Protein AF-A0A498N592-F1 (afdb_monomer_lite)

Foldseek 3Di:
DEKEKEKDWFFAWPDHQDPVQFDWDWDDQAPPDTDTFGKTKDKFWWFKAADVVLCWIWTWTATQPRPDIDIDIGHPDRPDRGRSCLVVLVPDALVVVCVRPPPVRGDTDTDIDIDTDDDDDDKDFCQVLLVVLQLPQLQDQVRFQLCLWFVVSRDHHPTYMYDYFDKDKDWDWWWKAADVVLQKMWTWAADVVSPDIDIDIGHPDLPDSFRSCPSVVVPDDPVVVCVRPPSVRTDIDGDTDIGTDDDDDAFAFCPVVVVVVVVVQQADLVRRDPCVVPVVSRDHDPTGDDDADDDPLLLVQLVQLLVNLVSSSVCSVCVSPPSDDDDDDSLRVLLLLLLSLSSTDDPSNVSSCVSSCQVPGDPPSDDDPDRCDSLSNLSSQVNVVCVVPPPGHNIDMDMDIDDDDDPPTGTDVVSVVCCNRRRD

Sequence (424 aa):
MVLVNAIYFKGNWEKKFPKEATNDGQFKLNKTRTKPVKMMYQESKFPLASIPEMNSQVLELPYVGKNLSMLIILPNEIQDETTGLQKLEKALTYEKLMEWTRREIMHQEEVQVSLPRFKMEQTYDMKSLLISMGMEDVFDGQKVNLSGMSPNNDLVVSKTQTKPVKMMNKKSEFPLAFIPGMNSQVLELPYVGKNLSMLIILPNKIEDETTGLQKLEKALTYEKLMEWTKPSNMFREEVQVSLPKFKMEETYDMKSILTSMGMEDVFDERKVNLSGMSPNNDLVVSAVIHKAFVELVKMECLSAANTQFSLNLFKKISGGNASKNVFYSPISVSSALAMVLLGAKENTAAQMLKVLGFTTPPRPCTTPGSHVSTDQIHSSFNKLMSELNKPGVPYLLSIANRLYRDQCYQFVEKFLNDTKKKIL

Organism: Labeo rohita (NCBI:txid84645)

InterPro domains:
  IPR000215 Serpin family [PTHR11461] (1-163)
  IPR023796 Serpin domain [PF00079] (1-159)
  IPR023796 Serpin domain [PF00079] (305-421)
  IPR023796 Serpin domain [SM00093] (72-330)
  IPR036186 Serpin superfamily [SSF56574] (1-162)
  IPR036186 Serpin superfamily [SSF56574] (157-296)
  IPR036186 Serpin superfamily [SSF56574] (299-421)
  IPR042178 Serpin superfamily, domain 1 [G3DSA:3.30.497.10] (242-297)
  IPR042178 Serpin superfamily, domain 1 [G3DSA:3.30.497.10] (298-423)
  IPR042185 Serpin superfamily, domain 2 [G3DSA:2.30.39.10] (1-146)
  IPR042185 Serpin superfamily, domain 2 [G3DSA:2.30.39.10] (150-241)

pLDDT: mean 74.78, std 16.2, range [24.52, 97.44]

Radius of gyration: 25.85 Å; chains: 1; bounding box: 55×64×61 Å

Secondary structure (DSSP, 8-state):
-EEEEEEEEEE-BSSPPPSTT-EEEEEESSSS-EEEEEEEEEEEEEEEEEEGGGTEEEEEEEBGGGS-EEEEEEESS--SSSSS-HHHHHH--HHHHHHHT-TTT-EEEEEEEEEE--------BHHHHHHHTT--GGG-TTT---TTT-TT------EEEE-PPPEEEEEEEEEEEEEGGGTEEEEEEEPTTSS-EEEEEEESS--SSSSS-HHHHHH--HHHHHHHT-GGGPEEEEEEEEEE---------HHHHHHHTT--GGG-TTT---TTT-TT---------------THHHHHHHHHHHHHHHHHHHHHHTT-TTS-----HHHHHHHHHHHHTT--HHHHHHHHHHTT-SSPPTTS--TT----HHHHHHHHHHHHHHHT-TT-SEEEEEEEEEE--TT----HHHHHHHHHHT-

Structure (mmCIF, N/CA/C/O backbone):
data_AF-A0A498N592-F1
#
_entry.id   AF-A0A498N592-F1
#
loop_
_atom_site.group_PDB
_atom_site.id
_atom_site.type_symbol
_atom_site.label_atom_id
_atom_site.label_alt_id
_atom_site.label_comp_id
_atom_site.label_asym_id
_atom_site.label_entity_id
_atom_site.label_seq_id
_atom_site.pdbx_PDB_ins_code
_atom_site.Cartn_x
_atom_site.Cartn_y
_atom_site.Cartn_z
_atom_site.occupancy
_atom_site.B_iso_or_equiv
_atom_site.auth_seq_id
_atom_site.auth_comp_id
_atom_site.auth_asym_id
_atom_site.auth_atom_id
_atom_site.pdbx_PDB_model_num
ATOM 1 N N . MET A 1 1 ? 3.751 4.979 -24.079 1.00 66.19 1 MET A N 1
ATOM 2 C CA . MET A 1 1 ? 3.716 3.832 -23.139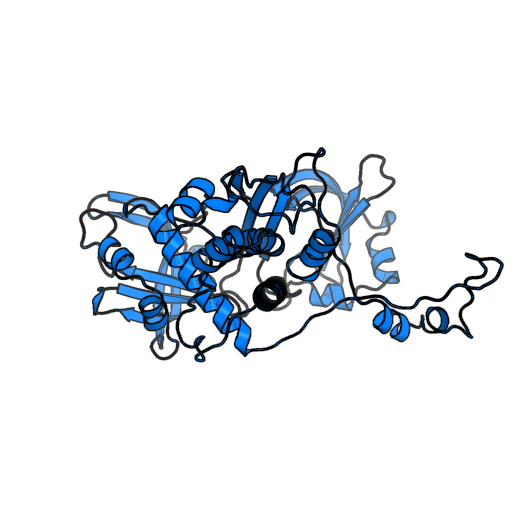 1.00 66.19 1 MET A CA 1
ATOM 3 C C . MET A 1 1 ? 2.753 4.126 -21.991 1.00 66.19 1 MET A C 1
ATOM 5 O O . MET A 1 1 ? 2.697 5.261 -21.534 1.00 66.19 1 MET A O 1
ATOM 9 N N . VAL A 1 2 ? 1.994 3.133 -21.527 1.00 57.31 2 VAL A N 1
ATOM 10 C CA . VAL A 1 2 ? 1.032 3.238 -20.418 1.00 57.31 2 VAL A CA 1
ATOM 11 C C . VAL A 1 2 ? 1.468 2.327 -19.274 1.00 57.31 2 VAL A C 1
ATOM 13 O O . VAL A 1 2 ? 1.687 1.136 -19.486 1.00 57.31 2 VAL A O 1
ATOM 16 N N . LEU A 1 3 ? 1.549 2.869 -18.059 1.00 59.53 3 LEU A N 1
ATOM 17 C CA . LEU A 1 3 ? 1.801 2.100 -16.841 1.00 59.53 3 LEU A CA 1
ATOM 18 C C . LEU A 1 3 ? 0.477 1.851 -16.114 1.00 59.53 3 LEU A C 1
ATOM 20 O O . LEU A 1 3 ? -0.243 2.793 -15.768 1.00 59.53 3 LEU A O 1
ATOM 24 N N . VAL A 1 4 ? 0.155 0.580 -15.889 1.00 55.09 4 VAL A N 1
ATOM 25 C CA . VAL A 1 4 ? -1.021 0.162 -15.121 1.00 55.09 4 VAL A CA 1
ATOM 26 C C . VAL A 1 4 ? -0.563 -0.488 -13.828 1.00 55.09 4 VAL A C 1
ATOM 28 O O . VAL A 1 4 ? 0.252 -1.410 -13.840 1.00 55.09 4 VAL A O 1
ATOM 31 N N . ASN A 1 5 ? -1.127 -0.006 -12.729 1.00 58.38 5 ASN A N 1
ATOM 32 C CA . ASN A 1 5 ? -0.889 -0.500 -11.387 1.00 58.38 5 ASN A CA 1
ATOM 33 C C . ASN A 1 5 ? -2.207 -0.995 -10.776 1.00 58.38 5 ASN A C 1
ATOM 35 O O . ASN A 1 5 ? -3.239 -0.353 -10.941 1.00 58.38 5 ASN A O 1
ATOM 39 N N . ALA A 1 6 ? -2.209 -2.122 -10.080 1.00 54.44 6 ALA A N 1
ATOM 40 C CA . ALA A 1 6 ? -3.379 -2.603 -9.355 1.00 54.44 6 ALA A CA 1
ATOM 41 C C . ALA A 1 6 ? -2.937 -3.310 -8.081 1.00 54.44 6 ALA A C 1
ATOM 43 O O . ALA A 1 6 ? -1.949 -4.037 -8.090 1.00 54.44 6 ALA A O 1
ATOM 44 N N . ILE A 1 7 ? -3.692 -3.121 -7.003 1.00 63.81 7 ILE A N 1
ATOM 45 C CA . ILE A 1 7 ? -3.466 -3.825 -5.745 1.00 63.81 7 ILE A CA 1
ATOM 46 C C . ILE A 1 7 ? -4.784 -4.353 -5.195 1.00 63.81 7 ILE A C 1
ATOM 48 O O . ILE A 1 7 ? -5.820 -3.686 -5.254 1.00 63.81 7 ILE A O 1
ATOM 52 N N . TYR A 1 8 ? -4.726 -5.552 -4.638 1.00 62.91 8 TYR A N 1
ATOM 53 C CA . TYR A 1 8 ? -5.787 -6.159 -3.863 1.00 62.91 8 TYR A CA 1
ATOM 54 C C . TYR A 1 8 ? -5.202 -6.725 -2.574 1.00 62.91 8 TYR A C 1
ATOM 56 O O . TYR A 1 8 ? -4.213 -7.450 -2.610 1.00 62.91 8 TYR A O 1
ATOM 64 N N . PHE A 1 9 ? -5.826 -6.403 -1.445 1.00 65.56 9 PHE A N 1
ATOM 65 C CA . PHE A 1 9 ? -5.440 -6.924 -0.142 1.00 65.56 9 PHE A CA 1
ATOM 66 C C . PHE A 1 9 ? -6.659 -7.490 0.585 1.00 65.56 9 PHE A C 1
ATOM 68 O O . PHE A 1 9 ? -7.716 -6.857 0.644 1.00 65.56 9 PHE A O 1
ATOM 75 N N . LYS A 1 10 ? -6.492 -8.680 1.155 1.00 64.06 10 LYS A N 1
ATOM 76 C CA . LYS A 1 10 ? -7.448 -9.347 2.033 1.00 64.06 10 LYS A CA 1
ATOM 77 C C . LYS A 1 10 ? -6.678 -10.118 3.104 1.00 64.06 10 LYS A C 1
ATOM 79 O O . LYS A 1 10 ? -6.152 -11.193 2.836 1.00 64.06 10 LYS A O 1
ATOM 84 N N . GLY A 1 11 ? -6.645 -9.580 4.316 1.00 67.00 11 GLY A N 1
ATOM 85 C CA . GLY A 1 11 ? -6.085 -10.243 5.493 1.00 67.00 11 GLY A CA 1
ATOM 86 C C . GLY A 1 11 ? -7.164 -10.595 6.514 1.00 67.00 11 GLY A C 1
ATOM 87 O O . GLY A 1 11 ? -8.232 -9.980 6.542 1.00 67.00 11 GLY A O 1
ATOM 88 N N . ASN A 1 12 ? -6.873 -11.576 7.365 1.00 74.44 12 ASN A N 1
ATOM 89 C CA . ASN A 1 12 ? -7.663 -11.863 8.561 1.00 74.44 12 ASN A CA 1
ATOM 90 C C . ASN A 1 12 ? -6.999 -11.211 9.774 1.00 74.44 12 ASN A C 1
ATOM 92 O O . ASN A 1 12 ? -5.781 -11.283 9.902 1.00 74.44 12 ASN A O 1
ATOM 96 N N . TRP A 1 13 ? -7.781 -10.606 10.665 1.00 80.25 13 TRP A N 1
ATOM 97 C CA . TRP A 1 13 ? -7.271 -10.111 11.945 1.00 80.25 13 TRP A CA 1
ATOM 98 C C . TRP A 1 13 ? -6.703 -11.257 12.784 1.00 80.25 13 TRP A C 1
ATOM 100 O O . TRP A 1 13 ? -7.320 -12.324 12.829 1.00 80.25 13 TRP A O 1
ATOM 110 N N . GLU A 1 14 ? -5.590 -11.016 13.480 1.00 86.69 14 GLU A N 1
ATOM 111 C CA . GLU A 1 14 ? -5.061 -11.930 14.504 1.00 86.69 14 GLU A CA 1
ATOM 112 C C . GLU A 1 14 ? -6.128 -12.181 15.579 1.00 86.69 14 GLU A C 1
ATOM 114 O O . GLU A 1 14 ? -6.415 -13.316 15.948 1.00 86.69 14 GLU A O 1
ATOM 119 N N . LYS A 1 15 ? -6.788 -11.102 16.016 1.00 88.12 15 LYS A N 1
ATOM 120 C CA . LYS A 1 15 ? -7.928 -11.135 16.935 1.00 88.12 15 LYS A CA 1
ATOM 121 C C . LYS A 1 15 ? -9.181 -10.649 16.215 1.00 88.12 15 LYS A C 1
ATOM 123 O O . LYS A 1 15 ? -9.333 -9.463 15.913 1.00 88.12 15 LYS A O 1
ATOM 128 N N . LYS A 1 16 ? -10.049 -11.595 15.856 1.00 86.94 16 LYS A N 1
ATOM 129 C CA . LYS A 1 16 ? -11.237 -11.334 15.034 1.00 86.94 16 LYS A CA 1
ATOM 130 C C . LYS A 1 16 ? -1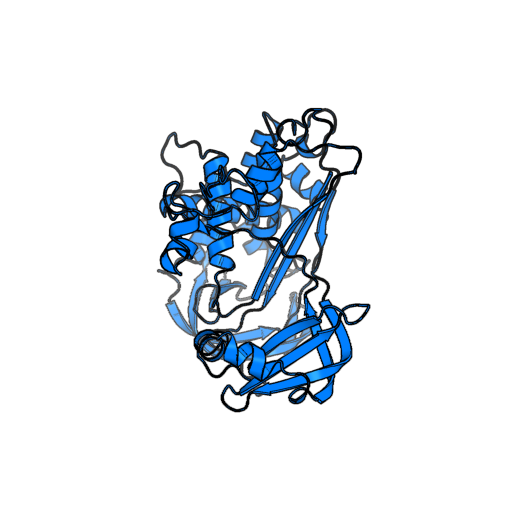2.316 -10.616 15.838 1.00 86.94 16 LYS A C 1
ATOM 132 O O . LYS A 1 16 ? -12.628 -11.009 16.953 1.00 86.94 16 LYS A O 1
ATOM 137 N N . PHE A 1 17 ? -12.958 -9.643 15.199 1.00 88.00 17 PHE A N 1
ATOM 138 C CA . PHE A 1 17 ? -14.209 -9.074 15.688 1.00 88.00 17 PHE A CA 1
ATOM 139 C C . PHE A 1 17 ? -15.326 -10.133 15.609 1.00 88.00 17 PHE A C 1
ATOM 141 O O . PHE A 1 17 ? -15.547 -10.677 14.516 1.00 88.00 17 PHE A O 1
ATOM 148 N N . PRO A 1 18 ? -16.038 -10.430 16.712 1.00 86.44 18 PRO A N 1
ATOM 149 C CA . PRO A 1 18 ? -17.224 -11.282 16.680 1.00 86.44 18 PRO A CA 1
ATOM 150 C C . PRO A 1 18 ? -18.280 -10.698 15.735 1.00 86.44 18 PRO A C 1
ATOM 152 O O . PRO A 1 18 ? -18.530 -9.488 15.723 1.00 86.44 18 PRO A O 1
ATOM 155 N N . LYS A 1 19 ? -18.907 -11.542 14.911 1.00 86.69 19 LYS A N 1
ATOM 156 C CA . LYS A 1 19 ? -19.887 -11.069 13.915 1.00 86.69 19 LYS A CA 1
ATOM 157 C C . LYS A 1 19 ? -21.144 -10.534 14.593 1.00 86.69 19 LYS A C 1
ATOM 159 O O . LYS A 1 19 ? -21.739 -9.575 14.114 1.00 86.69 19 LYS A O 1
ATOM 164 N N . GLU A 1 20 ? -21.497 -11.142 15.712 1.00 91.69 20 GLU A N 1
ATOM 165 C CA . GLU A 1 20 ? -22.650 -10.865 16.562 1.00 91.69 20 GLU A CA 1
ATOM 166 C C . GLU A 1 20 ? -22.484 -9.529 17.298 1.00 91.69 20 GLU A C 1
ATOM 168 O O . GLU A 1 20 ? -23.464 -8.858 17.598 1.00 91.69 20 GLU A O 1
ATOM 173 N N . ALA A 1 21 ? -21.237 -9.098 17.518 1.00 93.75 21 ALA A N 1
ATOM 174 C CA . ALA A 1 21 ? -20.907 -7.798 18.095 1.00 93.75 21 ALA A CA 1
ATOM 175 C C . ALA A 1 21 ? -20.905 -6.658 17.054 1.00 93.75 21 ALA A C 1
ATOM 177 O O . ALA A 1 21 ? -20.584 -5.517 17.383 1.00 93.75 21 ALA A O 1
ATOM 178 N N . THR A 1 22 ? -21.243 -6.939 15.788 1.00 91.00 22 THR A N 1
ATOM 179 C CA . THR A 1 22 ? -21.350 -5.906 14.750 1.00 91.00 22 THR A CA 1
ATOM 180 C C . THR A 1 22 ? -22.757 -5.317 14.719 1.00 91.00 22 THR A C 1
ATOM 182 O O . THR A 1 22 ? -23.698 -5.975 14.280 1.00 91.00 22 THR A O 1
ATOM 185 N N . ASN A 1 23 ? -22.887 -4.046 15.094 1.00 92.75 23 ASN A N 1
ATOM 186 C CA . ASN A 1 23 ? -24.171 -3.349 15.209 1.00 92.75 23 ASN A CA 1
ATOM 187 C C . ASN A 1 23 ? -24.218 -2.084 14.343 1.00 92.75 23 ASN A C 1
ATOM 189 O O . ASN A 1 23 ? -23.202 -1.654 13.796 1.00 92.75 23 ASN A O 1
ATOM 193 N N . ASP A 1 24 ? -25.397 -1.482 14.179 1.00 91.56 24 ASP A N 1
ATOM 194 C CA . ASP A 1 24 ? -25.493 -0.152 13.571 1.00 91.56 24 ASP A CA 1
ATOM 195 C C . ASP A 1 24 ? -24.936 0.905 14.532 1.00 91.56 24 ASP A C 1
ATOM 197 O O . ASP A 1 24 ? -25.312 0.969 15.699 1.00 91.56 24 ASP A O 1
ATOM 201 N N . GLY A 1 25 ? -24.025 1.736 14.034 1.00 89.69 25 GLY A N 1
ATOM 202 C CA . GLY A 1 25 ? -23.397 2.825 14.774 1.00 89.69 25 GLY A CA 1
ATOM 203 C C . GLY A 1 25 ? -23.361 4.110 13.954 1.00 89.69 25 GLY A C 1
ATOM 204 O O . GLY A 1 25 ? -23.533 4.100 12.734 1.00 89.69 25 GLY A O 1
ATOM 205 N N . GLN A 1 26 ? -23.131 5.237 14.623 1.00 91.25 26 GLN A N 1
ATOM 206 C CA . GLN A 1 26 ? -23.030 6.546 13.979 1.00 91.25 26 GLN A CA 1
ATOM 207 C C . GLN A 1 26 ? -21.562 6.913 13.758 1.00 91.25 26 GLN A C 1
ATOM 209 O O . GLN A 1 26 ? -20.805 7.081 14.710 1.00 91.25 26 GLN A O 1
ATOM 214 N N . PHE A 1 27 ? -21.158 7.071 12.499 1.00 89.00 27 PHE A N 1
ATOM 215 C CA . PHE A 1 27 ? -19.837 7.575 12.136 1.00 89.00 27 PHE A CA 1
ATOM 216 C C . PHE A 1 27 ? -19.881 9.097 11.995 1.00 89.00 27 PHE A C 1
ATOM 218 O O . PHE A 1 27 ? -20.623 9.615 11.158 1.00 89.00 27 PHE A O 1
ATOM 225 N N . LYS A 1 28 ? -19.097 9.818 12.800 1.00 88.19 28 LYS A N 1
ATOM 226 C CA . LYS A 1 28 ? -19.010 11.284 12.743 1.00 88.19 28 LYS A CA 1
ATOM 227 C C . LYS A 1 28 ? -18.168 11.704 11.537 1.00 88.19 28 LYS A C 1
ATOM 229 O O . LYS A 1 28 ? -16.996 11.360 11.450 1.00 88.19 28 LYS A O 1
ATOM 234 N N . LEU A 1 29 ? -18.776 12.431 10.602 1.00 85.12 29 LEU A N 1
ATOM 235 C CA . LEU A 1 29 ? -18.080 13.016 9.448 1.00 85.12 29 LEU A CA 1
ATOM 236 C C . LEU A 1 29 ? -17.417 14.349 9.817 1.00 85.12 29 LEU A C 1
ATOM 238 O O . LEU A 1 29 ? -16.399 14.713 9.241 1.00 85.12 29 LEU A O 1
ATOM 242 N N . ASN A 1 30 ? -18.045 15.075 10.741 1.00 86.56 30 ASN A N 1
ATOM 243 C CA . ASN A 1 30 ? -17.585 16.316 11.354 1.00 86.56 30 ASN A CA 1
ATOM 244 C C . ASN A 1 30 ? -18.330 16.516 12.691 1.00 86.56 30 ASN A C 1
ATOM 246 O O . ASN A 1 30 ? -19.019 15.601 13.152 1.00 86.56 30 ASN A O 1
ATOM 250 N N . LYS A 1 31 ? -18.227 17.700 13.310 1.00 87.69 31 LYS A N 1
ATOM 251 C CA . LYS A 1 31 ? -18.898 18.015 14.587 1.00 87.69 31 LYS A CA 1
ATOM 252 C C . LYS A 1 31 ? -20.424 17.852 14.559 1.00 87.69 31 LYS A C 1
ATOM 254 O O . LYS A 1 31 ? -21.010 17.527 15.585 1.00 87.69 31 LYS A O 1
ATOM 259 N N . THR A 1 32 ? -21.069 18.079 13.413 1.00 87.00 32 THR A N 1
ATOM 260 C CA . THR A 1 32 ? -22.538 18.173 13.308 1.00 87.00 32 THR A CA 1
ATOM 261 C C . THR A 1 32 ? -23.176 17.041 12.508 1.00 87.00 32 THR A C 1
ATOM 263 O O . THR A 1 32 ? -24.355 16.746 12.686 1.00 87.00 32 THR A O 1
ATOM 266 N N . ARG A 1 33 ? -22.423 16.390 11.620 1.00 89.44 33 ARG A N 1
ATOM 267 C CA . ARG A 1 33 ? -22.923 15.386 10.679 1.00 89.44 33 ARG A CA 1
ATOM 268 C C . ARG A 1 33 ? -22.441 13.998 11.053 1.00 89.44 33 ARG A C 1
ATOM 270 O O . ARG A 1 33 ? -21.240 13.751 11.175 1.00 89.44 33 ARG A O 1
ATOM 277 N N . THR A 1 34 ? -23.380 13.064 11.094 1.00 90.25 34 THR A N 1
ATOM 278 C CA . THR A 1 34 ? -23.103 11.635 11.222 1.00 90.25 34 THR A CA 1
ATOM 279 C C . THR A 1 34 ? -23.640 10.859 10.028 1.00 90.25 34 THR A C 1
ATOM 281 O O . THR A 1 34 ? -24.476 11.340 9.259 1.00 90.25 34 THR A O 1
ATOM 284 N N . LYS A 1 35 ? -23.136 9.640 9.854 1.00 87.69 35 LYS A N 1
ATOM 285 C CA . LYS A 1 35 ? -23.642 8.671 8.889 1.00 87.69 35 LYS A CA 1
ATOM 286 C C . LYS A 1 35 ? -23.770 7.300 9.560 1.00 87.69 35 LYS A C 1
ATOM 288 O O . LYS A 1 35 ? -22.811 6.881 10.210 1.00 87.69 35 LYS A O 1
ATOM 293 N N . PRO A 1 36 ? -24.890 6.577 9.385 1.00 89.38 36 PRO A N 1
ATOM 294 C CA . PRO A 1 36 ? -25.014 5.220 9.897 1.00 89.38 36 PRO A CA 1
ATOM 295 C C . PRO A 1 36 ? -24.043 4.278 9.175 1.00 89.38 36 PRO A C 1
ATOM 297 O O . PRO A 1 36 ? -23.912 4.315 7.947 1.00 89.38 36 PRO A O 1
ATOM 300 N N . VAL A 1 37 ? -23.362 3.435 9.942 1.00 89.44 37 VAL A N 1
ATOM 301 C CA . VAL A 1 37 ? -22.418 2.418 9.464 1.00 89.44 37 VAL A CA 1
ATOM 302 C C . VAL A 1 37 ? -22.563 1.147 10.293 1.00 89.44 37 VAL A C 1
ATOM 304 O O . VAL A 1 37 ? -22.976 1.198 11.448 1.00 89.44 37 VAL A O 1
ATOM 307 N N . LYS A 1 38 ? -22.155 0.003 9.739 1.00 89.06 38 LYS A N 1
ATOM 308 C CA . LYS A 1 38 ? -21.962 -1.208 10.543 1.00 89.06 38 LYS A CA 1
ATOM 309 C C . LYS A 1 38 ? -20.670 -1.060 11.340 1.00 89.06 38 LYS A C 1
ATOM 311 O O . LYS A 1 38 ? -19.596 -1.014 10.746 1.00 89.06 38 LYS A O 1
ATOM 316 N N . MET A 1 39 ? -20.780 -0.958 12.655 1.00 91.38 39 MET A N 1
ATOM 317 C CA . MET A 1 39 ? -19.666 -0.823 13.583 1.00 91.38 39 MET A CA 1
ATOM 318 C C . MET A 1 39 ? -19.318 -2.197 14.145 1.00 91.38 39 MET A C 1
ATOM 320 O O . MET A 1 39 ? -20.158 -2.842 14.766 1.00 91.38 39 MET A O 1
ATOM 324 N N . MET A 1 40 ? -18.099 -2.660 13.892 1.00 94.75 40 MET A N 1
ATOM 325 C CA . MET A 1 40 ? -17.556 -3.865 14.515 1.00 94.75 40 MET A CA 1
ATOM 326 C C . MET A 1 40 ? -17.040 -3.500 15.905 1.00 94.75 40 MET A C 1
ATOM 328 O O . MET A 1 40 ? -16.450 -2.431 16.064 1.00 94.75 40 MET A O 1
ATOM 332 N N . TYR A 1 41 ? -17.224 -4.388 16.877 1.00 94.50 41 TYR A N 1
ATOM 333 C CA . TYR A 1 41 ? -16.799 -4.173 18.257 1.00 94.50 41 TYR A CA 1
ATOM 334 C C . TYR A 1 41 ? -16.027 -5.379 18.796 1.00 94.50 41 TYR A C 1
ATOM 336 O O . TYR A 1 41 ? -16.398 -6.523 18.521 1.00 94.50 41 TYR A O 1
ATOM 344 N N . GLN A 1 42 ? -14.948 -5.128 19.533 1.00 95.00 42 GLN A N 1
ATOM 345 C CA . GLN A 1 42 ? -14.282 -6.122 20.374 1.00 95.00 42 GLN A CA 1
ATOM 346 C C . GLN A 1 42 ? -13.539 -5.440 21.526 1.00 95.00 42 GLN A C 1
ATOM 348 O O . GLN A 1 42 ? -13.147 -4.281 21.412 1.00 95.00 42 GLN A O 1
ATOM 353 N N . GLU A 1 43 ? -13.275 -6.192 22.587 1.00 97.06 43 GLU A N 1
ATOM 354 C CA . GLU A 1 43 ? -12.438 -5.774 23.710 1.00 97.06 43 GLU A CA 1
ATOM 355 C C . GLU A 1 43 ? -11.311 -6.789 23.885 1.00 97.06 43 GLU A C 1
ATOM 357 O O . GLU A 1 43 ? -11.549 -7.998 23.926 1.00 97.06 43 GLU A O 1
ATOM 362 N N . SER A 1 44 ? -10.066 -6.317 23.862 1.00 96.56 44 SER A N 1
ATOM 363 C CA . SER A 1 44 ? -8.888 -7.178 23.962 1.00 96.56 44 SER A CA 1
ATOM 364 C C . SER A 1 44 ? -7.618 -6.345 24.150 1.00 96.56 44 SER A C 1
ATOM 366 O O . SER A 1 44 ? -7.600 -5.141 23.918 1.00 96.56 44 SER A O 1
ATOM 368 N N . LYS A 1 45 ? -6.513 -7.010 24.509 1.00 97.00 45 LYS A N 1
ATOM 369 C CA . LYS A 1 45 ? -5.180 -6.404 24.533 1.00 97.00 45 LYS A CA 1
ATOM 370 C C . LYS A 1 45 ? -4.636 -6.094 23.134 1.00 97.00 45 LYS A C 1
ATOM 372 O O . LYS A 1 45 ? -4.536 -7.020 22.318 1.00 97.00 45 LYS A O 1
ATOM 377 N N . PHE A 1 46 ? -4.261 -4.844 22.881 1.00 96.75 46 PHE A N 1
ATOM 378 C CA . PHE A 1 46 ? -3.612 -4.381 21.650 1.00 96.75 46 PHE A CA 1
ATOM 379 C C . PHE A 1 46 ? -2.481 -3.389 21.965 1.00 96.75 46 PHE A C 1
ATOM 381 O O . PHE A 1 46 ? -2.542 -2.729 23.001 1.00 96.75 46 PHE A O 1
ATOM 388 N N . PRO A 1 47 ? -1.458 -3.258 21.096 1.00 97.38 47 PRO A N 1
ATOM 389 C CA . PRO A 1 47 ? -0.515 -2.149 21.180 1.00 97.38 47 PRO A CA 1
ATOM 390 C C . PRO A 1 47 ? -1.239 -0.811 20.969 1.00 97.38 47 PRO A C 1
ATOM 392 O O . PRO A 1 47 ? -1.826 -0.581 19.906 1.00 97.38 47 PRO A O 1
ATOM 395 N N . LEU A 1 48 ? -1.179 0.062 21.969 1.00 96.94 48 LEU A N 1
ATOM 396 C CA . LEU A 1 48 ? -1.746 1.407 21.958 1.00 96.94 48 LEU A CA 1
ATOM 397 C C . LEU A 1 48 ? -0.680 2.413 22.412 1.00 96.94 48 LEU A C 1
ATOM 399 O O . LEU A 1 48 ? 0.128 2.121 23.291 1.00 96.94 48 LEU A O 1
ATOM 403 N N . ALA A 1 49 ? -0.674 3.595 21.803 1.00 96.69 49 ALA A N 1
ATOM 404 C CA . ALA A 1 49 ? 0.112 4.739 22.251 1.00 96.69 49 ALA A CA 1
ATOM 405 C C . ALA A 1 49 ? -0.729 6.017 22.198 1.00 96.69 49 ALA A C 1
ATOM 407 O O . ALA A 1 49 ? -1.554 6.196 21.300 1.00 96.69 49 ALA A O 1
ATOM 408 N N . SER A 1 50 ? -0.493 6.934 23.132 1.00 95.94 50 SER A N 1
ATOM 409 C CA . SER A 1 50 ? -1.046 8.289 23.081 1.00 95.94 50 SER A CA 1
ATOM 410 C C . SER A 1 50 ? -0.073 9.231 22.373 1.00 95.94 50 SER A C 1
ATOM 412 O O . SER A 1 50 ? 1.141 9.102 22.523 1.00 95.94 50 SER A O 1
ATOM 414 N N . ILE A 1 51 ? -0.606 10.202 21.632 1.00 95.75 51 ILE A N 1
ATOM 415 C CA . ILE A 1 51 ? 0.128 11.327 21.044 1.00 95.75 51 ILE A CA 1
ATOM 416 C C . ILE A 1 51 ? -0.417 12.621 21.676 1.00 95.75 51 ILE A C 1
ATOM 418 O O . ILE A 1 51 ? -1.315 13.263 21.103 1.00 95.75 51 ILE A O 1
ATOM 422 N N . PRO A 1 52 ? 0.073 13.016 22.867 1.00 93.44 52 PRO A N 1
ATOM 423 C CA . PRO A 1 52 ? -0.470 14.152 23.609 1.00 93.44 52 PRO A CA 1
ATOM 424 C C . PRO A 1 52 ? -0.415 15.464 22.824 1.00 93.44 52 PRO A C 1
ATOM 426 O O . PRO A 1 52 ? -1.386 16.221 22.815 1.00 93.44 52 PRO A O 1
ATOM 429 N N . GLU A 1 53 ? 0.670 15.722 22.089 1.00 93.00 53 GLU A N 1
ATOM 430 C CA . GLU A 1 53 ? 0.842 16.959 21.323 1.00 93.00 53 GLU A CA 1
ATOM 431 C C . GLU A 1 53 ? -0.182 17.108 20.185 1.00 93.00 53 GLU A C 1
ATOM 433 O O . GLU A 1 53 ? -0.467 18.225 19.733 1.00 93.00 53 GLU A O 1
ATOM 438 N N . MET A 1 54 ? -0.794 15.998 19.764 1.00 92.12 54 MET A N 1
ATOM 439 C CA . MET A 1 54 ? -1.825 15.934 18.728 1.00 92.12 54 MET A CA 1
ATOM 440 C C . MET A 1 54 ? -3.231 15.670 19.273 1.00 92.12 54 MET A C 1
ATOM 442 O O . MET A 1 54 ? -4.164 15.624 18.474 1.00 92.12 54 MET A O 1
ATOM 446 N N . ASN A 1 55 ? -3.401 15.502 20.591 1.00 94.06 55 ASN A N 1
ATOM 447 C CA . ASN A 1 55 ? -4.632 14.985 21.201 1.00 94.06 55 ASN A CA 1
ATOM 448 C C . ASN A 1 55 ? -5.173 13.760 20.437 1.00 94.06 55 ASN A C 1
ATOM 450 O O . ASN A 1 55 ? -6.328 13.726 20.011 1.00 94.06 55 ASN A O 1
ATOM 454 N N . SER A 1 56 ? -4.291 12.804 20.150 1.00 95.75 56 SER A N 1
ATOM 455 C CA . SER A 1 56 ? -4.585 11.634 19.320 1.00 95.75 56 SER A CA 1
ATOM 456 C C . SER A 1 56 ? -4.065 10.360 19.971 1.00 95.75 56 SER A C 1
ATOM 458 O O . SER A 1 56 ? -3.274 10.413 20.908 1.00 95.75 56 SER A O 1
ATOM 460 N N . GLN A 1 57 ? -4.488 9.218 19.451 1.00 95.56 57 GLN A N 1
ATOM 461 C CA . GLN A 1 57 ? -4.018 7.892 19.839 1.00 95.56 57 GLN A CA 1
ATOM 462 C C . GLN A 1 57 ? -3.623 7.087 18.599 1.00 95.56 57 GLN A C 1
ATOM 464 O O . GLN A 1 57 ? -4.135 7.339 17.505 1.00 95.56 57 GLN A O 1
ATOM 469 N N . VAL A 1 58 ? -2.726 6.120 18.772 1.00 97.19 58 VAL A N 1
ATOM 470 C CA . VAL A 1 58 ? -2.308 5.164 17.743 1.00 97.19 58 VAL A CA 1
ATOM 471 C C . VAL A 1 58 ? -2.590 3.758 18.225 1.00 97.19 58 VAL A C 1
ATOM 473 O O . VAL A 1 58 ? -2.044 3.335 19.238 1.00 97.19 58 VAL A O 1
ATOM 476 N N . LEU A 1 59 ? -3.402 3.029 17.470 1.00 96.56 59 LEU A N 1
ATOM 477 C CA . LEU A 1 59 ? -3.733 1.631 17.715 1.00 96.56 59 LEU A CA 1
ATOM 478 C C . LEU A 1 59 ? -3.113 0.750 16.629 1.00 96.56 59 LEU A C 1
ATOM 480 O O . LEU A 1 59 ? -3.274 1.027 15.438 1.00 96.56 59 LEU A O 1
ATOM 484 N N . GLU A 1 60 ? -2.461 -0.339 17.027 1.00 96.88 60 GLU A N 1
ATOM 485 C CA . GLU A 1 60 ? -2.019 -1.395 16.116 1.00 96.88 60 GLU A CA 1
ATOM 486 C C . GLU A 1 60 ? -2.978 -2.591 16.168 1.00 96.88 60 GLU A C 1
ATOM 488 O O . GLU A 1 60 ? -3.218 -3.184 17.219 1.00 96.88 60 GLU A O 1
ATOM 493 N N . LEU A 1 61 ? -3.493 -2.988 15.005 1.00 91.81 61 LEU A N 1
ATOM 494 C CA . LEU A 1 61 ? -4.299 -4.192 14.814 1.00 91.81 61 LEU A CA 1
ATOM 495 C C . LEU A 1 61 ? -3.537 -5.191 13.929 1.00 91.81 61 LEU A C 1
ATOM 497 O O . LEU A 1 61 ? -3.567 -5.063 12.699 1.00 91.81 61 LEU A O 1
ATOM 501 N N . PRO A 1 62 ? -2.860 -6.193 14.520 1.00 91.50 62 PRO A N 1
ATOM 502 C CA . PRO A 1 62 ? -2.149 -7.212 13.759 1.00 91.50 62 PRO A CA 1
ATOM 503 C C . PRO A 1 62 ? -3.094 -8.100 12.941 1.00 91.50 62 PRO A C 1
ATOM 505 O O . PRO A 1 62 ? -4.187 -8.471 13.388 1.00 91.50 62 PRO A O 1
ATOM 508 N N . TYR A 1 63 ? -2.651 -8.491 11.750 1.00 83.81 63 TYR A N 1
ATOM 509 C CA . TYR A 1 63 ? -3.245 -9.589 10.989 1.00 83.81 63 TYR A CA 1
ATOM 510 C C . TYR A 1 63 ? -2.651 -10.931 11.436 1.00 83.81 63 TYR A C 1
ATOM 512 O O . TYR A 1 63 ? -1.611 -10.968 12.098 1.00 83.81 63 TYR A O 1
ATOM 520 N N . VAL A 1 64 ? -3.305 -12.033 11.056 1.00 80.50 64 VAL A N 1
ATOM 521 C CA . VAL A 1 64 ? -2.832 -13.396 11.342 1.00 80.50 64 VAL A CA 1
ATOM 522 C C . VAL A 1 64 ? -1.374 -13.547 10.910 1.00 80.50 64 VAL A C 1
ATOM 524 O O . VAL A 1 64 ? -0.954 -13.028 9.872 1.00 80.50 64 VAL A O 1
ATOM 527 N N . GLY A 1 65 ? -0.580 -14.222 11.737 1.00 78.69 65 GLY A N 1
ATOM 528 C CA . GLY A 1 65 ? 0.851 -14.427 11.499 1.00 78.69 65 GLY A CA 1
ATOM 529 C C . GLY A 1 65 ? 1.718 -13.192 11.757 1.00 78.69 65 GLY A C 1
ATOM 530 O O . GLY A 1 65 ? 2.933 -13.292 11.647 1.00 78.69 65 GLY A O 1
ATOM 531 N N . LYS A 1 66 ? 1.124 -12.040 12.110 1.00 81.25 66 LYS A N 1
ATOM 532 C CA . LYS A 1 66 ? 1.806 -10.810 12.568 1.00 81.25 66 LYS A CA 1
ATOM 533 C C . LYS A 1 66 ? 2.851 -10.238 11.597 1.00 81.25 66 LYS A C 1
ATOM 535 O O . LYS A 1 66 ? 3.654 -9.392 11.974 1.00 81.25 66 LYS A O 1
ATOM 540 N N . ASN A 1 67 ? 2.804 -10.663 10.334 1.00 78.44 67 ASN A N 1
ATOM 541 C CA . ASN A 1 67 ? 3.640 -10.138 9.252 1.00 78.44 67 ASN A CA 1
ATOM 542 C C . ASN A 1 67 ? 3.145 -8.773 8.749 1.00 78.44 67 ASN A C 1
ATOM 544 O O . ASN A 1 67 ? 3.913 -8.005 8.177 1.00 78.44 67 ASN A O 1
ATOM 548 N N . LEU A 1 68 ? 1.853 -8.486 8.938 1.00 82.69 68 LEU A N 1
ATOM 549 C CA . LEU A 1 68 ? 1.204 -7.231 8.578 1.00 82.69 68 LEU A CA 1
ATOM 550 C C . LEU A 1 68 ? 0.360 -6.748 9.758 1.00 82.69 68 LEU A C 1
ATOM 552 O O . LEU A 1 68 ? -0.269 -7.558 10.441 1.00 82.69 68 LEU A O 1
ATOM 556 N N . SER A 1 69 ? 0.267 -5.430 9.917 1.00 88.75 69 SER A N 1
ATOM 557 C CA . SER A 1 69 ? -0.600 -4.774 10.898 1.00 88.75 69 SER A CA 1
ATOM 558 C C . SER A 1 69 ? -1.304 -3.578 10.262 1.00 88.75 69 SER A C 1
ATOM 560 O O . SER A 1 69 ? -0.766 -2.930 9.362 1.00 88.75 69 SER A O 1
ATOM 562 N N . MET A 1 70 ? -2.516 -3.273 10.723 1.00 90.12 70 MET A N 1
ATOM 563 C CA . MET A 1 70 ? -3.162 -1.988 10.460 1.00 90.12 70 MET A CA 1
ATOM 564 C C . MET A 1 70 ? -2.835 -1.032 11.605 1.00 90.12 70 MET A C 1
ATOM 566 O O . MET A 1 70 ? -3.132 -1.335 12.755 1.00 90.12 70 MET A O 1
ATOM 570 N N . LEU A 1 71 ? -2.265 0.126 11.279 1.00 93.69 71 LEU A N 1
ATOM 571 C CA . LEU A 1 71 ? -2.074 1.224 12.224 1.00 93.69 71 LEU A CA 1
ATOM 572 C C . LEU A 1 71 ? -3.199 2.242 12.041 1.00 93.69 71 LEU A C 1
ATOM 574 O O . LEU A 1 71 ? -3.476 2.670 10.918 1.00 93.69 71 LEU A O 1
ATOM 578 N N . ILE A 1 72 ? -3.845 2.620 13.138 1.00 94.69 72 ILE A N 1
ATOM 579 C CA . ILE A 1 72 ? -4.936 3.594 13.162 1.00 94.69 72 ILE A CA 1
ATOM 580 C C . ILE A 1 72 ? -4.505 4.748 14.051 1.00 94.69 72 ILE A C 1
ATOM 582 O O . ILE A 1 72 ? -4.401 4.581 15.260 1.00 94.69 72 ILE A O 1
ATOM 586 N N . ILE A 1 73 ? -4.281 5.915 13.448 1.00 94.44 73 ILE A N 1
ATOM 587 C CA . ILE A 1 73 ? -4.035 7.162 14.175 1.00 94.44 73 ILE A CA 1
ATOM 588 C C . ILE A 1 73 ? -5.343 7.946 14.199 1.00 94.44 73 ILE A C 1
ATOM 590 O O . ILE A 1 73 ? -5.866 8.304 13.142 1.00 94.44 73 ILE A O 1
ATOM 594 N N . LEU A 1 74 ? -5.883 8.187 15.389 1.00 93.62 74 LEU A N 1
ATOM 595 C CA . LEU A 1 74 ? -7.204 8.777 15.574 1.00 93.62 74 LEU A CA 1
ATOM 596 C C . LEU A 1 74 ? -7.141 9.918 16.600 1.00 93.62 74 LEU A C 1
ATOM 598 O O . LEU A 1 74 ? -6.722 9.679 17.732 1.00 93.62 74 LEU A O 1
ATOM 602 N N . PRO A 1 75 ? -7.569 11.146 16.255 1.00 94.12 75 PRO A N 1
ATOM 603 C CA . PRO A 1 75 ? -7.789 12.192 17.245 1.00 94.12 75 PRO A CA 1
ATOM 604 C C . PRO A 1 75 ? -8.849 11.784 18.263 1.00 94.12 75 PRO A C 1
ATOM 606 O O . PRO A 1 75 ? -9.880 11.218 17.898 1.00 94.12 75 PRO A O 1
ATOM 609 N N . ASN A 1 76 ? -8.629 12.123 19.530 1.00 92.31 76 ASN A N 1
ATOM 610 C CA . ASN A 1 76 ? -9.583 11.837 20.601 1.00 92.31 76 ASN A CA 1
ATOM 611 C C . ASN A 1 76 ? -10.902 12.599 20.397 1.00 92.31 76 ASN A C 1
ATOM 613 O O . ASN A 1 76 ? -11.962 12.132 20.807 1.00 92.31 76 ASN A O 1
ATOM 617 N N . GLU A 1 77 ? -10.849 13.754 19.722 1.00 89.81 77 GLU A N 1
ATOM 618 C CA . GLU A 1 77 ? -12.010 14.593 19.432 1.00 89.81 77 GLU A CA 1
ATOM 619 C C . GLU A 1 77 ? -11.901 15.294 18.071 1.00 89.81 77 GLU A C 1
ATOM 621 O O . GLU A 1 77 ? -10.813 15.626 17.596 1.00 89.81 77 GLU A O 1
ATOM 626 N N . ILE A 1 78 ? -13.056 15.599 17.469 1.00 88.50 78 ILE A N 1
ATOM 627 C CA . ILE A 1 78 ? -13.145 16.456 16.280 1.00 88.50 78 ILE A CA 1
ATOM 628 C C . ILE A 1 78 ? -13.082 17.918 16.737 1.00 88.50 78 ILE A C 1
ATOM 630 O O . ILE A 1 78 ? -14.097 18.511 17.104 1.00 88.50 78 ILE A O 1
ATOM 634 N N . GLN A 1 79 ? -11.880 18.494 16.736 1.00 83.81 79 GLN A N 1
ATOM 635 C CA . GLN A 1 79 ? -11.648 19.864 17.215 1.00 83.81 79 GLN A CA 1
ATOM 636 C C . GLN A 1 79 ? -11.878 20.939 16.141 1.00 83.81 79 GLN A C 1
ATOM 638 O O . GLN A 1 79 ? -12.250 22.065 16.473 1.00 83.81 79 GLN A O 1
ATOM 643 N N . ASP A 1 80 ? -11.706 20.601 14.860 1.00 82.12 80 ASP A N 1
ATOM 644 C CA . ASP A 1 80 ? -11.910 21.518 13.731 1.00 82.12 80 ASP A CA 1
ATOM 645 C C . ASP A 1 80 ? -13.329 21.426 13.130 1.00 82.12 80 ASP A C 1
ATOM 647 O O . ASP A 1 80 ? -14.098 20.517 13.436 1.00 82.12 80 ASP A O 1
ATOM 651 N N . GLU A 1 81 ? -13.698 22.389 12.278 1.00 79.25 81 GLU A N 1
ATOM 652 C CA . GLU A 1 81 ? -15.015 22.435 11.608 1.00 79.25 81 GLU A CA 1
ATOM 653 C C . GLU A 1 81 ? -15.147 21.437 10.438 1.00 79.25 81 GLU A C 1
ATOM 655 O O . GLU A 1 81 ? -16.160 21.396 9.736 1.00 79.25 81 GLU A O 1
ATOM 660 N N . THR A 1 82 ? -14.115 20.624 10.206 1.00 83.25 82 THR A N 1
ATOM 661 C CA . THR A 1 82 ? -14.060 19.595 9.168 1.00 83.25 82 THR A CA 1
ATOM 662 C C . THR A 1 82 ? -14.027 18.208 9.810 1.00 83.25 82 THR A C 1
ATOM 664 O O . THR A 1 82 ? -14.969 17.838 10.495 1.00 83.25 82 THR A O 1
ATOM 667 N N . THR A 1 83 ? -12.994 17.405 9.580 1.00 82.44 83 THR A N 1
ATOM 668 C CA . THR A 1 83 ? -12.911 16.010 10.028 1.00 82.44 83 THR A CA 1
ATOM 669 C C . THR A 1 83 ? -12.227 15.832 11.382 1.00 82.44 83 THR A C 1
ATOM 671 O O . THR A 1 83 ? -12.278 14.739 11.936 1.00 82.44 83 THR A O 1
ATOM 674 N N . GLY A 1 84 ? -11.578 16.865 11.928 1.00 84.62 84 GLY A N 1
ATOM 675 C CA . GLY A 1 84 ? -10.701 16.764 13.101 1.00 84.62 84 GLY A CA 1
ATOM 676 C C . GLY A 1 84 ? -9.264 16.354 12.763 1.00 84.62 84 GLY A C 1
ATOM 677 O O . GLY A 1 84 ? -8.412 16.323 13.648 1.00 84.62 84 GLY A O 1
ATOM 678 N N . LEU A 1 85 ? -8.973 16.042 11.495 1.00 88.88 85 LEU A N 1
ATOM 679 C CA . LEU A 1 85 ? -7.684 15.498 11.059 1.00 88.88 85 LEU A CA 1
ATOM 680 C C . LEU A 1 85 ? -6.692 16.571 10.594 1.00 88.88 85 LEU A C 1
ATOM 682 O O . LEU A 1 85 ? -5.518 16.260 10.410 1.00 88.88 85 LEU A O 1
ATOM 686 N N . GLN A 1 86 ? -7.101 17.835 10.428 1.00 87.31 86 GLN A N 1
ATOM 687 C CA . GLN A 1 86 ? -6.256 18.847 9.775 1.00 87.31 86 GLN A CA 1
ATOM 688 C C . GLN A 1 86 ? -4.912 19.060 10.475 1.00 87.31 86 GLN A C 1
ATOM 690 O O . GLN A 1 86 ? -3.875 19.200 9.822 1.00 87.31 86 GLN A O 1
ATOM 695 N N . LYS A 1 87 ? -4.923 19.108 11.814 1.00 89.06 87 LYS A N 1
ATOM 696 C CA . LYS A 1 87 ? -3.701 19.269 12.612 1.00 89.06 87 LYS A CA 1
ATOM 697 C C . LYS A 1 87 ? -2.765 18.080 12.378 1.00 89.06 87 LYS A C 1
ATOM 699 O O . LYS A 1 87 ? -1.578 18.285 12.129 1.00 89.06 87 LYS A O 1
ATOM 704 N N . LEU A 1 88 ? -3.315 16.864 12.401 1.00 90.06 88 LEU A N 1
ATOM 705 C CA . LEU A 1 88 ? -2.584 15.616 12.187 1.00 90.06 88 LEU A CA 1
ATOM 706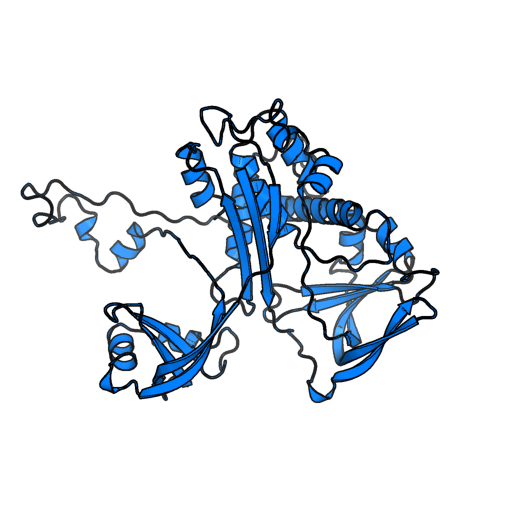 C C . LEU A 1 88 ? -1.974 15.544 10.789 1.00 90.06 88 LEU A C 1
ATOM 708 O O . LEU A 1 88 ? -0.777 15.312 10.665 1.00 90.06 88 LEU A O 1
ATOM 712 N N . GLU A 1 89 ? -2.750 15.830 9.747 1.00 88.94 89 GLU A N 1
ATOM 713 C CA . GLU A 1 89 ? -2.277 15.809 8.358 1.00 88.94 89 GLU A CA 1
ATOM 714 C C . GLU A 1 89 ? -1.123 16.791 8.109 1.00 88.94 89 GLU A C 1
ATOM 716 O O . GLU A 1 89 ? -0.185 16.475 7.372 1.00 88.94 89 GLU A O 1
ATOM 721 N N . LYS A 1 90 ? -1.164 17.974 8.738 1.00 89.19 90 LYS A N 1
ATOM 722 C CA . LYS A 1 90 ? -0.090 18.976 8.641 1.00 89.19 90 LYS A CA 1
ATOM 723 C C . LYS A 1 90 ? 1.176 18.545 9.381 1.00 89.19 90 LYS A C 1
ATOM 725 O O . LYS A 1 90 ? 2.271 18.769 8.868 1.00 89.19 90 LYS A O 1
ATOM 730 N N . ALA A 1 91 ? 1.028 17.937 10.558 1.00 91.50 91 ALA A N 1
ATOM 731 C CA . ALA A 1 91 ? 2.144 17.480 11.385 1.00 91.50 91 ALA A CA 1
ATOM 732 C C . ALA A 1 91 ? 2.761 16.155 10.905 1.00 91.50 91 ALA A C 1
ATOM 734 O O . ALA A 1 91 ? 3.884 15.836 11.285 1.00 91.50 91 ALA A O 1
ATOM 735 N N . LEU A 1 92 ? 2.053 15.385 10.072 1.00 90.50 92 LEU A N 1
ATOM 736 C CA . LEU A 1 92 ? 2.500 14.075 9.609 1.00 90.50 92 LEU A CA 1
ATOM 737 C C . LEU A 1 92 ? 3.747 14.194 8.707 1.00 90.50 92 LEU A C 1
ATOM 739 O O . LEU A 1 92 ? 3.690 14.628 7.545 1.00 90.50 92 LEU A O 1
ATOM 743 N N . THR A 1 93 ? 4.889 13.787 9.258 1.00 91.00 93 THR A N 1
ATOM 744 C CA . THR A 1 93 ? 6.179 13.603 8.572 1.00 91.00 93 THR A CA 1
ATOM 745 C C . THR A 1 93 ? 6.686 12.180 8.784 1.00 91.00 93 THR A C 1
ATOM 747 O O . THR A 1 93 ? 6.090 11.419 9.547 1.00 91.00 93 THR A O 1
ATOM 750 N N . TYR A 1 94 ? 7.770 11.804 8.099 1.00 89.25 94 TYR A N 1
ATOM 751 C CA . TYR A 1 94 ? 8.392 10.496 8.298 1.00 89.25 94 TYR A CA 1
ATOM 752 C C . TYR A 1 94 ? 8.838 10.327 9.752 1.00 89.25 94 TYR A C 1
ATOM 754 O O . TYR A 1 94 ? 8.507 9.334 10.389 1.00 89.25 94 TYR A O 1
ATOM 762 N N . GLU A 1 95 ? 9.514 11.335 10.300 1.00 90.00 95 GLU A N 1
ATOM 763 C CA . GLU A 1 95 ? 10.029 11.338 11.668 1.00 90.00 95 GLU A CA 1
ATOM 764 C C . GLU A 1 95 ? 8.892 11.197 12.672 1.00 90.00 95 GLU A C 1
ATOM 766 O O . GLU A 1 95 ? 8.974 10.353 13.558 1.00 90.00 95 GLU A O 1
ATOM 771 N N . LYS A 1 96 ? 7.806 11.962 12.488 1.00 92.38 96 LYS A N 1
ATOM 772 C CA . LYS A 1 96 ? 6.625 11.881 13.349 1.00 92.38 96 LYS A CA 1
ATOM 773 C C . LYS A 1 96 ? 5.909 10.542 13.241 1.00 92.38 96 LYS A C 1
ATOM 775 O O . LYS A 1 96 ? 5.564 9.970 14.264 1.00 92.38 96 LYS A O 1
ATOM 780 N N . LEU A 1 97 ? 5.731 10.003 12.035 1.00 91.69 97 LEU A N 1
ATOM 781 C CA . LEU A 1 97 ? 5.122 8.684 11.865 1.00 91.69 97 LEU A CA 1
ATOM 782 C C . LEU A 1 97 ? 5.956 7.596 12.549 1.00 91.69 97 LEU A C 1
ATOM 784 O O . LEU A 1 97 ? 5.391 6.765 13.257 1.00 91.69 97 LEU A O 1
ATOM 788 N N . MET A 1 98 ? 7.279 7.617 12.365 1.00 90.00 98 MET A N 1
ATOM 789 C CA . MET A 1 98 ? 8.180 6.676 13.024 1.00 90.00 98 MET A CA 1
ATOM 790 C C . MET A 1 98 ? 8.123 6.844 14.536 1.00 90.00 98 MET A C 1
ATOM 792 O O . MET A 1 98 ? 7.947 5.842 15.209 1.00 90.00 98 MET A O 1
ATOM 796 N N . GLU A 1 99 ? 8.202 8.075 15.054 1.00 91.88 99 GLU A N 1
ATOM 797 C CA . GLU A 1 99 ? 8.088 8.416 16.480 1.00 91.88 99 GLU A CA 1
ATOM 798 C C . GLU A 1 99 ? 6.789 7.883 17.094 1.00 91.88 99 GLU A C 1
ATOM 800 O O . GLU A 1 99 ? 6.844 7.166 18.087 1.00 91.88 99 GLU A O 1
ATOM 805 N N . TRP A 1 100 ? 5.639 8.167 16.480 1.00 92.88 100 TRP A N 1
ATOM 806 C CA . TRP A 1 100 ? 4.313 7.799 16.989 1.00 92.88 100 TRP A CA 1
ATOM 807 C C . TRP A 1 100 ? 4.006 6.298 16.922 1.00 92.88 100 TRP A C 1
ATOM 809 O O . TRP A 1 100 ? 3.052 5.842 17.545 1.00 92.88 100 TRP A O 1
ATOM 819 N N . THR A 1 101 ? 4.785 5.531 16.157 1.00 91.50 101 THR A N 1
ATOM 820 C CA . THR A 1 101 ? 4.575 4.089 15.934 1.00 91.50 101 THR A CA 1
ATOM 821 C C . THR A 1 101 ? 5.739 3.242 16.450 1.00 91.50 101 THR A C 1
ATOM 823 O O . THR A 1 101 ? 5.848 2.056 16.129 1.00 91.50 101 THR A O 1
ATOM 826 N N . ARG A 1 102 ? 6.631 3.824 17.267 1.00 90.44 102 ARG A N 1
ATOM 827 C CA . ARG A 1 102 ? 7.752 3.082 17.856 1.00 90.44 102 ARG A CA 1
ATOM 828 C C . ARG A 1 102 ? 7.237 2.005 18.798 1.00 90.44 102 ARG A C 1
ATOM 830 O O . ARG A 1 102 ? 6.438 2.271 19.691 1.00 90.44 102 ARG A O 1
ATOM 837 N N . ARG A 1 103 ? 7.793 0.801 18.675 1.00 87.75 103 ARG A N 1
ATOM 838 C CA . ARG A 1 103 ? 7.439 -0.334 19.539 1.00 87.75 103 ARG A CA 1
ATOM 839 C C . ARG A 1 103 ? 7.654 -0.041 21.023 1.00 87.75 103 ARG A C 1
ATOM 841 O O . ARG A 1 103 ? 6.922 -0.566 21.846 1.00 87.75 103 ARG A O 1
ATOM 848 N N . GLU A 1 104 ? 8.627 0.805 21.360 1.00 90.75 104 GLU A N 1
ATOM 849 C CA . GLU A 1 104 ? 8.924 1.154 22.753 1.00 90.75 104 GLU A CA 1
ATOM 850 C C . GLU A 1 104 ? 7.826 1.989 23.426 1.00 90.75 104 GLU A C 1
ATOM 852 O O . GLU A 1 104 ? 7.730 1.956 24.650 1.00 90.75 104 GLU A O 1
ATOM 857 N N . ILE A 1 105 ? 7.017 2.725 22.652 1.00 92.31 105 ILE A N 1
ATOM 858 C CA . ILE A 1 105 ? 5.925 3.559 23.183 1.00 92.31 105 ILE A CA 1
ATOM 859 C C . ILE A 1 105 ? 4.543 2.923 22.995 1.00 92.31 105 ILE A C 1
ATOM 861 O O . ILE A 1 105 ? 3.574 3.387 23.588 1.00 92.31 105 ILE A O 1
ATOM 865 N N . MET A 1 106 ? 4.436 1.889 22.150 1.00 93.75 106 MET A N 1
ATOM 866 C CA . MET A 1 106 ? 3.193 1.151 21.926 1.00 93.75 106 MET A CA 1
ATOM 867 C C . MET A 1 106 ? 3.071 0.015 22.942 1.00 93.75 106 MET A C 1
ATOM 869 O O . MET A 1 106 ? 3.614 -1.078 22.756 1.00 93.75 106 MET A O 1
ATOM 873 N N . HIS A 1 107 ? 2.348 0.267 24.028 1.00 94.94 107 HIS A N 1
ATOM 874 C CA . HIS A 1 107 ? 2.179 -0.686 25.119 1.00 94.94 107 HIS A CA 1
ATOM 875 C C . HIS A 1 107 ? 0.960 -1.583 24.897 1.00 94.94 107 HIS A C 1
ATOM 877 O O . HIS A 1 107 ? -0.025 -1.183 24.286 1.00 94.94 107 HIS A O 1
ATOM 883 N N . GLN A 1 108 ? 1.029 -2.826 25.381 1.00 96.12 108 GLN A N 1
ATOM 884 C CA . GLN A 1 108 ? -0.121 -3.731 25.364 1.00 96.12 108 GLN A CA 1
ATOM 885 C C . GLN A 1 108 ? -1.147 -3.274 26.400 1.00 96.12 108 GLN A C 1
ATOM 887 O O . GLN A 1 108 ? -0.961 -3.507 27.595 1.00 96.12 108 GLN A O 1
ATOM 892 N N . GLU A 1 109 ? -2.240 -2.687 25.936 1.00 95.69 109 GLU A N 1
ATOM 893 C CA . GLU A 1 109 ? -3.324 -2.184 26.777 1.00 95.69 109 GLU A CA 1
ATOM 894 C C . GLU A 1 109 ? -4.631 -2.889 26.441 1.00 95.69 109 GLU A C 1
ATOM 896 O O . GLU A 1 109 ? -4.819 -3.352 25.317 1.00 95.69 109 GLU A O 1
ATOM 901 N N . GLU A 1 110 ? -5.527 -3.015 27.417 1.00 97.44 110 GLU A N 1
ATOM 902 C CA . GLU A 1 110 ? -6.884 -3.507 27.183 1.00 97.44 110 GLU A CA 1
ATOM 903 C C . GLU A 1 110 ? -7.705 -2.400 26.517 1.00 97.44 110 GLU A C 1
ATOM 905 O O . GLU A 1 110 ? -7.932 -1.344 27.102 1.00 97.44 110 GLU A O 1
ATOM 910 N N . VAL A 1 111 ? -8.091 -2.622 25.259 1.00 96.44 111 VAL A N 1
ATOM 911 C CA . VAL A 1 111 ? -8.730 -1.606 24.420 1.00 96.44 111 VAL A CA 1
ATOM 912 C C . VAL A 1 111 ? -10.091 -2.095 23.951 1.00 96.44 111 VAL A C 1
ATOM 914 O O . VAL A 1 111 ? -10.223 -3.188 23.393 1.00 96.44 111 VAL A O 1
ATOM 917 N N . GLN A 1 112 ? -11.092 -1.229 24.099 1.00 96.94 112 GLN A N 1
ATOM 918 C CA . GLN A 1 112 ? -12.399 -1.374 23.468 1.00 96.94 112 GLN A CA 1
ATOM 919 C C . GLN A 1 112 ? -12.347 -0.792 22.057 1.00 96.94 112 GLN A C 1
ATOM 921 O O . GLN A 1 112 ? -12.396 0.420 21.848 1.00 96.94 112 GLN A O 1
ATOM 926 N N . VAL A 1 113 ? -12.232 -1.664 21.062 1.00 95.81 113 VAL A N 1
ATOM 927 C CA . VAL A 1 113 ? -12.070 -1.267 19.665 1.00 95.81 113 VAL A CA 1
ATOM 928 C C . VAL A 1 113 ? -13.429 -1.256 18.978 1.00 95.81 113 VAL A C 1
ATOM 930 O O . VAL A 1 113 ? -14.024 -2.305 18.736 1.00 95.81 113 VAL A O 1
ATOM 933 N N . SER A 1 114 ? -13.887 -0.061 18.604 1.00 94.00 114 SER A N 1
ATOM 934 C CA . SER A 1 114 ? -15.023 0.136 17.698 1.00 94.00 114 SER A CA 1
ATOM 935 C C . SER A 1 114 ? -14.518 0.583 16.331 1.00 94.00 114 SER A C 1
ATOM 937 O O . SER A 1 114 ? -13.972 1.677 16.200 1.00 94.00 114 SER A O 1
ATOM 939 N N . LEU A 1 115 ? -14.691 -0.252 15.307 1.00 90.88 115 LEU A N 1
ATOM 940 C CA . LEU A 1 115 ? -14.176 0.009 13.962 1.00 90.88 115 LEU A CA 1
ATOM 941 C C . LEU A 1 115 ? -15.289 -0.132 12.916 1.00 90.88 115 LEU A C 1
ATOM 943 O O . LEU A 1 115 ? -15.929 -1.187 12.847 1.00 90.88 115 LEU A O 1
ATOM 947 N N . PRO A 1 116 ? -15.527 0.871 12.051 1.00 87.94 116 PRO A N 1
ATOM 948 C CA . PRO A 1 116 ? -16.509 0.733 10.989 1.00 87.94 116 PRO A CA 1
ATOM 949 C C . PRO A 1 116 ? -16.095 -0.389 10.037 1.00 87.94 116 PRO A C 1
ATOM 951 O O . PRO A 1 116 ? -14.944 -0.493 9.617 1.00 87.94 116 PRO A O 1
ATOM 954 N N . ARG A 1 117 ? -17.047 -1.229 9.645 1.00 82.69 117 ARG A N 1
ATOM 955 C CA . ARG A 1 117 ? -16.847 -2.204 8.579 1.00 82.69 117 ARG A CA 1
ATOM 956 C C . ARG A 1 117 ? -16.898 -1.474 7.243 1.00 82.69 117 ARG A C 1
ATOM 958 O O . ARG A 1 117 ? -17.946 -0.957 6.861 1.00 82.69 117 ARG A O 1
ATOM 965 N N . PHE A 1 118 ? -15.789 -1.458 6.511 1.00 77.69 118 PHE A N 1
ATOM 966 C CA . PHE A 1 118 ? -15.703 -0.753 5.233 1.00 77.69 118 PHE A CA 1
ATOM 967 C C . PHE A 1 118 ? -15.099 -1.607 4.117 1.00 77.69 118 PHE A C 1
ATOM 969 O O . PHE A 1 118 ? -14.398 -2.592 4.340 1.00 77.69 118 PHE A O 1
ATOM 976 N N . LYS A 1 119 ? -15.384 -1.185 2.884 1.00 70.25 119 LYS A N 1
ATOM 977 C CA . LYS A 1 119 ? -14.709 -1.599 1.656 1.00 70.25 119 LYS A CA 1
ATOM 978 C C . LYS A 1 119 ? -14.394 -0.323 0.884 1.00 70.25 119 LYS A C 1
ATOM 980 O O . LYS A 1 119 ? -15.289 0.497 0.691 1.00 70.25 119 LYS A O 1
ATOM 985 N N . MET A 1 120 ? -13.147 -0.154 0.462 1.00 63.75 120 MET A N 1
ATOM 986 C CA . MET A 1 120 ? -12.709 1.025 -0.283 1.00 63.75 120 MET A CA 1
ATOM 987 C C . MET A 1 120 ? -12.100 0.621 -1.617 1.00 63.75 120 MET A C 1
ATOM 989 O O . MET A 1 120 ? -11.403 -0.384 -1.723 1.00 63.75 120 MET A O 1
ATOM 993 N N . GLU A 1 121 ? -12.384 1.428 -2.629 1.00 68.00 121 GLU A N 1
ATOM 994 C CA . GLU A 1 121 ? -11.867 1.285 -3.980 1.00 68.00 121 GLU A CA 1
ATOM 995 C C . GLU A 1 121 ? -11.661 2.695 -4.528 1.00 68.00 121 GLU A C 1
ATOM 997 O O . GLU A 1 121 ? -12.597 3.495 -4.531 1.00 68.00 121 GLU A O 1
ATOM 1002 N N . GLN A 1 122 ? -10.431 3.030 -4.919 1.00 66.56 122 GLN A N 1
ATOM 1003 C CA . GLN A 1 122 ? -10.103 4.344 -5.466 1.00 66.56 122 GLN A CA 1
ATOM 1004 C C . GLN A 1 122 ? -9.199 4.214 -6.689 1.00 66.56 122 GLN A C 1
ATOM 1006 O O . GLN A 1 122 ? -8.463 3.243 -6.863 1.00 66.56 122 GLN A O 1
ATOM 1011 N N . THR A 1 123 ? -9.302 5.201 -7.569 1.00 65.62 123 THR A N 1
ATOM 1012 C CA . THR A 1 123 ? -8.521 5.329 -8.797 1.00 65.62 123 THR A CA 1
ATOM 1013 C C . THR A 1 123 ? -8.048 6.767 -8.884 1.00 65.62 123 THR A C 1
ATOM 1015 O O . THR A 1 123 ? -8.822 7.688 -8.632 1.00 65.62 123 THR A O 1
ATOM 1018 N N . TYR A 1 124 ? -6.791 6.953 -9.263 1.00 70.31 124 TYR A N 1
ATOM 1019 C CA . TYR A 1 124 ? -6.185 8.268 -9.400 1.00 70.31 124 TYR A CA 1
ATOM 1020 C C . TYR A 1 124 ? -5.503 8.400 -10.756 1.00 70.31 124 TYR A C 1
ATOM 1022 O O . TYR A 1 124 ? -4.965 7.424 -11.290 1.00 70.31 124 TYR A O 1
ATOM 1030 N N . ASP A 1 125 ? -5.489 9.626 -11.276 1.00 73.50 125 ASP A N 1
ATOM 1031 C CA . ASP A 1 125 ? -4.575 10.007 -12.344 1.00 73.50 125 ASP A CA 1
ATOM 1032 C C . ASP A 1 125 ? -3.222 10.362 -11.725 1.00 73.50 125 ASP A C 1
ATOM 1034 O O . ASP A 1 125 ? -3.055 11.404 -11.090 1.00 73.50 125 ASP A O 1
ATOM 1038 N N . MET A 1 126 ? -2.263 9.452 -11.862 1.00 78.88 126 MET A N 1
ATOM 1039 C CA . MET A 1 126 ? -0.946 9.605 -11.254 1.00 78.88 126 MET A CA 1
ATOM 1040 C C . MET A 1 126 ? -0.057 10.584 -12.031 1.00 78.88 126 MET A C 1
ATOM 1042 O O . MET A 1 126 ? 0.939 11.044 -11.482 1.00 78.88 126 MET A O 1
ATOM 1046 N N . LYS A 1 127 ? -0.388 10.938 -13.281 1.00 80.56 127 LYS A N 1
ATOM 1047 C CA . LYS A 1 127 ? 0.473 11.788 -14.117 1.00 80.56 127 LYS A CA 1
ATOM 1048 C C . LYS A 1 127 ? 0.641 13.178 -13.507 1.00 80.56 127 LYS A C 1
ATOM 1050 O O . LYS A 1 127 ? 1.760 13.606 -13.246 1.00 80.56 127 LYS A O 1
ATOM 1055 N N . SER A 1 128 ? -0.467 13.871 -13.253 1.00 82.69 128 SER A N 1
ATOM 1056 C CA . SER A 1 128 ? -0.449 15.234 -12.704 1.00 82.69 128 SER A CA 1
ATOM 1057 C C . SER A 1 128 ? 0.175 15.285 -11.308 1.00 82.69 128 SER A C 1
ATOM 1059 O O . SER A 1 128 ? 0.948 16.193 -11.004 1.00 82.69 128 SER A O 1
ATOM 1061 N N . LEU A 1 129 ? -0.102 14.274 -10.481 1.00 85.12 129 LEU A N 1
ATOM 1062 C CA . LEU A 1 129 ? 0.460 14.149 -9.140 1.00 85.12 129 LEU A CA 1
ATOM 1063 C C . LEU A 1 129 ? 1.985 14.010 -9.186 1.00 85.12 129 LEU A C 1
ATOM 1065 O O . LEU A 1 129 ? 2.673 14.778 -8.516 1.00 85.12 129 LEU A O 1
ATOM 1069 N N . LEU A 1 130 ? 2.514 13.106 -10.015 1.00 84.38 130 LEU A N 1
ATOM 1070 C CA . LEU A 1 130 ? 3.955 12.861 -10.134 1.00 84.38 130 LEU A CA 1
ATOM 1071 C C . LEU A 1 130 ? 4.704 14.053 -10.747 1.00 84.38 130 LEU A C 1
ATOM 1073 O O . LEU A 1 130 ? 5.761 14.424 -10.233 1.00 84.38 130 LEU A O 1
ATOM 1077 N N . ILE A 1 131 ? 4.126 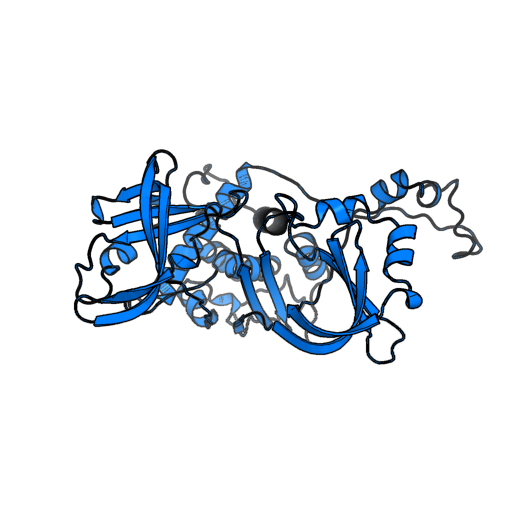14.723 -11.753 1.00 85.25 131 ILE A N 1
ATOM 1078 C CA . ILE A 1 131 ? 4.673 15.982 -12.293 1.00 85.25 131 ILE A CA 1
ATOM 1079 C C . ILE A 1 131 ? 4.777 17.026 -11.177 1.00 85.25 131 ILE A C 1
ATOM 1081 O O . ILE A 1 131 ? 5.834 17.616 -10.975 1.00 85.25 131 ILE A O 1
ATOM 1085 N N . SER A 1 132 ? 3.724 17.196 -10.369 1.00 88.81 132 SER A N 1
ATOM 1086 C CA . SER A 1 132 ? 3.724 18.161 -9.257 1.00 88.81 132 SER A CA 1
ATOM 1087 C C . SER A 1 132 ? 4.726 17.837 -8.136 1.00 88.81 132 SER A C 1
ATOM 1089 O O . SER A 1 132 ? 4.974 18.679 -7.266 1.00 88.81 132 SER A O 1
ATOM 1091 N N . MET A 1 133 ? 5.257 16.611 -8.112 1.00 87.25 133 MET A N 1
ATOM 1092 C CA . MET A 1 133 ? 6.313 16.164 -7.199 1.00 87.25 133 MET A CA 1
ATOM 1093 C C . MET A 1 133 ? 7.719 16.353 -7.792 1.00 87.25 133 MET A C 1
ATOM 1095 O O . MET A 1 133 ? 8.695 16.190 -7.065 1.00 87.25 133 MET A O 1
ATOM 1099 N N . GLY A 1 134 ? 7.833 16.734 -9.069 1.00 89.25 134 GLY A N 1
ATOM 1100 C CA . GLY A 1 134 ? 9.100 16.985 -9.761 1.00 89.25 134 GLY A CA 1
ATOM 1101 C C . GLY A 1 134 ? 9.548 15.872 -10.712 1.00 89.25 134 GLY A C 1
ATOM 1102 O O . GLY A 1 134 ? 10.707 15.864 -11.113 1.00 89.25 134 GLY A O 1
ATOM 1103 N N . MET A 1 135 ? 8.663 14.931 -11.055 1.00 89.62 135 MET A N 1
ATOM 1104 C CA . MET A 1 135 ? 8.898 13.905 -12.077 1.00 89.62 135 MET A CA 1
ATOM 1105 C C . MET A 1 135 ? 8.255 14.364 -13.390 1.00 89.62 135 MET A C 1
ATOM 1107 O O . MET A 1 135 ? 7.175 13.899 -13.739 1.00 89.62 135 MET A O 1
ATOM 1111 N N . GLU A 1 136 ? 8.872 15.329 -14.070 1.00 90.25 136 GLU A N 1
ATOM 1112 C CA . GLU A 1 136 ? 8.330 15.962 -15.282 1.00 90.25 136 GLU A CA 1
ATOM 1113 C C . GLU A 1 136 ? 8.802 15.248 -16.552 1.00 90.25 136 GLU A C 1
ATOM 1115 O O . GLU A 1 136 ? 7.974 14.845 -17.371 1.00 90.25 136 GLU A O 1
ATOM 1120 N N . ASP A 1 137 ? 10.111 15.016 -16.678 1.00 88.56 137 ASP A N 1
ATOM 1121 C CA . ASP A 1 137 ? 10.759 14.586 -17.923 1.00 88.56 137 ASP A CA 1
ATOM 1122 C C . ASP A 1 137 ? 10.200 13.264 -18.444 1.00 88.56 137 ASP A C 1
ATOM 1124 O O . ASP A 1 137 ? 10.035 13.094 -19.642 1.00 88.56 137 ASP A O 1
ATOM 1128 N N . VAL A 1 138 ? 9.840 12.330 -17.557 1.00 84.38 138 VAL A N 1
ATOM 1129 C CA . VAL A 1 138 ? 9.304 11.014 -17.956 1.00 84.38 138 VAL A CA 1
ATOM 1130 C C . VAL A 1 138 ? 7.961 11.110 -18.704 1.00 84.38 138 VAL A C 1
ATOM 1132 O O . VAL A 1 138 ? 7.563 10.172 -19.405 1.00 84.38 138 VAL A O 1
ATOM 1135 N N . PHE A 1 139 ? 7.259 12.239 -18.559 1.00 82.56 139 PHE A N 1
ATOM 1136 C CA . PHE A 1 139 ? 5.982 12.538 -19.206 1.00 82.56 139 PHE A CA 1
ATOM 1137 C C . PHE A 1 139 ? 6.100 13.554 -20.355 1.00 82.56 139 PHE A C 1
ATOM 1139 O O . PHE A 1 139 ? 5.082 13.843 -20.994 1.00 82.56 139 PHE A O 1
ATOM 1146 N N . ASP A 1 140 ? 7.297 14.087 -20.614 1.00 82.19 140 ASP A N 1
ATOM 1147 C CA . ASP A 1 140 ? 7.588 15.083 -21.647 1.00 82.19 140 ASP A CA 1
ATOM 1148 C C . ASP A 1 140 ? 8.327 14.420 -22.818 1.00 82.19 140 ASP A C 1
ATOM 1150 O O . ASP A 1 140 ? 9.434 13.911 -22.669 1.00 82.19 140 ASP A O 1
ATOM 1154 N N . GLY A 1 141 ? 7.722 14.438 -24.008 1.00 77.69 141 GLY A N 1
ATOM 1155 C CA . GLY A 1 141 ? 8.277 13.766 -25.184 1.00 77.69 141 GLY A CA 1
ATOM 1156 C C . GLY A 1 141 ? 9.586 14.343 -25.722 1.00 77.69 141 GLY A C 1
ATOM 1157 O O . GLY A 1 141 ? 10.251 13.664 -26.495 1.00 77.69 141 GLY A O 1
ATOM 1158 N N . GLN A 1 142 ? 9.963 15.561 -25.332 1.00 82.69 142 GLN A N 1
ATOM 1159 C CA . GLN A 1 142 ? 11.220 16.189 -25.746 1.00 82.69 142 GLN A CA 1
ATOM 1160 C C . GLN A 1 142 ? 12.342 15.981 -24.727 1.00 82.69 142 GLN A C 1
ATOM 1162 O O . GLN A 1 142 ? 13.510 15.963 -25.105 1.00 82.69 142 GLN A O 1
ATOM 1167 N N . LYS A 1 143 ? 11.999 15.834 -23.442 1.00 84.94 143 LYS A N 1
ATOM 1168 C CA . LYS A 1 143 ? 12.977 15.700 -22.347 1.00 84.94 143 LYS A CA 1
ATOM 1169 C C . LYS A 1 143 ? 13.207 14.255 -21.913 1.00 84.94 143 LYS A C 1
ATOM 1171 O O . LYS A 1 143 ? 14.217 13.966 -21.273 1.00 84.94 143 LYS A O 1
ATOM 1176 N N . VAL A 1 144 ? 12.271 13.355 -22.213 1.00 85.25 144 VAL A N 1
ATOM 1177 C CA . VAL A 1 144 ? 12.335 11.970 -21.750 1.00 85.25 144 VAL A CA 1
ATOM 1178 C C . VAL A 1 144 ? 13.576 11.250 -22.282 1.00 85.25 144 VAL A C 1
ATOM 1180 O O . VAL A 1 144 ? 13.865 11.226 -23.479 1.00 85.25 144 VAL A O 1
ATOM 1183 N N . ASN A 1 145 ? 14.293 10.589 -21.378 1.00 84.00 145 ASN A N 1
ATOM 1184 C CA . ASN A 1 145 ? 15.357 9.659 -21.726 1.00 84.00 145 ASN A CA 1
ATOM 1185 C C . ASN A 1 145 ? 15.029 8.271 -21.166 1.00 84.00 145 ASN A C 1
ATOM 1187 O O . ASN A 1 145 ? 15.423 7.913 -20.055 1.00 84.00 145 ASN A O 1
ATOM 1191 N N . LEU A 1 146 ? 14.289 7.490 -21.958 1.00 84.06 146 LEU A N 1
ATOM 1192 C CA . LEU A 1 146 ? 14.010 6.064 -21.762 1.00 84.06 146 LEU A CA 1
ATOM 1193 C C . LEU A 1 146 ? 14.810 5.204 -22.757 1.00 84.06 146 LEU A C 1
ATOM 1195 O O . LEU A 1 146 ? 14.369 4.124 -23.156 1.00 84.06 146 LEU A O 1
ATOM 1199 N N . SER A 1 147 ? 16.007 5.652 -23.149 1.00 81.69 147 SER A N 1
ATOM 1200 C CA . SER A 1 147 ? 16.886 4.919 -24.073 1.00 81.69 147 SER A CA 1
ATOM 1201 C C . SER A 1 147 ? 17.369 3.575 -23.513 1.00 81.69 147 SER A C 1
ATOM 1203 O O . SER A 1 147 ? 17.882 2.731 -24.243 1.00 81.69 147 SER A O 1
ATOM 1205 N N . GLY A 1 148 ? 17.227 3.348 -22.202 1.00 81.06 148 GLY A N 1
ATOM 1206 C CA . GLY A 1 148 ? 17.411 2.025 -21.607 1.00 81.06 148 GLY A CA 1
ATOM 1207 C C . GLY A 1 148 ? 16.258 1.066 -21.919 1.00 81.06 148 GLY A C 1
ATOM 1208 O O . GLY A 1 148 ? 16.470 -0.141 -21.896 1.00 81.06 148 GLY A O 1
ATOM 1209 N N . MET A 1 149 ? 15.065 1.583 -22.234 1.00 79.38 149 MET A N 1
ATOM 1210 C CA . MET A 1 149 ? 13.875 0.800 -22.576 1.00 79.38 149 MET A CA 1
ATOM 1211 C C . MET A 1 149 ? 13.709 0.602 -24.077 1.00 79.38 149 MET A C 1
ATOM 1213 O O . MET A 1 149 ? 13.367 -0.502 -24.472 1.00 79.38 149 MET A O 1
ATOM 1217 N N . SER A 1 150 ? 13.911 1.632 -24.902 1.00 75.00 150 SER A N 1
ATOM 1218 C CA . SER A 1 150 ? 13.805 1.559 -26.369 1.00 75.00 150 SER A CA 1
ATOM 1219 C C . SER A 1 150 ? 15.076 2.112 -27.006 1.00 75.00 150 SER A C 1
ATOM 1221 O O . SER A 1 150 ? 15.509 3.197 -26.613 1.00 75.00 150 SER A O 1
ATOM 1223 N N . PRO A 1 151 ? 15.662 1.424 -28.002 1.00 71.75 151 PRO A N 1
ATOM 1224 C CA . PRO A 1 151 ? 16.881 1.893 -28.657 1.00 71.75 151 PRO A CA 1
ATOM 1225 C C . PRO A 1 151 ? 16.697 3.247 -29.361 1.00 71.75 151 PRO A C 1
ATOM 1227 O O . PRO A 1 151 ? 17.648 4.017 -29.442 1.00 71.75 151 PRO A O 1
ATOM 1230 N N . ASN A 1 152 ? 15.475 3.573 -29.797 1.00 72.19 152 ASN A N 1
ATOM 1231 C CA . ASN A 1 152 ? 15.166 4.818 -30.506 1.00 72.19 152 ASN A CA 1
ATOM 1232 C C . ASN A 1 152 ? 14.798 5.986 -29.573 1.00 72.19 152 ASN A C 1
ATOM 1234 O O . ASN A 1 152 ? 14.508 7.076 -30.057 1.00 72.19 152 ASN A O 1
ATOM 1238 N N . ASN A 1 153 ? 14.767 5.766 -28.251 1.00 65.62 153 ASN A N 1
ATOM 1239 C CA . ASN A 1 153 ? 14.316 6.743 -27.248 1.00 65.62 153 ASN A CA 1
ATOM 1240 C C . ASN A 1 153 ? 12.957 7.409 -27.576 1.00 65.62 153 ASN A C 1
ATOM 1242 O O . ASN A 1 153 ? 12.699 8.556 -27.234 1.00 65.62 153 ASN A O 1
ATOM 1246 N N . ASP A 1 154 ? 12.072 6.671 -28.236 1.00 69.75 154 ASP A N 1
ATOM 1247 C CA . ASP A 1 154 ? 10.764 7.111 -28.735 1.00 69.75 154 ASP A CA 1
ATOM 1248 C C . ASP A 1 154 ? 9.615 6.825 -27.753 1.00 69.75 154 ASP A C 1
ATOM 1250 O O . ASP A 1 154 ? 8.432 7.013 -28.053 1.00 69.75 154 ASP A O 1
ATOM 1254 N N . LEU A 1 155 ? 9.952 6.361 -26.549 1.00 70.94 155 LEU A N 1
ATOM 1255 C CA . LEU A 1 155 ? 8.990 6.044 -25.509 1.00 70.94 155 LEU A CA 1
ATOM 1256 C C . LEU A 1 155 ? 8.786 7.232 -24.573 1.00 70.94 155 LEU A C 1
ATOM 1258 O O . LEU A 1 155 ? 9.703 7.676 -23.896 1.00 70.94 155 LEU A O 1
ATOM 1262 N N . VAL A 1 156 ? 7.527 7.644 -24.442 1.00 68.56 156 VAL A N 1
ATOM 1263 C CA . VAL A 1 156 ? 7.056 8.577 -23.408 1.00 68.56 156 VAL A CA 1
ATOM 1264 C C . VAL A 1 156 ? 6.058 7.853 -22.513 1.00 68.56 156 VAL A C 1
ATOM 1266 O O . VAL A 1 156 ? 5.212 7.089 -23.010 1.00 68.56 156 VAL A O 1
ATOM 1269 N N . VAL A 1 157 ? 6.091 8.089 -21.200 1.00 63.72 157 VAL A N 1
ATOM 1270 C CA . VAL A 1 157 ? 4.993 7.652 -20.329 1.00 63.72 157 VAL A CA 1
ATOM 1271 C C . VAL A 1 157 ? 3.818 8.593 -20.568 1.00 63.72 157 VAL A C 1
ATOM 1273 O O . VAL A 1 157 ? 3.801 9.733 -20.123 1.00 63.72 157 VAL A O 1
ATOM 1276 N N . SER A 1 158 ? 2.812 8.133 -21.306 1.00 58.81 158 SER A N 1
ATOM 1277 C CA . SER A 1 158 ? 1.668 8.972 -21.669 1.00 58.81 158 SER A CA 1
ATOM 1278 C C . SER A 1 158 ? 0.598 8.985 -20.581 1.00 58.81 158 SER A C 1
ATOM 1280 O O . SER A 1 158 ? -0.096 9.990 -20.413 1.00 58.81 158 SER A O 1
ATOM 1282 N N . LYS A 1 159 ? 0.469 7.882 -19.828 1.00 55.00 159 LYS A N 1
ATOM 1283 C CA . LYS A 1 159 ? -0.531 7.729 -18.768 1.00 55.00 159 LYS A CA 1
ATOM 1284 C C . LYS A 1 159 ? -0.113 6.710 -17.705 1.00 55.00 159 LYS A C 1
ATOM 1286 O O . LYS A 1 159 ? 0.378 5.628 -18.029 1.00 55.00 159 LYS A O 1
ATOM 1291 N N . THR A 1 160 ? -0.395 7.036 -16.450 1.00 47.25 160 THR A N 1
ATOM 1292 C CA . THR A 1 160 ? -0.236 6.174 -15.272 1.00 47.25 160 THR A CA 1
ATOM 1293 C C . THR A 1 160 ? -1.615 6.005 -14.621 1.00 47.25 160 THR A C 1
ATOM 1295 O O . THR A 1 160 ? -2.228 6.977 -14.188 1.00 47.25 160 THR A O 1
ATOM 1298 N N . GLN A 1 161 ? -2.166 4.786 -14.618 1.00 46.62 161 GLN A N 1
ATOM 1299 C CA . GLN A 1 161 ? -3.486 4.497 -14.029 1.00 46.62 161 GLN A CA 1
ATOM 1300 C C . GLN A 1 161 ? -3.380 3.414 -12.962 1.00 46.62 161 GLN A C 1
ATOM 1302 O O . GLN A 1 161 ? -2.889 2.319 -13.244 1.00 46.62 161 GLN A O 1
ATOM 1307 N N . THR A 1 162 ? -3.948 3.676 -11.786 1.00 40.19 162 THR A N 1
ATOM 1308 C CA . THR A 1 162 ? -4.231 2.620 -10.809 1.00 40.19 162 THR A CA 1
ATOM 1309 C C . THR A 1 162 ? -5.631 2.064 -11.064 1.00 40.19 162 THR A C 1
ATOM 1311 O O . THR A 1 162 ? -6.590 2.828 -11.027 1.00 40.19 162 THR A O 1
ATOM 1314 N N . LYS A 1 163 ? -5.777 0.765 -11.354 1.00 42.75 163 LYS A N 1
ATOM 1315 C CA . LYS A 1 163 ? -7.083 0.123 -11.588 1.00 42.75 163 LYS A CA 1
ATOM 1316 C C . LYS A 1 163 ? -7.409 -0.916 -10.506 1.00 42.75 163 LYS A C 1
ATOM 1318 O O . LYS A 1 163 ? -6.521 -1.647 -10.085 1.00 42.75 163 LYS A O 1
ATOM 1323 N N . PRO A 1 164 ? -8.679 -1.046 -10.100 1.00 41.38 164 PRO A N 1
ATOM 1324 C CA . PRO A 1 164 ? -9.136 -2.129 -9.231 1.00 41.38 164 PRO A CA 1
ATOM 1325 C C . PRO A 1 164 ? -9.077 -3.493 -9.945 1.00 41.38 164 PRO A C 1
ATOM 1327 O O . PRO A 1 164 ? -9.326 -3.589 -11.153 1.00 41.38 164 PRO A O 1
ATOM 1330 N N . VAL A 1 165 ? -8.760 -4.565 -9.206 1.00 42.75 165 VAL A N 1
ATOM 1331 C CA . VAL A 1 165 ? -8.715 -5.939 -9.743 1.00 42.75 165 VAL A CA 1
ATOM 1332 C C . VAL A 1 165 ? -10.141 -6.451 -9.969 1.00 42.75 165 VAL A C 1
ATOM 1334 O O . VAL A 1 165 ? -10.930 -6.586 -9.036 1.00 42.75 165 VAL A O 1
ATOM 1337 N N . LYS A 1 166 ? -10.488 -6.751 -11.225 1.00 38.50 166 LYS A N 1
ATOM 1338 C CA . LYS A 1 166 ? -11.802 -7.298 -11.589 1.00 38.50 166 LYS A CA 1
ATOM 1339 C C . LYS A 1 166 ? -11.865 -8.794 -11.277 1.00 38.50 166 LYS A C 1
ATOM 1341 O O . LYS A 1 166 ? -11.084 -9.568 -11.823 1.00 38.50 166 LYS A O 1
ATOM 1346 N N . MET A 1 167 ? -12.844 -9.202 -10.477 1.00 49.72 167 MET A N 1
ATOM 1347 C CA . MET A 1 167 ? -13.165 -10.617 -10.258 1.00 49.72 167 MET A CA 1
ATOM 1348 C C . MET A 1 167 ? -13.883 -11.202 -11.484 1.00 49.72 167 MET A C 1
ATOM 1350 O O . MET A 1 167 ? -14.597 -10.487 -12.196 1.00 49.72 167 MET A O 1
ATOM 1354 N N . MET A 1 168 ? -13.718 -12.499 -11.737 1.00 52.69 168 MET A N 1
ATOM 1355 C CA . MET A 1 168 ? -14.674 -13.274 -12.528 1.00 52.69 168 MET A CA 1
ATOM 1356 C C . MET A 1 168 ? -15.593 -14.042 -11.583 1.00 52.69 168 MET A C 1
ATOM 1358 O O . MET A 1 168 ? -15.130 -14.660 -10.632 1.00 52.69 168 MET A O 1
ATOM 1362 N N . ASN A 1 169 ? -16.893 -13.988 -11.858 1.00 69.69 169 ASN A N 1
ATOM 1363 C CA . ASN A 1 169 ? -17.903 -14.797 -11.188 1.00 69.69 169 ASN A CA 1
ATOM 1364 C C . ASN A 1 169 ? -18.619 -15.592 -12.273 1.00 69.69 169 ASN A C 1
ATOM 1366 O O . ASN A 1 169 ? -19.108 -14.998 -13.236 1.00 69.69 169 ASN A O 1
ATOM 1370 N N . LYS A 1 170 ? -18.651 -16.913 -12.144 1.00 69.19 170 LYS A N 1
ATOM 1371 C CA . LYS A 1 170 ? -19.347 -17.797 -13.073 1.00 69.19 170 LYS A CA 1
ATOM 1372 C C . LYS A 1 170 ? -20.123 -18.832 -12.273 1.00 69.19 170 LYS A C 1
ATOM 1374 O O . LYS A 1 170 ? -19.524 -19.589 -11.522 1.00 69.19 170 LYS A O 1
ATOM 1379 N N . LYS A 1 171 ? -21.443 -18.849 -12.440 1.00 82.19 171 LYS A N 1
ATOM 1380 C CA . LYS A 1 171 ? -22.322 -19.901 -11.927 1.00 82.19 171 LYS A CA 1
ATOM 1381 C C . LYS A 1 171 ? -22.653 -20.830 -13.090 1.00 82.19 171 LYS A C 1
ATOM 1383 O O . LYS A 1 171 ? -23.133 -20.351 -14.114 1.00 82.19 171 LYS A O 1
ATOM 1388 N N . SER A 1 172 ? -22.270 -22.096 -12.993 1.00 84.00 172 SER A N 1
ATOM 1389 C CA . SER A 1 172 ? -22.463 -23.099 -14.048 1.00 84.00 172 SER A CA 1
ATOM 1390 C C . SER A 1 172 ? -22.234 -24.489 -13.469 1.00 84.00 172 SER A C 1
ATOM 1392 O O . SER A 1 172 ? -21.604 -24.625 -12.423 1.00 84.00 172 SER A O 1
ATOM 1394 N N . GLU A 1 173 ? -22.689 -25.519 -14.177 1.00 87.38 173 GLU A N 1
ATOM 1395 C CA . GLU A 1 173 ? -22.299 -26.890 -13.869 1.00 87.38 173 GLU A CA 1
ATOM 1396 C C . GLU A 1 173 ? -20.828 -27.131 -14.208 1.00 87.38 173 GLU A C 1
ATOM 1398 O O . GLU A 1 173 ? -20.391 -26.873 -15.338 1.00 87.38 173 GLU A O 1
ATOM 1403 N N . PHE A 1 174 ? -20.079 -27.639 -13.236 1.00 89.12 174 PHE A N 1
ATOM 1404 C CA . PHE A 1 174 ? -18.684 -28.040 -13.383 1.00 89.12 174 PHE A CA 1
ATOM 1405 C C . PHE A 1 174 ? -18.470 -29.422 -12.756 1.00 89.12 174 PHE A C 1
ATOM 1407 O O . PHE A 1 174 ? -19.170 -29.755 -11.798 1.00 89.12 174 PHE A O 1
ATOM 1414 N N . PRO A 1 175 ? -17.536 -30.241 -13.274 1.00 88.75 175 PRO A N 1
ATOM 1415 C CA . PRO A 1 175 ? -17.110 -31.446 -12.577 1.00 88.75 175 PRO A CA 1
ATOM 1416 C C . PRO A 1 175 ? -16.464 -31.075 -11.237 1.00 88.75 175 PRO A C 1
ATOM 1418 O O . PRO A 1 175 ? -15.523 -30.279 -11.180 1.00 88.75 175 PRO A O 1
ATOM 1421 N N . LEU A 1 176 ? -17.001 -31.644 -10.168 1.00 89.25 176 LEU A N 1
ATOM 1422 C CA . LEU A 1 176 ? -16.568 -31.467 -8.795 1.00 89.25 176 LEU A CA 1
ATOM 1423 C C . LEU A 1 176 ? -16.338 -32.854 -8.184 1.00 89.25 176 LEU A C 1
ATOM 1425 O O . LEU A 1 176 ? -17.165 -33.750 -8.329 1.00 89.25 176 LEU A O 1
ATOM 1429 N N . ALA A 1 177 ? -15.216 -33.043 -7.504 1.00 89.88 177 ALA A N 1
ATOM 1430 C CA . ALA A 1 177 ? -14.967 -34.205 -6.658 1.00 89.88 177 ALA A CA 1
ATOM 1431 C C . ALA A 1 177 ? -14.700 -33.751 -5.229 1.00 89.88 177 ALA A C 1
ATOM 1433 O O . ALA A 1 177 ? -14.157 -32.673 -4.989 1.00 89.88 177 ALA A O 1
ATOM 1434 N N . PHE A 1 178 ? -15.040 -34.604 -4.273 1.00 89.44 178 PHE A N 1
ATOM 1435 C CA . PHE A 1 178 ? -14.700 -34.405 -2.873 1.00 89.44 178 PHE A CA 1
ATOM 1436 C C . PHE A 1 178 ? -13.609 -35.398 -2.483 1.00 89.44 178 PHE A C 1
ATOM 1438 O O . PHE A 1 178 ? -13.637 -36.549 -2.911 1.00 89.44 178 PHE A O 1
ATOM 1445 N N . ILE A 1 179 ? -12.659 -34.963 -1.659 1.00 87.12 179 ILE A N 1
ATOM 1446 C CA . ILE A 1 179 ? -11.580 -35.783 -1.106 1.00 87.12 179 ILE A CA 1
ATOM 1447 C C . ILE A 1 179 ? -11.848 -35.919 0.402 1.00 87.12 179 ILE A C 1
ATOM 1449 O O . ILE A 1 179 ? -11.377 -35.084 1.185 1.00 87.12 179 ILE A O 1
ATOM 1453 N N . PRO A 1 180 ? -12.602 -36.946 0.848 1.00 80.00 180 PRO A N 1
ATOM 1454 C CA . PRO A 1 180 ? -13.073 -37.034 2.231 1.00 80.00 180 PRO A CA 1
ATOM 1455 C C . PRO A 1 180 ? -11.935 -37.075 3.255 1.00 80.00 180 PRO A C 1
ATOM 1457 O O . PRO A 1 180 ? -11.979 -36.357 4.249 1.00 80.00 180 PRO A O 1
ATOM 1460 N N . GLY A 1 181 ? -10.864 -37.832 2.980 1.00 78.81 181 GLY A N 1
ATOM 1461 C CA . GLY A 1 181 ? -9.707 -37.943 3.883 1.00 78.81 181 GLY A CA 1
ATOM 1462 C C . GLY A 1 181 ? -8.934 -36.632 4.092 1.00 78.81 181 GLY A C 1
ATOM 1463 O O . GLY A 1 181 ? -8.167 -36.498 5.051 1.00 78.81 181 GLY A O 1
ATOM 1464 N N . MET A 1 182 ? -9.149 -35.646 3.219 1.00 76.00 182 MET A N 1
ATOM 1465 C CA . MET A 1 182 ? -8.457 -34.355 3.223 1.00 76.00 182 MET A CA 1
ATOM 1466 C C . MET A 1 182 ? -9.376 -33.184 3.570 1.00 76.00 182 MET A C 1
ATOM 1468 O O . MET A 1 182 ? -8.877 -32.078 3.730 1.00 76.00 182 MET A O 1
ATOM 1472 N N . ASN A 1 183 ? -10.687 -33.426 3.682 1.00 82.56 183 ASN A N 1
ATOM 1473 C CA . ASN A 1 183 ? -11.717 -32.391 3.696 1.00 82.56 183 ASN A CA 1
ATOM 1474 C C . ASN A 1 183 ? -11.493 -31.324 2.606 1.00 82.56 183 ASN A C 1
ATOM 1476 O O . ASN A 1 183 ? -11.579 -30.121 2.859 1.00 82.56 183 ASN A O 1
ATOM 1480 N N . SER A 1 184 ? -11.216 -31.778 1.382 1.00 85.75 184 SER A N 1
ATOM 1481 C CA . SER A 1 184 ? -10.969 -30.912 0.226 1.00 85.75 184 SER A CA 1
ATOM 1482 C C . SER A 1 184 ? -11.921 -31.214 -0.919 1.00 85.75 184 SER A C 1
ATOM 1484 O O . SER A 1 184 ? -12.511 -32.288 -0.983 1.00 85.75 184 SER A O 1
ATOM 1486 N N . GLN A 1 185 ? -12.051 -30.267 -1.834 1.00 88.81 185 GLN A N 1
ATOM 1487 C CA . GLN A 1 185 ? -12.786 -30.386 -3.084 1.00 88.81 185 GLN A CA 1
ATOM 1488 C C . GLN A 1 185 ? -11.849 -30.139 -4.267 1.00 88.81 185 GLN A C 1
ATOM 1490 O O . GLN A 1 185 ? -10.905 -29.351 -4.173 1.00 88.81 185 GLN A O 1
ATOM 1495 N N . VAL A 1 186 ? -12.123 -30.809 -5.380 1.00 87.56 186 VAL A N 1
ATOM 1496 C CA . VAL A 1 186 ? -11.458 -30.629 -6.670 1.00 87.56 186 VAL A CA 1
ATOM 1497 C C . VAL A 1 186 ? -12.495 -30.144 -7.663 1.00 87.56 186 VAL A C 1
ATOM 1499 O O . VAL A 1 186 ? -13.466 -30.845 -7.920 1.00 87.56 186 VAL A O 1
ATOM 1502 N N . LEU A 1 187 ? -12.274 -28.974 -8.241 1.00 86.50 187 LEU A N 1
ATOM 1503 C CA . LEU A 1 187 ? -13.106 -28.396 -9.284 1.00 86.50 187 LEU A CA 1
ATOM 1504 C C . LEU A 1 187 ? -12.364 -28.447 -10.619 1.00 86.50 187 LEU A C 1
ATOM 1506 O O . LEU A 1 187 ? -11.239 -27.956 -10.722 1.00 86.50 187 LEU A O 1
ATOM 1510 N N . GLU A 1 188 ? -13.009 -28.977 -11.651 1.00 82.06 188 GLU A N 1
ATOM 1511 C CA . GLU A 1 188 ? -12.510 -28.951 -13.023 1.00 82.06 188 GLU A CA 1
ATOM 1512 C C . GLU A 1 188 ? -13.190 -27.836 -13.830 1.00 82.06 188 GLU A C 1
ATOM 1514 O O . GLU A 1 188 ? -14.413 -27.754 -13.944 1.00 82.06 188 GLU A O 1
ATOM 1519 N N . LEU A 1 189 ? -12.386 -26.973 -14.444 1.00 76.06 189 LEU A N 1
ATOM 1520 C CA . LEU A 1 189 ? -12.832 -25.920 -15.346 1.00 76.06 189 LEU A CA 1
ATOM 1521 C C . LEU A 1 189 ? -12.347 -26.233 -16.768 1.00 76.06 189 LEU A C 1
ATOM 1523 O O . LEU A 1 189 ? -11.214 -25.883 -17.113 1.00 76.06 189 LEU A O 1
ATOM 1527 N N . PRO A 1 190 ? -13.177 -26.867 -17.615 1.00 68.44 190 PRO A N 1
ATOM 1528 C CA . PRO A 1 190 ? -12.792 -27.179 -18.984 1.00 68.44 190 PRO A CA 1
ATOM 1529 C C . PRO A 1 190 ? -12.696 -25.911 -19.837 1.00 68.44 190 PRO A C 1
ATOM 1531 O O . PRO A 1 190 ? -13.577 -25.042 -19.810 1.00 68.44 190 PRO A O 1
ATOM 1534 N N . TYR A 1 191 ? -11.633 -25.817 -20.633 1.00 55.44 191 TYR A N 1
ATOM 1535 C CA . TYR A 1 191 ? -11.466 -24.775 -21.642 1.00 55.44 191 TYR A CA 1
ATOM 1536 C C . TYR A 1 191 ? -12.364 -25.031 -22.861 1.00 55.44 191 TYR A C 1
ATOM 1538 O O . TYR A 1 191 ? -12.939 -26.109 -23.047 1.00 55.44 191 TYR A O 1
ATOM 1546 N N . VAL A 1 192 ? -12.490 -24.013 -23.719 1.00 51.38 192 VAL A N 1
ATOM 1547 C CA . VAL A 1 192 ? -13.220 -24.129 -24.988 1.00 51.38 192 VAL A CA 1
ATOM 1548 C C . VAL A 1 192 ? -12.623 -25.277 -25.808 1.00 51.38 192 VAL A C 1
ATOM 1550 O O . VAL A 1 192 ? -11.416 -25.331 -26.015 1.00 51.38 192 VAL A O 1
ATOM 1553 N N . GLY A 1 193 ? -13.475 -26.211 -26.235 1.00 56.81 193 GLY A N 1
ATOM 1554 C CA . GLY A 1 193 ? -13.066 -27.428 -26.944 1.00 56.81 193 GLY A CA 1
ATOM 1555 C C . GLY A 1 193 ? -12.840 -28.658 -26.056 1.00 56.81 193 GLY A C 1
ATOM 1556 O O . GLY A 1 193 ? -12.701 -29.740 -26.604 1.00 56.81 193 GLY A O 1
ATOM 1557 N N . LYS A 1 194 ? -12.860 -28.529 -24.716 1.00 59.75 194 LYS A N 1
ATOM 1558 C CA . LYS A 1 194 ? -12.752 -29.635 -23.730 1.00 59.75 194 LYS A CA 1
ATOM 1559 C C . LYS A 1 194 ? -11.493 -30.517 -23.838 1.00 59.75 194 LYS A C 1
ATOM 1561 O O . LYS A 1 194 ? -11.439 -31.569 -23.217 1.00 59.75 194 LYS A O 1
ATOM 1566 N N . ASN A 1 195 ? -10.477 -30.076 -24.580 1.00 50.44 195 ASN A N 1
ATOM 1567 C CA . ASN A 1 195 ? -9.197 -30.785 -24.704 1.00 50.44 195 ASN A CA 1
ATOM 1568 C C . ASN A 1 195 ? -8.227 -30.468 -23.555 1.00 50.44 195 ASN A C 1
ATOM 1570 O O . ASN A 1 195 ? -7.252 -31.180 -23.352 1.00 50.44 195 ASN A O 1
ATOM 1574 N N . LEU A 1 196 ? -8.475 -29.372 -22.833 1.00 41.81 196 LEU A N 1
ATOM 1575 C CA . LEU A 1 196 ? -7.697 -28.923 -21.684 1.00 41.81 196 LEU A CA 1
ATOM 1576 C C . LEU A 1 196 ? -8.659 -28.483 -20.586 1.00 41.81 196 LEU A C 1
ATOM 1578 O O . LEU A 1 196 ? -9.690 -27.868 -20.880 1.00 41.81 196 LEU A O 1
ATOM 1582 N N . SER A 1 197 ? -8.272 -28.715 -19.336 1.00 62.50 197 SER A N 1
ATOM 1583 C CA . SER A 1 197 ? -9.019 -28.290 -18.155 1.00 62.50 197 SER A CA 1
ATOM 1584 C C . SER A 1 197 ? -8.080 -27.714 -17.105 1.00 62.50 197 SER A C 1
ATOM 1586 O O . SER A 1 197 ? -6.957 -28.182 -16.931 1.00 62.50 197 SER A O 1
ATOM 1588 N N . MET A 1 198 ? -8.541 -26.689 -16.397 1.00 62.22 198 MET A N 1
ATOM 1589 C CA . MET A 1 198 ? -7.891 -26.195 -15.187 1.00 62.22 198 MET A CA 1
ATOM 1590 C C . MET A 1 198 ? -8.472 -26.935 -13.983 1.00 62.22 198 MET A C 1
ATOM 1592 O O . MET A 1 198 ? -9.685 -26.938 -13.796 1.00 62.22 198 MET A O 1
ATOM 1596 N N . LEU A 1 199 ? -7.611 -27.532 -13.163 1.00 69.12 199 LEU A N 1
ATOM 1597 C CA . LEU A 1 199 ? -8.002 -28.210 -11.930 1.00 69.12 199 LEU A CA 1
ATOM 1598 C C . LEU A 1 199 ? -7.691 -27.315 -10.733 1.00 69.12 199 LEU A C 1
ATOM 1600 O O . LEU A 1 199 ? -6.582 -26.800 -10.601 1.00 69.12 199 LEU A O 1
ATOM 1604 N N . ILE A 1 200 ? -8.679 -27.123 -9.868 1.00 73.94 200 ILE A N 1
ATOM 1605 C CA . ILE A 1 200 ? -8.575 -26.298 -8.667 1.00 73.94 200 ILE A CA 1
ATOM 1606 C C . ILE A 1 200 ? -8.869 -27.191 -7.470 1.00 73.94 200 ILE A C 1
ATOM 1608 O O . ILE A 1 200 ? -10.005 -27.620 -7.291 1.00 73.94 200 ILE A O 1
ATOM 1612 N N . ILE A 1 201 ? -7.854 -27.461 -6.650 1.00 79.88 201 ILE A N 1
ATOM 1613 C CA . ILE A 1 201 ? -7.996 -28.259 -5.430 1.00 79.88 201 ILE A CA 1
ATOM 1614 C C . ILE A 1 201 ? -7.941 -27.321 -4.234 1.00 79.88 201 ILE A C 1
ATOM 1616 O O . ILE A 1 201 ? -6.949 -26.618 -4.045 1.00 79.88 201 ILE A O 1
ATOM 1620 N N . LEU A 1 202 ? -9.004 -27.291 -3.437 1.00 78.88 202 LEU A N 1
ATOM 1621 C CA . LEU A 1 202 ? -9.107 -26.412 -2.277 1.00 78.88 202 LEU A CA 1
ATOM 1622 C C . LEU A 1 202 ? -9.721 -27.150 -1.084 1.00 78.88 202 LEU A C 1
ATOM 1624 O O . LEU A 1 202 ? -10.666 -27.914 -1.263 1.00 78.88 202 LEU A O 1
ATOM 1628 N N . PRO A 1 203 ? -9.238 -26.913 0.141 1.00 81.88 203 PRO A N 1
ATOM 1629 C CA . PRO A 1 203 ? -9.866 -27.419 1.351 1.00 81.88 203 PRO A CA 1
ATOM 1630 C C . PRO A 1 203 ? -11.239 -26.760 1.538 1.00 81.88 203 PRO A C 1
ATOM 1632 O O . PRO A 1 203 ? -11.420 -25.570 1.268 1.00 81.88 203 PRO A O 1
ATOM 1635 N N . ASN A 1 204 ? -12.224 -27.516 2.019 1.00 78.25 204 ASN A N 1
ATOM 1636 C CA . ASN A 1 204 ? -13.565 -26.986 2.289 1.00 78.25 204 ASN A CA 1
ATOM 1637 C C . ASN A 1 204 ? -13.578 -26.073 3.514 1.00 78.25 204 ASN A C 1
ATOM 1639 O O . ASN A 1 204 ? -14.415 -25.175 3.626 1.00 78.25 204 ASN A O 1
ATOM 1643 N N . LYS A 1 205 ? -12.648 -26.306 4.443 1.00 72.94 205 LYS A N 1
ATOM 1644 C CA . LYS A 1 205 ? -12.395 -25.477 5.617 1.00 72.94 205 LYS A CA 1
ATOM 1645 C C . LYS A 1 205 ? -10.897 -25.418 5.870 1.00 72.94 205 LYS A C 1
ATOM 1647 O O . LYS A 1 205 ? -10.183 -26.387 5.652 1.00 72.94 205 LYS A O 1
ATOM 1652 N N . ILE A 1 206 ? -10.438 -24.275 6.357 1.00 68.69 206 ILE A N 1
ATOM 1653 C CA . ILE A 1 206 ? -9.075 -24.139 6.861 1.00 68.69 206 ILE A CA 1
ATOM 1654 C C . ILE A 1 206 ? -9.060 -24.784 8.248 1.00 68.69 206 ILE A C 1
ATOM 1656 O O . ILE A 1 206 ? -9.638 -24.237 9.185 1.00 68.69 206 ILE A O 1
ATOM 1660 N N . GLU A 1 207 ? -8.496 -25.986 8.330 1.00 61.03 207 GLU A N 1
ATOM 1661 C CA . GLU A 1 207 ? -8.392 -26.776 9.568 1.00 61.03 207 GLU A CA 1
ATOM 1662 C C . GLU A 1 207 ? -7.000 -26.692 10.208 1.00 61.03 207 GLU A C 1
ATOM 1664 O O . GLU A 1 207 ? -6.842 -27.054 11.370 1.00 61.03 207 GLU A O 1
ATOM 1669 N N . ASP A 1 208 ? -6.005 -26.199 9.463 1.00 57.38 208 ASP A N 1
ATOM 1670 C CA . ASP A 1 208 ? -4.668 -25.894 9.972 1.00 57.38 208 ASP A CA 1
ATOM 1671 C C . ASP A 1 208 ? -4.524 -24.401 10.323 1.00 57.38 208 ASP A C 1
ATOM 1673 O O . ASP A 1 208 ? -5.330 -23.565 9.915 1.00 57.38 208 ASP A O 1
ATOM 1677 N N . GLU A 1 209 ? -3.490 -24.044 11.089 1.00 50.97 209 GLU A N 1
ATOM 1678 C CA . GLU A 1 209 ? -3.233 -22.658 11.524 1.00 50.97 209 GLU A CA 1
ATOM 1679 C C . GLU A 1 209 ? -2.702 -21.742 10.398 1.00 50.97 209 GLU A C 1
ATOM 1681 O O . GLU A 1 209 ? -2.285 -20.611 10.654 1.00 50.97 209 GLU A O 1
ATOM 1686 N N . THR A 1 210 ? -2.695 -22.208 9.143 1.00 60.03 210 THR A N 1
ATOM 1687 C CA . THR A 1 210 ? -2.094 -21.514 7.997 1.00 60.03 210 THR A CA 1
ATOM 1688 C C . THR A 1 210 ? -3.095 -21.291 6.856 1.00 60.03 210 THR A C 1
ATOM 1690 O O . THR A 1 210 ? -4.036 -20.509 6.997 1.00 60.03 210 THR A O 1
ATOM 1693 N N . THR A 1 211 ? -2.885 -21.903 5.690 1.00 58.00 211 THR A N 1
ATOM 1694 C CA . THR A 1 211 ? -3.695 -21.726 4.476 1.00 58.00 211 THR A CA 1
ATOM 1695 C C . THR A 1 211 ? -4.805 -22.769 4.338 1.00 58.00 211 THR A C 1
ATOM 1697 O O . THR A 1 211 ? -5.640 -22.648 3.442 1.00 58.00 211 THR A O 1
ATOM 1700 N N . GLY A 1 212 ? -4.825 -23.801 5.187 1.00 64.44 212 GLY A N 1
ATOM 1701 C CA . GLY A 1 212 ? -5.650 -24.999 5.026 1.00 64.44 212 GLY A CA 1
ATOM 1702 C C . GLY A 1 212 ? -5.086 -25.998 4.010 1.00 64.44 212 GLY A C 1
ATOM 1703 O O . GLY A 1 212 ? -5.679 -27.057 3.805 1.00 64.44 212 GLY A O 1
ATOM 1704 N N . LEU A 1 213 ? -3.978 -25.663 3.336 1.00 68.94 213 LEU A N 1
ATOM 1705 C CA . LEU A 1 213 ? -3.401 -26.461 2.253 1.00 68.94 213 LEU A CA 1
ATOM 1706 C C . LEU A 1 213 ? -2.259 -27.366 2.714 1.00 68.94 213 LEU A C 1
ATOM 1708 O O . LEU A 1 213 ? -1.883 -28.249 1.955 1.00 68.94 213 LEU A O 1
ATOM 1712 N N . GLN A 1 214 ? -1.730 -27.236 3.935 1.00 72.25 214 GLN A N 1
ATOM 1713 C CA . GLN A 1 214 ? -0.522 -27.979 4.326 1.00 72.25 214 GLN A CA 1
ATOM 1714 C C . GLN A 1 214 ? -0.714 -29.492 4.266 1.00 72.25 214 GLN A C 1
ATOM 1716 O O . GLN A 1 214 ? 0.163 -30.229 3.809 1.00 72.25 214 GLN A O 1
ATOM 1721 N N . LYS A 1 215 ? -1.872 -29.972 4.737 1.00 73.06 215 LYS A N 1
ATOM 1722 C CA . LYS A 1 215 ? -2.225 -31.392 4.659 1.00 73.06 215 LYS A CA 1
ATOM 1723 C C . LYS A 1 215 ? -2.273 -31.826 3.194 1.00 73.06 215 LYS A C 1
ATOM 1725 O O . LYS A 1 215 ? -1.699 -32.854 2.848 1.00 73.06 215 LYS A O 1
ATOM 1730 N N . LEU A 1 216 ? -2.923 -31.019 2.350 1.00 74.25 216 LEU A N 1
ATOM 1731 C CA . LEU A 1 216 ? -3.082 -31.260 0.919 1.00 74.25 216 LEU A CA 1
ATOM 1732 C C . LEU A 1 216 ? -1.738 -31.315 0.195 1.00 74.25 216 LEU A C 1
ATOM 1734 O O . LEU A 1 216 ? -1.484 -32.294 -0.492 1.00 74.25 216 LEU A O 1
ATOM 1738 N N . GLU A 1 217 ? -0.869 -30.332 0.405 1.00 74.19 217 GLU A N 1
ATOM 1739 C CA . GLU A 1 217 ? 0.465 -30.237 -0.193 1.00 74.19 217 GLU A CA 1
ATOM 1740 C C . GLU A 1 217 ? 1.340 -31.433 0.187 1.00 74.19 217 GLU A C 1
ATOM 1742 O O . GLU A 1 217 ? 1.938 -32.058 -0.683 1.00 74.19 217 GLU A O 1
ATOM 1747 N N . LYS A 1 218 ? 1.351 -31.824 1.468 1.00 79.19 218 LYS A N 1
ATOM 1748 C CA . LYS A 1 218 ? 2.096 -33.008 1.936 1.00 79.19 218 LYS A CA 1
ATOM 1749 C C . LYS A 1 218 ? 1.555 -34.320 1.374 1.00 79.19 218 LYS A C 1
ATOM 1751 O O . LYS A 1 218 ? 2.295 -35.292 1.262 1.00 79.19 218 LYS A O 1
ATOM 1756 N N . ALA A 1 219 ? 0.258 -34.379 1.085 1.00 75.62 219 ALA A N 1
ATOM 1757 C CA . ALA A 1 219 ? -0.392 -35.569 0.558 1.00 75.62 219 ALA A CA 1
ATOM 1758 C C . ALA A 1 219 ? -0.427 -35.611 -0.972 1.00 75.62 219 ALA A C 1
ATOM 1760 O O . ALA A 1 219 ? -0.802 -36.649 -1.507 1.00 75.62 219 ALA A O 1
ATOM 1761 N N . LEU A 1 220 ? -0.096 -34.524 -1.668 1.00 76.94 220 LEU A N 1
ATOM 1762 C CA . LEU A 1 220 ? -0.211 -34.425 -3.115 1.00 76.94 220 LEU A CA 1
ATOM 1763 C C . LEU A 1 220 ? 0.927 -35.207 -3.784 1.00 76.94 220 LEU A C 1
ATOM 1765 O O . LEU A 1 220 ? 2.046 -34.721 -3.906 1.00 76.94 220 LEU A O 1
ATOM 1769 N N . THR A 1 221 ? 0.629 -36.427 -4.226 1.00 76.81 221 THR A N 1
ATOM 1770 C CA . THR A 1 221 ? 1.504 -37.228 -5.097 1.00 76.81 221 THR A CA 1
ATOM 1771 C C . THR A 1 221 ? 0.882 -37.356 -6.482 1.00 76.81 221 THR A C 1
ATOM 1773 O O . THR A 1 221 ? -0.299 -37.048 -6.665 1.00 76.81 221 THR A O 1
ATOM 1776 N N . TYR A 1 222 ? 1.651 -37.826 -7.464 1.00 62.50 222 TYR A N 1
ATOM 1777 C CA . TYR A 1 222 ? 1.132 -38.083 -8.808 1.00 62.50 222 TYR A CA 1
ATOM 1778 C C . TYR A 1 222 ? -0.046 -39.069 -8.784 1.00 62.50 222 TYR A C 1
ATOM 1780 O O . TYR A 1 222 ? -1.090 -38.806 -9.379 1.00 62.50 222 TYR A O 1
ATOM 1788 N N . GLU A 1 223 ? 0.078 -40.165 -8.033 1.00 81.44 223 GLU A N 1
ATOM 1789 C CA . GLU A 1 223 ? -0.954 -41.200 -7.927 1.00 81.44 223 GLU A CA 1
ATOM 1790 C C . GLU A 1 223 ? -2.240 -40.626 -7.337 1.00 81.44 223 GLU A C 1
ATOM 1792 O O . GLU A 1 223 ? -3.324 -40.861 -7.870 1.00 81.44 223 GLU A O 1
ATOM 1797 N N . LYS A 1 224 ? -2.114 -39.819 -6.277 1.00 79.62 224 LYS A N 1
ATOM 1798 C CA . LYS A 1 224 ? -3.249 -39.171 -5.614 1.00 79.62 224 LYS A CA 1
ATOM 1799 C C . LYS A 1 224 ? -3.877 -38.080 -6.463 1.00 79.62 224 LYS A C 1
ATOM 1801 O O . LYS A 1 224 ? -5.096 -37.990 -6.510 1.00 79.62 224 LYS A O 1
ATOM 1806 N N . LEU A 1 225 ? -3.083 -37.284 -7.177 1.00 74.00 225 LEU A N 1
ATOM 1807 C CA . LEU A 1 225 ? -3.608 -36.296 -8.115 1.00 74.00 225 LEU A CA 1
ATOM 1808 C C . LEU A 1 225 ? -4.428 -36.985 -9.210 1.00 74.00 225 LEU A C 1
ATOM 1810 O O . LEU A 1 225 ? -5.563 -36.580 -9.454 1.00 74.00 225 LEU A O 1
ATOM 1814 N N . MET A 1 226 ? -3.904 -38.055 -9.815 1.00 77.75 226 MET A N 1
ATOM 1815 C CA . MET A 1 226 ? -4.632 -38.853 -10.808 1.00 77.75 226 MET A CA 1
ATOM 1816 C C . MET A 1 226 ? -5.877 -39.517 -10.212 1.00 77.75 226 MET A C 1
ATOM 1818 O O . MET A 1 226 ? -6.915 -39.561 -10.860 1.00 77.75 226 MET A O 1
ATOM 1822 N N . GLU A 1 227 ? -5.822 -40.014 -8.978 1.00 84.38 227 GLU A N 1
ATOM 1823 C CA . GLU A 1 227 ? -6.978 -40.577 -8.275 1.00 84.38 227 GLU A CA 1
ATOM 1824 C C . GLU A 1 227 ? -8.082 -39.539 -8.014 1.00 84.38 227 GLU A C 1
ATOM 1826 O O . GLU A 1 227 ? -9.253 -39.799 -8.303 1.00 84.38 227 GLU A O 1
ATOM 1831 N N . TRP A 1 228 ? -7.722 -38.360 -7.501 1.00 83.25 228 TRP A N 1
ATOM 1832 C CA . TRP A 1 228 ? -8.656 -37.288 -7.133 1.00 83.25 228 TRP A CA 1
ATOM 1833 C C . TRP A 1 228 ? -9.285 -36.595 -8.343 1.00 83.25 228 TRP A C 1
ATOM 1835 O O . TRP A 1 228 ? -10.338 -35.975 -8.219 1.00 83.25 228 TRP A O 1
ATOM 1845 N N . THR A 1 229 ? -8.640 -36.691 -9.505 1.00 80.94 229 THR A N 1
ATOM 1846 C CA . THR A 1 229 ? -9.048 -36.015 -10.749 1.00 80.94 229 THR A CA 1
ATOM 1847 C C . THR A 1 229 ? -9.604 -36.977 -11.797 1.00 80.94 229 THR A C 1
ATOM 1849 O O . THR A 1 229 ? -9.926 -36.566 -12.911 1.00 80.94 229 THR A O 1
ATOM 1852 N N . LYS A 1 230 ? -9.763 -38.262 -11.452 1.00 84.19 230 LYS A N 1
ATOM 1853 C CA . LYS A 1 230 ? -10.398 -39.255 -12.326 1.00 84.19 230 LYS A CA 1
ATOM 1854 C C . LYS A 1 230 ? -11.819 -38.802 -12.688 1.00 84.19 230 LYS A C 1
ATOM 1856 O O . LYS A 1 230 ? -12.618 -38.590 -11.776 1.00 84.19 230 LYS A O 1
ATOM 1861 N N . PRO A 1 231 ? -12.191 -38.766 -13.983 1.00 80.69 231 PRO A N 1
ATOM 1862 C CA . PRO A 1 231 ? -13.537 -38.375 -14.403 1.00 80.69 231 PRO A CA 1
ATOM 1863 C C . PRO A 1 231 ? -14.656 -39.209 -13.768 1.00 80.69 231 PRO A C 1
ATOM 1865 O O . PRO A 1 231 ? -15.740 -38.695 -13.529 1.00 80.69 231 PRO A O 1
ATOM 1868 N N . SER A 1 232 ? -14.393 -40.480 -13.443 1.00 85.69 232 SER A N 1
ATOM 1869 C CA . SER A 1 232 ? -15.344 -41.355 -12.741 1.00 85.69 232 SER A CA 1
ATOM 1870 C C . SER A 1 232 ? -15.646 -40.919 -11.303 1.00 85.69 232 SER A C 1
ATOM 1872 O O . SER A 1 232 ? -16.662 -41.328 -10.751 1.00 85.69 232 SER A O 1
ATOM 1874 N N . ASN A 1 233 ? -14.766 -40.119 -10.697 1.00 82.94 233 ASN A N 1
ATOM 1875 C CA . ASN A 1 233 ? -14.870 -39.641 -9.318 1.00 82.94 233 ASN A CA 1
ATOM 1876 C C . ASN A 1 233 ? -15.396 -38.198 -9.238 1.00 82.94 233 ASN A C 1
ATOM 1878 O O . ASN A 1 233 ? -15.635 -37.698 -8.139 1.00 82.94 233 ASN A O 1
ATOM 1882 N N . MET A 1 234 ? -15.570 -37.531 -10.383 1.00 87.62 234 MET A N 1
ATOM 1883 C CA . MET A 1 234 ? -16.101 -36.176 -10.476 1.00 87.62 234 MET A CA 1
ATOM 1884 C C . MET A 1 234 ? -17.566 -36.209 -10.905 1.00 87.62 234 MET A C 1
ATOM 1886 O O . MET A 1 234 ? -17.909 -36.742 -11.959 1.00 87.62 234 MET A O 1
ATOM 1890 N N . PHE A 1 235 ? -18.436 -35.594 -10.116 1.00 89.06 235 PHE A N 1
ATOM 1891 C CA . PHE A 1 235 ? -19.844 -35.409 -10.448 1.00 89.06 235 PHE A CA 1
ATOM 1892 C C . PHE A 1 235 ? -20.079 -33.972 -10.910 1.00 89.06 235 PHE A C 1
ATOM 1894 O O . PHE A 1 235 ? -19.406 -33.042 -10.475 1.00 89.06 235 PHE A O 1
ATOM 1901 N N . ARG A 1 236 ? -21.012 -33.772 -11.841 1.00 87.75 236 ARG A N 1
ATOM 1902 C CA . ARG A 1 236 ? -21.369 -32.420 -12.278 1.00 87.75 236 ARG A CA 1
ATOM 1903 C C . ARG A 1 236 ? -22.333 -31.798 -11.287 1.00 87.75 236 ARG A C 1
ATOM 1905 O O . ARG A 1 236 ? -23.404 -32.348 -11.057 1.00 87.75 236 ARG A O 1
ATOM 1912 N N . GLU A 1 237 ? -21.962 -30.642 -10.762 1.00 87.31 237 GLU A N 1
ATOM 1913 C CA . GLU A 1 237 ? -22.794 -29.870 -9.844 1.00 87.31 237 GLU A CA 1
ATOM 1914 C C . GLU A 1 237 ? -22.785 -28.393 -10.245 1.00 87.31 237 GLU A C 1
ATOM 1916 O O . GLU A 1 237 ? -21.799 -27.891 -10.795 1.00 87.31 237 GLU A O 1
ATOM 1921 N N . GLU A 1 238 ? -23.891 -27.686 -10.002 1.00 89.06 238 GLU A N 1
ATOM 1922 C CA . GLU A 1 238 ? -23.955 -26.241 -10.209 1.00 89.06 238 GLU A CA 1
ATOM 1923 C C . GLU A 1 238 ? -23.123 -25.528 -9.136 1.00 89.06 238 GLU A C 1
ATOM 1925 O O . GLU A 1 238 ? -23.530 -25.397 -7.984 1.00 89.06 238 GLU A O 1
ATOM 1930 N N . VAL A 1 239 ? -21.960 -25.012 -9.531 1.00 83.69 239 VAL A N 1
ATOM 1931 C CA . VAL A 1 239 ? -21.035 -24.334 -8.620 1.00 83.69 239 VAL A CA 1
ATOM 1932 C C . VAL A 1 239 ? -20.933 -22.857 -8.987 1.00 83.69 239 VAL A C 1
ATOM 1934 O O . VAL A 1 239 ? -20.793 -22.477 -10.154 1.00 83.69 239 VAL A O 1
ATOM 1937 N N . GLN A 1 240 ? -20.979 -21.992 -7.972 1.00 81.81 240 GLN A N 1
ATOM 1938 C CA . GLN A 1 240 ? -20.626 -20.584 -8.121 1.00 81.81 240 GLN A CA 1
ATOM 1939 C C . GLN A 1 240 ? -19.117 -20.407 -7.930 1.00 81.81 240 GLN A C 1
ATOM 1941 O O . GLN A 1 240 ? -18.599 -20.429 -6.817 1.00 81.81 240 GLN A O 1
ATOM 1946 N N . VAL A 1 241 ? -18.416 -20.186 -9.036 1.00 73.69 241 VAL A N 1
ATOM 1947 C CA . VAL A 1 241 ? -16.963 -20.031 -9.081 1.00 73.69 241 VAL A CA 1
ATOM 1948 C C . VAL A 1 241 ? -16.605 -18.549 -9.107 1.00 73.69 241 VAL A C 1
ATOM 1950 O O . VAL A 1 241 ? -16.966 -17.823 -10.039 1.00 73.69 241 VAL A O 1
ATOM 1953 N N . SER A 1 242 ? -15.862 -18.101 -8.098 1.00 65.38 242 SER A N 1
ATOM 1954 C CA . SER A 1 242 ? -15.320 -16.744 -8.013 1.00 65.38 242 SER A CA 1
ATOM 1955 C C . SER A 1 242 ? -13.797 -16.797 -8.055 1.00 65.38 242 SER A C 1
ATOM 1957 O O . SER A 1 242 ? -13.166 -17.190 -7.077 1.00 65.38 242 SER A O 1
ATOM 1959 N N . LEU A 1 243 ? -13.200 -16.381 -9.174 1.00 57.44 243 LEU A N 1
ATOM 1960 C CA . LEU A 1 243 ? -11.745 -16.367 -9.356 1.00 57.44 243 LEU A CA 1
ATOM 1961 C C . LEU A 1 243 ? -11.238 -14.941 -9.612 1.00 57.44 243 LEU A C 1
ATOM 1963 O O . LEU A 1 243 ? -11.919 -14.147 -10.273 1.00 57.44 243 LEU A O 1
ATOM 1967 N N . PRO A 1 244 ? -10.049 -14.570 -9.111 1.00 47.03 244 PRO A N 1
ATOM 1968 C CA . PRO A 1 244 ? -9.390 -13.349 -9.550 1.00 47.03 244 PRO A CA 1
ATOM 1969 C C . PRO A 1 244 ? -9.029 -13.482 -11.034 1.00 47.03 244 PRO A C 1
ATOM 1971 O O . PRO A 1 244 ? -8.594 -14.542 -11.479 1.00 47.03 244 PRO A O 1
ATOM 1974 N N . LYS A 1 245 ? -9.174 -12.417 -11.827 1.00 42.00 245 LYS A N 1
ATOM 1975 C CA . LYS A 1 245 ? -8.626 -12.422 -13.191 1.00 42.00 245 LYS A CA 1
ATOM 1976 C C . LYS A 1 245 ? -7.110 -12.219 -13.108 1.00 42.00 245 LYS A C 1
ATOM 1978 O O . LYS A 1 245 ? -6.670 -11.082 -12.958 1.00 42.00 245 LYS A O 1
ATOM 1983 N N . PHE A 1 246 ? -6.319 -13.288 -13.203 1.00 44.97 246 PHE A N 1
ATOM 1984 C CA . PHE A 1 246 ? -4.853 -13.220 -13.271 1.00 44.97 246 PHE A CA 1
ATOM 1985 C C . PHE A 1 246 ? -4.311 -13.727 -14.616 1.00 44.97 246 PHE A C 1
ATOM 1987 O O . PHE A 1 246 ? -4.921 -14.558 -15.284 1.00 44.97 246 PHE A O 1
ATOM 1994 N N . LYS A 1 247 ? -3.149 -13.198 -15.015 1.00 31.70 247 LYS A N 1
ATOM 1995 C CA . LYS A 1 247 ? -2.252 -13.786 -16.020 1.00 31.70 247 LYS A CA 1
ATOM 1996 C C . LYS A 1 247 ? -0.907 -13.972 -15.309 1.00 31.70 247 LYS A C 1
ATOM 1998 O O . LYS A 1 247 ? -0.299 -12.958 -14.976 1.00 31.70 247 LYS A O 1
ATOM 2003 N N . MET A 1 248 ? -0.506 -15.215 -15.040 1.00 30.52 248 MET A N 1
ATOM 2004 C CA . MET A 1 248 ? 0.758 -15.580 -14.374 1.00 30.52 248 MET A CA 1
ATOM 2005 C C . MET A 1 248 ? 1.798 -16.036 -15.406 1.00 30.52 248 MET A C 1
ATOM 2007 O O . MET A 1 248 ? 1.449 -16.781 -16.318 1.00 30.52 248 MET A O 1
ATOM 2011 N N . GLU A 1 249 ? 3.050 -15.608 -15.240 1.00 27.56 249 GLU A N 1
ATOM 2012 C CA . GLU A 1 249 ? 4.252 -16.108 -15.932 1.00 27.56 249 GLU A CA 1
ATOM 2013 C C . GLU A 1 249 ? 5.420 -16.043 -14.910 1.00 27.56 249 GLU A C 1
ATOM 2015 O O . GLU A 1 249 ? 5.736 -14.943 -14.469 1.00 27.56 249 GLU A O 1
ATOM 2020 N N . GLU A 1 250 ? 6.036 -17.171 -14.510 1.00 33.41 250 GLU A N 1
ATOM 2021 C CA . GLU A 1 250 ? 7.207 -17.235 -13.589 1.00 33.41 250 GLU A CA 1
ATOM 2022 C C . GLU A 1 250 ? 8.264 -18.278 -14.040 1.00 33.41 250 GLU A C 1
ATOM 2024 O O . GLU A 1 250 ? 7.935 -19.195 -14.795 1.00 33.41 250 GLU A O 1
ATOM 2029 N N . THR A 1 251 ? 9.531 -18.152 -13.586 1.00 31.02 251 THR A N 1
ATOM 2030 C CA . THR A 1 251 ? 10.681 -19.033 -13.945 1.00 31.02 251 THR A CA 1
ATOM 2031 C C . THR A 1 251 ? 11.618 -19.378 -12.753 1.00 31.02 251 THR A C 1
ATOM 2033 O O . THR A 1 251 ? 11.889 -18.513 -11.918 1.00 31.02 251 THR A O 1
ATOM 2036 N N . TYR A 1 252 ? 12.152 -20.619 -12.697 1.00 40.62 252 TYR A N 1
ATOM 2037 C CA . TYR A 1 252 ? 12.826 -21.270 -11.537 1.00 40.62 252 TYR A CA 1
ATOM 2038 C C . TYR A 1 252 ? 14.232 -21.938 -11.837 1.00 40.62 252 TYR A C 1
ATOM 2040 O O . TYR A 1 252 ? 14.510 -22.266 -12.991 1.00 40.62 252 TYR A O 1
ATOM 2048 N N . ASP A 1 253 ? 15.090 -22.213 -10.810 1.00 47.66 253 ASP A N 1
ATOM 2049 C CA . ASP A 1 253 ? 16.502 -22.735 -10.846 1.00 47.66 253 ASP A CA 1
ATOM 2050 C C . ASP A 1 253 ? 16.459 -24.237 -10.853 1.00 47.66 253 ASP A C 1
ATOM 2052 O O . ASP A 1 253 ? 16.668 -24.932 -9.860 1.00 47.66 253 ASP A O 1
ATOM 2056 N N . MET A 1 254 ? 16.075 -24.748 -11.999 1.00 52.81 254 MET A N 1
ATOM 2057 C CA . MET A 1 254 ? 15.761 -26.152 -12.105 1.00 52.81 254 MET A CA 1
ATOM 2058 C C . MET A 1 254 ? 17.008 -27.049 -12.097 1.00 52.81 254 MET A C 1
ATOM 2060 O O . MET A 1 254 ? 16.844 -28.249 -11.970 1.00 52.81 254 MET A O 1
ATOM 2064 N N . LYS A 1 255 ? 18.257 -26.555 -12.198 1.00 53.97 255 LYS A N 1
ATOM 2065 C CA . LYS A 1 255 ? 19.393 -27.456 -12.467 1.00 53.97 255 LYS A CA 1
ATOM 2066 C C . LYS A 1 255 ? 19.692 -28.306 -11.243 1.00 53.97 255 LYS A C 1
ATOM 2068 O O . LYS A 1 255 ? 19.700 -29.525 -11.331 1.00 53.97 255 LYS A O 1
ATOM 2073 N N . SER A 1 256 ? 19.861 -27.662 -10.093 1.00 51.91 256 SER A N 1
ATOM 2074 C CA . SER A 1 256 ? 20.147 -28.343 -8.824 1.00 51.91 256 SER A CA 1
ATOM 2075 C C . SER A 1 256 ? 18.981 -29.207 -8.325 1.00 51.91 256 SER A C 1
ATOM 2077 O O . SER A 1 256 ? 19.202 -30.292 -7.789 1.00 51.91 256 SER A O 1
ATOM 2079 N N . ILE A 1 257 ? 17.745 -28.750 -8.549 1.00 56.47 257 ILE A N 1
ATOM 2080 C CA . ILE A 1 257 ? 16.511 -29.458 -8.184 1.00 56.47 257 ILE A CA 1
ATOM 2081 C C . ILE A 1 257 ? 16.346 -30.725 -9.031 1.00 56.47 257 ILE A C 1
ATOM 2083 O O . ILE A 1 257 ? 16.078 -31.796 -8.500 1.00 56.47 257 ILE A O 1
ATOM 2087 N N . LEU A 1 258 ? 16.555 -30.638 -10.345 1.00 51.00 258 LEU A N 1
ATOM 2088 C CA . LEU A 1 258 ? 16.423 -31.791 -11.235 1.00 51.00 258 LEU A CA 1
ATOM 2089 C C . LEU A 1 258 ? 17.519 -32.832 -10.976 1.00 51.00 258 LEU A C 1
ATOM 2091 O O . LEU A 1 258 ? 17.226 -34.025 -10.995 1.00 51.00 258 LEU A O 1
ATOM 2095 N N . THR A 1 259 ? 18.750 -32.412 -10.657 1.00 67.38 259 THR A N 1
ATOM 2096 C CA . THR A 1 259 ? 19.827 -33.345 -10.280 1.00 67.38 259 THR A CA 1
ATOM 2097 C C . THR A 1 259 ? 19.480 -34.139 -9.014 1.00 67.38 259 THR A C 1
ATOM 2099 O O . THR A 1 259 ? 19.646 -35.354 -9.003 1.00 67.38 259 THR A O 1
ATOM 2102 N N . SER A 1 260 ? 18.932 -33.505 -7.969 1.00 55.88 260 SER A N 1
ATOM 2103 C CA . SER A 1 260 ? 18.531 -34.212 -6.738 1.00 55.88 260 SER A CA 1
ATOM 2104 C C . SER A 1 260 ? 17.258 -35.057 -6.891 1.00 55.88 260 SER A C 1
ATOM 2106 O O . SER A 1 260 ? 17.046 -35.988 -6.117 1.00 55.88 260 SER A O 1
ATOM 2108 N N . MET A 1 261 ? 16.443 -34.782 -7.915 1.00 50.47 261 MET A N 1
ATOM 2109 C CA . MET A 1 261 ? 15.297 -35.602 -8.332 1.00 50.47 261 MET A CA 1
ATOM 2110 C C . MET A 1 261 ? 15.685 -36.773 -9.256 1.00 50.47 261 MET A C 1
ATOM 2112 O O . MET A 1 261 ? 14.804 -37.471 -9.755 1.00 50.47 261 MET A O 1
ATOM 2116 N N . GLY A 1 262 ? 16.983 -37.003 -9.485 1.00 63.03 262 GLY A N 1
ATOM 2117 C CA . GLY A 1 262 ? 17.501 -38.136 -10.260 1.00 63.03 262 GLY A CA 1
ATOM 2118 C C . GLY A 1 262 ? 17.777 -37.844 -11.736 1.00 63.03 262 GLY A C 1
ATOM 2119 O O . GLY A 1 262 ? 18.217 -38.733 -12.457 1.00 63.03 262 GLY A O 1
ATOM 2120 N N . MET A 1 263 ? 17.582 -36.609 -12.206 1.00 68.19 263 MET A N 1
ATOM 2121 C CA . MET A 1 263 ? 17.994 -36.184 -13.550 1.00 68.19 263 MET A CA 1
ATOM 2122 C C . MET A 1 263 ? 19.457 -35.728 -13.542 1.00 68.19 263 MET A C 1
ATOM 2124 O O . MET A 1 263 ? 19.760 -34.608 -13.933 1.00 68.19 263 MET A O 1
ATOM 2128 N N . GLU A 1 264 ? 20.375 -36.551 -13.043 1.00 74.12 264 GLU A N 1
ATOM 2129 C CA . GLU A 1 264 ? 21.808 -36.222 -13.038 1.00 74.12 264 GLU A CA 1
ATOM 2130 C C . GLU A 1 264 ? 22.438 -36.358 -14.431 1.00 74.12 264 GLU A C 1
ATOM 2132 O O . GLU A 1 264 ? 23.175 -35.471 -14.865 1.00 74.12 264 GLU A O 1
ATOM 2137 N N . ASP A 1 265 ? 22.058 -37.400 -15.174 1.00 80.69 265 ASP A N 1
ATOM 2138 C CA . ASP A 1 265 ? 22.659 -37.744 -16.466 1.00 80.69 265 ASP A CA 1
ATOM 2139 C C . ASP A 1 265 ? 22.434 -36.665 -17.531 1.00 80.69 265 ASP A C 1
ATOM 2141 O O . ASP A 1 265 ? 23.274 -36.466 -18.399 1.00 80.69 265 ASP A O 1
ATOM 2145 N N . VAL A 1 266 ? 21.332 -35.909 -17.451 1.00 69.81 266 VAL A N 1
ATOM 2146 C CA . VAL A 1 266 ? 20.994 -34.851 -18.424 1.00 69.81 266 VAL A CA 1
ATOM 2147 C C . VAL A 1 266 ? 21.938 -33.635 -18.354 1.00 69.81 266 VAL A C 1
ATOM 2149 O O . VAL A 1 266 ? 21.976 -32.817 -19.277 1.00 69.81 266 VAL A O 1
ATOM 2152 N N . PHE A 1 267 ? 22.699 -33.506 -17.261 1.00 72.50 267 PHE A N 1
ATOM 2153 C CA . PHE A 1 267 ? 23.663 -32.426 -17.031 1.00 72.50 267 PHE A CA 1
ATOM 2154 C C . PHE A 1 267 ? 25.129 -32.898 -17.102 1.00 72.50 267 PHE A C 1
ATOM 2156 O O . PHE A 1 267 ? 26.022 -32.070 -16.910 1.00 72.50 267 PHE A O 1
ATOM 2163 N N . ASP A 1 268 ? 25.377 -34.190 -17.360 1.00 74.12 268 ASP A N 1
ATOM 2164 C CA . ASP A 1 268 ? 26.707 -34.810 -17.441 1.00 74.12 268 ASP A CA 1
ATOM 2165 C C . ASP A 1 268 ? 27.040 -35.172 -18.895 1.00 74.12 268 ASP A C 1
ATOM 2167 O O . ASP A 1 268 ? 26.465 -36.094 -19.466 1.00 74.12 268 ASP A O 1
ATOM 2171 N N . GLU A 1 269 ? 28.016 -34.479 -19.483 1.00 72.94 269 GLU A N 1
ATOM 2172 C CA . GLU A 1 269 ? 28.457 -34.660 -20.877 1.00 72.94 269 GLU A CA 1
ATOM 2173 C C . GLU A 1 269 ? 28.872 -36.096 -21.236 1.00 72.94 269 GLU A C 1
ATOM 2175 O O . GLU A 1 269 ? 28.896 -36.451 -22.412 1.00 72.94 269 GLU A O 1
ATOM 2180 N N . ARG A 1 270 ? 29.207 -36.939 -20.253 1.00 77.44 270 ARG A N 1
ATOM 2181 C CA . ARG A 1 270 ? 29.644 -38.326 -20.480 1.00 77.44 270 ARG A CA 1
ATOM 2182 C C . ARG A 1 270 ? 28.513 -39.342 -20.369 1.00 77.44 270 ARG A C 1
ATOM 2184 O O . ARG A 1 270 ? 28.663 -40.454 -20.872 1.00 77.44 270 ARG A O 1
ATOM 2191 N N . LYS A 1 271 ? 27.419 -38.986 -19.693 1.00 76.88 271 LYS A N 1
ATOM 2192 C CA . LYS A 1 271 ? 26.255 -39.860 -19.466 1.00 76.88 271 LYS 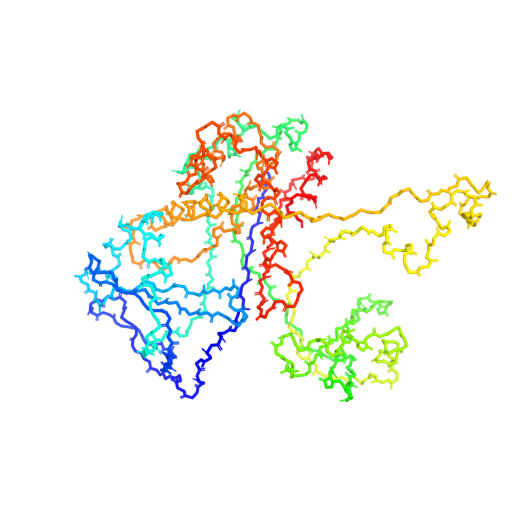A CA 1
ATOM 2193 C C . LYS A 1 271 ? 25.020 -39.425 -20.249 1.00 76.88 271 LYS A C 1
ATOM 2195 O O . LYS A 1 271 ? 24.127 -40.238 -20.481 1.00 76.88 271 LYS A O 1
ATOM 2200 N N . VAL A 1 272 ? 24.963 -38.157 -20.647 1.00 76.94 272 VAL A N 1
ATOM 2201 C CA . VAL A 1 272 ? 23.824 -37.568 -21.339 1.00 76.94 272 VAL A CA 1
ATOM 2202 C C . VAL A 1 272 ? 23.551 -38.320 -22.639 1.00 76.94 272 VAL A C 1
ATOM 2204 O O . VAL A 1 272 ? 24.394 -38.426 -23.529 1.00 76.94 272 VAL A O 1
ATOM 2207 N N . ASN A 1 273 ? 22.346 -38.874 -22.744 1.00 75.00 273 ASN A N 1
ATOM 2208 C CA . ASN A 1 273 ? 21.860 -39.503 -23.960 1.00 75.00 273 ASN A CA 1
ATOM 2209 C C . ASN A 1 273 ? 20.615 -38.759 -24.438 1.00 75.00 273 ASN A C 1
ATOM 2211 O O . ASN A 1 273 ? 19.482 -39.110 -24.111 1.00 75.00 273 ASN A O 1
ATOM 2215 N N . LEU A 1 274 ? 20.851 -37.712 -25.219 1.00 75.06 274 LEU A N 1
ATOM 2216 C CA . LEU A 1 274 ? 19.837 -36.944 -25.932 1.00 75.06 274 LEU A CA 1
ATOM 2217 C C . LEU A 1 274 ? 19.806 -37.341 -27.418 1.00 75.06 274 LEU A C 1
ATOM 2219 O O . LEU A 1 274 ? 19.415 -36.535 -28.261 1.00 75.06 274 LEU A O 1
ATOM 2223 N N . SER A 1 275 ? 20.176 -38.588 -27.749 1.00 75.75 275 SER A N 1
ATOM 2224 C CA . SER A 1 275 ? 20.207 -39.106 -29.130 1.00 75.75 275 SER A CA 1
ATOM 2225 C C . SER A 1 275 ? 18.857 -39.034 -29.852 1.00 75.75 275 SER A C 1
ATOM 2227 O O . SER A 1 275 ? 18.799 -38.884 -31.071 1.00 75.75 275 SER A O 1
ATOM 2229 N N . GLY A 1 276 ? 17.756 -39.069 -29.094 1.00 69.12 276 GLY A N 1
ATOM 2230 C CA . GLY A 1 276 ? 16.407 -38.834 -29.615 1.00 69.12 276 GLY A CA 1
ATOM 2231 C C . GLY A 1 276 ? 16.140 -37.387 -30.057 1.00 69.12 276 GLY A C 1
ATOM 2232 O O . GLY A 1 276 ? 15.163 -37.145 -30.757 1.00 69.12 276 GLY A O 1
ATOM 2233 N N . MET A 1 277 ? 16.985 -36.428 -29.661 1.00 61.78 277 MET A N 1
ATOM 2234 C CA . MET A 1 277 ? 16.895 -35.005 -30.024 1.00 61.78 277 MET A CA 1
ATOM 2235 C C . MET A 1 277 ? 17.990 -34.579 -31.004 1.00 61.78 277 MET A C 1
ATOM 2237 O O . MET A 1 277 ? 17.742 -33.744 -31.870 1.00 61.78 277 MET A O 1
ATOM 2241 N N . SER A 1 278 ? 19.183 -35.158 -30.888 1.00 62.38 278 SER A N 1
ATOM 2242 C CA . SER A 1 278 ? 20.260 -35.012 -31.863 1.00 62.38 278 SER A CA 1
ATOM 2243 C C . SER A 1 278 ? 20.851 -36.387 -32.157 1.00 62.38 278 SER A C 1
ATOM 2245 O O . SER A 1 278 ? 21.420 -36.984 -31.245 1.00 62.38 278 SER A O 1
ATOM 2247 N N . PRO A 1 279 ? 20.794 -36.891 -33.405 1.00 67.44 279 PRO A N 1
ATOM 2248 C CA . PRO A 1 279 ? 21.347 -38.201 -33.761 1.00 67.44 279 PRO A CA 1
ATOM 2249 C C . PRO A 1 279 ? 22.833 -38.356 -33.409 1.00 67.44 279 PRO A C 1
ATOM 2251 O O . PRO A 1 279 ? 23.308 -39.471 -33.215 1.00 67.44 279 PRO A O 1
ATOM 2254 N N . ASN A 1 280 ? 23.552 -37.233 -33.307 1.00 73.38 280 ASN A N 1
ATOM 2255 C CA . ASN A 1 280 ? 24.981 -37.179 -33.012 1.00 73.38 280 ASN A CA 1
ATOM 2256 C C . ASN A 1 280 ? 25.294 -37.067 -31.507 1.00 73.38 280 ASN A C 1
ATOM 2258 O O . ASN A 1 280 ? 26.466 -37.040 -31.143 1.00 73.38 280 ASN A O 1
ATOM 2262 N N . ASN A 1 281 ? 24.270 -37.013 -30.643 1.00 64.06 281 ASN A N 1
ATOM 2263 C CA . ASN A 1 281 ? 24.371 -36.944 -29.179 1.00 64.06 281 ASN A CA 1
ATOM 2264 C C . ASN A 1 281 ? 25.336 -35.858 -28.651 1.00 64.06 281 ASN A C 1
ATOM 2266 O O . ASN A 1 281 ? 26.094 -36.080 -27.712 1.00 64.06 281 ASN A O 1
ATOM 2270 N N . ASP A 1 282 ? 25.302 -34.678 -29.264 1.00 70.56 282 ASP A N 1
ATOM 2271 C CA . ASP A 1 282 ? 26.180 -33.527 -29.015 1.00 70.56 282 ASP A CA 1
ATOM 2272 C C . ASP A 1 282 ? 25.555 -32.459 -28.093 1.00 70.56 282 ASP A C 1
ATOM 2274 O O . ASP A 1 282 ? 26.025 -31.323 -28.025 1.00 70.56 282 ASP A O 1
ATOM 2278 N N . LEU A 1 283 ? 24.481 -32.807 -27.377 1.00 58.97 283 LEU A N 1
ATOM 2279 C CA . LEU A 1 283 ? 23.711 -31.888 -26.535 1.00 58.97 283 LEU A CA 1
ATOM 2280 C C . LEU A 1 283 ? 23.912 -32.184 -25.041 1.00 58.97 283 LEU A C 1
ATOM 2282 O O . LEU A 1 283 ? 23.823 -33.333 -24.617 1.00 58.97 283 LEU A O 1
ATOM 2286 N N . VAL A 1 284 ? 24.082 -31.131 -24.231 1.00 64.88 284 VAL A N 1
ATOM 2287 C CA . VAL A 1 284 ? 24.107 -31.195 -22.757 1.00 64.88 284 VAL A CA 1
ATOM 2288 C C . VAL A 1 284 ? 23.382 -29.994 -22.144 1.00 64.88 284 VAL A C 1
ATOM 2290 O O . VAL A 1 284 ? 23.441 -28.880 -22.671 1.00 64.88 284 VAL A O 1
ATOM 2293 N N . VAL A 1 285 ? 22.700 -30.185 -21.011 1.00 56.09 285 VAL A N 1
ATOM 2294 C CA . VAL A 1 285 ? 22.040 -29.079 -20.302 1.00 56.09 285 VAL A CA 1
ATOM 2295 C C . VAL A 1 285 ? 23.031 -28.380 -19.354 1.00 56.09 285 VAL A C 1
ATOM 2297 O O . VAL A 1 285 ? 23.576 -28.964 -18.417 1.00 56.09 285 VAL A O 1
ATOM 2300 N N . SER A 1 286 ? 23.277 -27.083 -19.561 1.00 48.59 286 SER A N 1
ATOM 2301 C CA . SER A 1 286 ? 24.354 -26.349 -18.869 1.00 48.59 286 SER A CA 1
ATOM 2302 C C . SER A 1 286 ? 23.902 -25.575 -17.624 1.00 48.59 286 SER A C 1
ATOM 2304 O O . SER A 1 286 ? 24.657 -25.481 -16.654 1.00 48.59 286 SER A O 1
ATOM 2306 N N . ALA A 1 287 ? 22.664 -25.085 -17.585 1.00 45.22 287 ALA A N 1
ATOM 2307 C CA . ALA A 1 287 ? 22.103 -24.350 -16.453 1.00 45.22 287 ALA A CA 1
ATOM 2308 C C . ALA A 1 287 ? 20.574 -24.393 -16.474 1.00 45.22 287 ALA A C 1
ATOM 2310 O O . ALA A 1 287 ? 19.961 -24.527 -17.529 1.00 45.22 287 ALA A O 1
ATOM 2311 N N . VAL A 1 288 ? 19.963 -24.186 -15.312 1.00 41.78 288 VAL A N 1
ATOM 2312 C CA . VAL A 1 288 ? 18.560 -23.783 -15.185 1.00 41.78 288 VAL A CA 1
ATOM 2313 C C . VAL A 1 288 ? 18.495 -22.860 -13.961 1.00 41.78 288 VAL A C 1
ATOM 2315 O O . VAL A 1 288 ? 19.140 -23.211 -12.994 1.00 41.78 288 VAL A O 1
ATOM 2318 N N . ILE A 1 289 ? 17.851 -21.676 -13.991 1.00 36.88 289 ILE A N 1
ATOM 2319 C CA . ILE A 1 289 ? 18.179 -20.538 -13.076 1.00 36.88 289 ILE A CA 1
ATOM 2320 C C . ILE A 1 289 ? 16.990 -19.941 -12.271 1.00 36.88 289 ILE A C 1
ATOM 2322 O O . ILE A 1 289 ? 15.957 -19.625 -12.853 1.00 36.88 289 ILE A O 1
ATOM 2326 N N . HIS A 1 290 ? 17.198 -19.666 -10.965 1.00 35.91 290 HIS A N 1
ATOM 2327 C CA . HIS A 1 290 ? 16.358 -18.924 -9.974 1.00 35.91 290 HIS A CA 1
ATOM 2328 C C . HIS A 1 290 ? 17.193 -18.453 -8.788 1.00 35.91 290 HIS A C 1
ATOM 2330 O O . HIS A 1 290 ? 18.069 -19.158 -8.296 1.00 35.91 290 HIS A O 1
ATOM 2336 N N . LYS A 1 291 ? 16.948 -17.225 -8.325 1.00 26.45 291 LYS A N 1
ATOM 2337 C CA . LYS A 1 291 ? 17.797 -16.564 -7.326 1.00 26.45 291 LYS A CA 1
ATOM 2338 C C . LYS A 1 291 ? 16.985 -15.720 -6.350 1.00 26.45 291 LYS A C 1
ATOM 2340 O O . LYS A 1 291 ? 16.229 -14.862 -6.788 1.00 26.45 291 LYS A O 1
ATOM 2345 N N . ALA A 1 292 ? 17.281 -15.875 -5.057 1.00 27.02 292 ALA A N 1
ATOM 2346 C CA . ALA A 1 292 ? 16.886 -14.980 -3.968 1.00 27.02 292 ALA A CA 1
ATOM 2347 C C . ALA A 1 292 ? 18.097 -14.699 -3.051 1.00 27.02 292 ALA A C 1
ATOM 2349 O O . ALA A 1 292 ? 18.861 -15.611 -2.745 1.00 27.02 292 ALA A O 1
ATOM 2350 N N . PHE A 1 293 ? 18.285 -13.446 -2.616 1.00 24.52 293 PHE A N 1
ATOM 2351 C CA . PHE A 1 293 ? 19.329 -13.034 -1.660 1.00 24.52 293 PHE A CA 1
ATOM 2352 C C . PHE A 1 293 ? 18.764 -12.076 -0.599 1.00 24.52 293 PHE A C 1
ATOM 2354 O O . PHE A 1 293 ? 17.945 -11.208 -0.905 1.00 24.52 293 PHE A O 1
ATOM 2361 N N . VAL A 1 294 ? 19.249 -12.192 0.645 1.00 27.11 294 VAL A N 1
ATOM 2362 C CA . VAL A 1 294 ? 18.880 -11.334 1.783 1.00 27.11 294 VAL A CA 1
ATOM 2363 C C . VAL A 1 294 ? 20.115 -10.594 2.301 1.00 27.11 294 VAL A C 1
ATOM 2365 O O . VAL A 1 294 ? 20.971 -11.182 2.945 1.00 27.11 294 VAL A O 1
ATOM 2368 N N . GLU A 1 295 ? 20.157 -9.276 2.096 1.00 33.66 295 GLU A N 1
ATOM 2369 C CA . GLU A 1 295 ? 21.013 -8.351 2.854 1.00 33.66 295 GLU A CA 1
ATOM 2370 C C . GLU A 1 295 ? 20.084 -7.429 3.668 1.00 33.66 295 GLU A C 1
ATOM 2372 O O . GLU A 1 295 ? 19.151 -6.842 3.107 1.00 33.66 295 GLU A O 1
ATOM 2377 N N . LEU A 1 296 ? 20.230 -7.394 4.997 1.00 35.03 296 LEU A N 1
ATOM 2378 C CA . LEU A 1 296 ? 19.286 -6.743 5.930 1.00 35.03 296 LEU A CA 1
ATOM 2379 C C . LEU A 1 296 ? 19.372 -5.205 5.920 1.00 35.03 296 LEU A C 1
ATOM 2381 O O . LEU A 1 296 ? 18.358 -4.542 6.101 1.00 35.03 296 LEU A O 1
ATOM 2385 N N . VAL A 1 297 ? 20.529 -4.635 5.573 1.00 45.09 297 VAL A N 1
ATOM 2386 C CA . VAL A 1 297 ? 20.775 -3.177 5.594 1.00 45.09 297 VAL A CA 1
ATOM 2387 C C . VAL A 1 297 ? 20.016 -2.419 4.485 1.00 45.09 297 VAL A C 1
ATOM 2389 O O . VAL A 1 297 ? 19.727 -1.235 4.614 1.00 45.09 297 VAL A O 1
ATOM 2392 N N . LYS A 1 298 ? 19.620 -3.091 3.393 1.00 56.22 298 LYS A N 1
ATOM 2393 C CA . LYS A 1 298 ? 18.964 -2.446 2.233 1.00 56.22 298 LYS A CA 1
ATOM 2394 C C . LYS A 1 298 ? 17.443 -2.299 2.371 1.00 56.22 298 LYS A C 1
ATOM 2396 O O . LYS A 1 298 ? 16.853 -1.418 1.744 1.00 56.22 298 LYS A O 1
ATOM 2401 N N . MET A 1 299 ? 16.799 -3.128 3.200 1.00 65.81 299 MET A N 1
ATOM 2402 C CA . MET A 1 299 ? 15.344 -3.061 3.398 1.00 65.81 299 MET A CA 1
ATOM 2403 C C . MET A 1 299 ? 14.913 -1.833 4.199 1.00 65.81 299 MET A C 1
ATOM 2405 O O . MET A 1 299 ? 13.855 -1.278 3.912 1.00 65.81 299 MET A O 1
ATOM 2409 N N . GLU A 1 300 ? 15.738 -1.365 5.136 1.00 70.50 300 GLU A N 1
ATOM 2410 C CA . GLU A 1 300 ? 15.470 -0.126 5.873 1.00 70.50 300 GLU A CA 1
ATOM 2411 C C . GLU A 1 300 ? 15.465 1.087 4.934 1.00 70.50 300 GLU A C 1
ATOM 2413 O O . GLU A 1 300 ? 14.536 1.889 4.986 1.00 70.50 300 GLU A O 1
ATOM 2418 N N . CYS A 1 301 ? 16.414 1.162 3.992 1.00 75.81 301 CYS A N 1
ATOM 2419 C CA . CYS A 1 301 ? 16.452 2.206 2.960 1.00 75.81 301 CYS A CA 1
ATOM 2420 C C . CYS A 1 301 ? 15.217 2.196 2.064 1.00 75.81 301 CYS A C 1
ATOM 2422 O O . CYS A 1 301 ? 14.639 3.251 1.798 1.00 75.81 301 CYS A O 1
ATOM 2424 N N . LEU A 1 302 ? 14.786 1.012 1.620 1.00 80.69 302 LEU A N 1
ATOM 2425 C CA . LEU A 1 302 ? 13.571 0.886 0.822 1.00 80.69 302 LEU A CA 1
ATOM 2426 C C . LEU A 1 302 ? 12.327 1.292 1.622 1.00 80.69 302 LEU A C 1
ATOM 2428 O O . LEU A 1 302 ? 11.483 2.022 1.106 1.00 80.69 302 LEU A O 1
ATOM 2432 N N . SER A 1 303 ? 12.222 0.844 2.873 1.00 82.88 303 SER A N 1
ATOM 2433 C CA . SER A 1 303 ? 11.114 1.190 3.766 1.00 82.88 303 SER A CA 1
ATOM 2434 C C . SER A 1 303 ? 11.040 2.699 4.007 1.00 82.88 303 SER A C 1
ATOM 2436 O O . SER A 1 303 ? 9.976 3.299 3.837 1.00 82.88 303 SER A O 1
ATOM 2438 N N . ALA A 1 304 ? 12.173 3.335 4.314 1.00 84.19 304 ALA A N 1
ATOM 2439 C CA . ALA A 1 304 ? 12.252 4.768 4.567 1.00 84.19 304 ALA A CA 1
ATOM 2440 C C . ALA A 1 304 ? 11.900 5.590 3.319 1.00 84.19 304 ALA A C 1
ATOM 2442 O O . ALA A 1 304 ? 11.045 6.475 3.383 1.00 84.19 304 ALA A O 1
ATOM 2443 N N . ALA A 1 305 ? 12.480 5.250 2.162 1.00 86.25 305 ALA A N 1
ATOM 2444 C CA . ALA A 1 305 ? 12.178 5.903 0.890 1.00 86.25 305 ALA A CA 1
ATOM 2445 C C . ALA A 1 305 ? 10.695 5.749 0.510 1.00 86.25 305 ALA A C 1
ATOM 2447 O O . ALA A 1 305 ? 10.025 6.734 0.199 1.00 86.25 305 ALA A O 1
ATOM 2448 N N . ASN A 1 306 ? 10.142 4.537 0.619 1.00 87.94 306 ASN A N 1
ATOM 2449 C CA . ASN A 1 306 ? 8.743 4.270 0.289 1.00 87.94 306 ASN A CA 1
ATOM 2450 C C . ASN A 1 306 ? 7.767 4.948 1.266 1.00 87.94 306 ASN A C 1
ATOM 2452 O O . ASN A 1 306 ? 6.705 5.411 0.849 1.00 87.94 306 ASN A O 1
ATOM 2456 N N . THR A 1 307 ? 8.126 5.058 2.547 1.00 88.25 307 THR A N 1
ATOM 2457 C CA . THR A 1 307 ? 7.340 5.793 3.551 1.00 88.25 307 THR A CA 1
ATOM 2458 C C . THR A 1 307 ? 7.373 7.294 3.277 1.00 88.25 307 THR A C 1
ATOM 2460 O O . THR A 1 307 ? 6.331 7.946 3.284 1.00 88.25 307 THR A O 1
ATOM 2463 N N . GLN A 1 308 ? 8.536 7.854 2.946 1.00 89.06 308 GLN A N 1
ATOM 2464 C CA . GLN A 1 308 ? 8.640 9.261 2.564 1.00 89.06 308 GLN A CA 1
ATOM 2465 C C . GLN A 1 308 ? 7.841 9.558 1.288 1.00 89.06 308 GLN A C 1
ATOM 2467 O O . GLN A 1 308 ? 7.087 10.533 1.233 1.00 89.06 308 GLN A O 1
ATOM 2472 N N . PHE A 1 309 ? 7.968 8.701 0.273 1.00 91.00 309 PHE A N 1
ATOM 2473 C CA . PHE A 1 309 ? 7.190 8.783 -0.959 1.00 91.00 309 PHE A CA 1
ATOM 2474 C C . PHE A 1 309 ? 5.685 8.714 -0.676 1.00 91.00 309 PHE A C 1
ATOM 2476 O O . PHE A 1 309 ? 4.941 9.557 -1.176 1.00 91.00 309 PHE A O 1
ATOM 2483 N N . SER A 1 310 ? 5.251 7.774 0.172 1.00 90.69 310 SER A N 1
ATOM 2484 C CA . SER A 1 310 ? 3.868 7.643 0.649 1.00 90.69 310 SER A CA 1
ATOM 2485 C C . SER A 1 310 ? 3.346 8.966 1.202 1.00 90.69 310 SER A C 1
ATOM 2487 O O . SER A 1 310 ? 2.370 9.515 0.697 1.00 90.69 310 SER A O 1
ATOM 2489 N N . LEU A 1 311 ? 4.046 9.553 2.174 1.00 90.31 311 LEU A N 1
ATOM 2490 C CA . LEU A 1 311 ? 3.620 10.795 2.818 1.00 90.31 311 LEU A CA 1
ATOM 2491 C C . LEU A 1 311 ? 3.586 11.984 1.851 1.00 90.31 311 LEU A C 1
ATOM 2493 O O . LEU A 1 311 ? 2.663 12.801 1.901 1.00 90.31 311 LEU A O 1
ATOM 2497 N N . ASN A 1 312 ? 4.555 12.080 0.941 1.00 90.31 312 ASN A N 1
ATOM 2498 C CA . ASN A 1 312 ? 4.564 13.128 -0.076 1.00 90.31 312 ASN A CA 1
ATOM 2499 C C . ASN A 1 312 ? 3.391 12.961 -1.055 1.00 90.31 312 ASN A C 1
ATOM 2501 O O . ASN A 1 312 ? 2.717 13.940 -1.382 1.00 90.31 312 ASN A O 1
ATOM 2505 N N . LEU A 1 313 ? 3.112 11.727 -1.485 1.00 88.50 313 LEU A N 1
ATOM 2506 C CA . LEU A 1 313 ? 1.990 11.410 -2.365 1.00 88.50 313 LEU A CA 1
ATOM 2507 C C . LEU A 1 313 ? 0.646 11.675 -1.673 1.00 88.50 313 LEU A C 1
ATOM 2509 O O . LEU A 1 313 ? -0.227 12.292 -2.280 1.00 88.50 313 LEU A O 1
ATOM 2513 N N . PHE A 1 314 ? 0.498 11.304 -0.398 1.00 88.19 314 PHE A N 1
ATOM 2514 C CA . PHE A 1 314 ? -0.674 11.627 0.419 1.00 88.19 314 PHE A CA 1
ATOM 2515 C C . PHE A 1 314 ? -0.976 13.124 0.399 1.00 88.19 314 PHE A C 1
ATOM 2517 O O . PHE A 1 314 ? -2.095 13.512 0.073 1.00 88.19 314 PHE A O 1
ATOM 2524 N N . LYS A 1 315 ? 0.030 13.966 0.676 1.00 87.38 315 LYS A N 1
ATOM 2525 C CA . LYS A 1 315 ? -0.117 15.432 0.697 1.00 87.38 315 LYS A CA 1
ATOM 2526 C C . LYS A 1 315 ? -0.554 15.993 -0.657 1.00 87.38 315 LYS A C 1
ATOM 2528 O O . LYS A 1 315 ? -1.312 16.959 -0.711 1.00 87.38 315 LYS A O 1
ATOM 2533 N N . LYS A 1 316 ? -0.098 15.392 -1.761 1.00 87.94 316 LYS A N 1
ATOM 2534 C CA . LYS A 1 316 ? -0.518 15.784 -3.114 1.00 87.94 316 LYS A CA 1
ATOM 2535 C C . LYS A 1 316 ? -1.935 15.323 -3.446 1.00 87.94 316 LYS A C 1
ATOM 2537 O O . LYS A 1 316 ? -2.684 16.098 -4.028 1.00 87.94 316 LYS A O 1
ATOM 2542 N N . ILE A 1 317 ? -2.312 14.103 -3.059 1.00 83.94 317 ILE A N 1
ATOM 2543 C CA . ILE A 1 317 ? -3.662 13.565 -3.281 1.00 83.94 317 ILE A CA 1
ATOM 2544 C C . ILE A 1 317 ? -4.699 14.321 -2.448 1.00 83.94 317 ILE A C 1
ATOM 2546 O O . ILE A 1 317 ? -5.769 14.652 -2.961 1.00 83.94 317 ILE A O 1
ATOM 2550 N N . SER A 1 318 ? -4.398 14.598 -1.176 1.00 81.56 318 SER A N 1
ATOM 2551 C CA . SER A 1 318 ? -5.306 15.341 -0.303 1.00 81.56 318 SER A CA 1
ATOM 2552 C C . SER A 1 318 ? -5.483 16.780 -0.785 1.00 81.56 318 SER A C 1
ATOM 2554 O O . SER A 1 318 ? -6.552 17.358 -0.602 1.00 81.56 318 SER A O 1
ATOM 2556 N N . GLY A 1 319 ? -4.465 17.363 -1.434 1.00 74.81 319 GLY A N 1
ATOM 2557 C CA . GLY A 1 319 ? -4.521 18.720 -1.982 1.00 74.81 319 GLY A CA 1
ATOM 2558 C C . GLY A 1 319 ? -4.814 19.778 -0.913 1.00 74.81 319 GLY A C 1
ATOM 2559 O O . GLY A 1 319 ? -5.382 20.821 -1.224 1.00 74.81 319 GLY A O 1
ATOM 2560 N N . GLY A 1 320 ? -4.510 19.476 0.355 1.00 64.06 320 GLY A N 1
ATOM 2561 C CA . GLY A 1 320 ? -4.878 20.296 1.514 1.00 64.06 320 GLY A CA 1
ATOM 2562 C C . GLY A 1 320 ? -6.366 20.255 1.892 1.00 64.06 320 GLY A C 1
ATOM 2563 O O . GLY A 1 320 ? -6.780 20.982 2.792 1.00 64.06 320 GLY A O 1
ATOM 2564 N N . ASN A 1 321 ? -7.178 19.423 1.235 1.00 64.81 321 ASN A N 1
ATOM 2565 C CA . ASN A 1 321 ? -8.592 19.251 1.537 1.00 64.81 321 ASN A CA 1
ATOM 2566 C C . ASN A 1 321 ? -8.820 18.028 2.440 1.00 64.81 321 ASN A C 1
ATOM 2568 O O . ASN A 1 321 ? -9.050 16.918 1.958 1.00 64.81 321 ASN A O 1
ATOM 2572 N N . ALA A 1 322 ? -8.848 18.268 3.751 1.00 62.06 322 ALA A N 1
ATOM 2573 C CA . ALA A 1 322 ? -9.054 17.251 4.788 1.00 62.06 322 ALA A CA 1
ATOM 2574 C C . ALA A 1 322 ? -10.455 16.596 4.789 1.00 62.06 322 ALA A C 1
ATOM 2576 O O . ALA A 1 322 ? -10.742 15.754 5.637 1.00 62.06 322 ALA A O 1
ATOM 2577 N N . SER A 1 323 ? -11.363 16.986 3.881 1.00 63.00 323 SER A N 1
ATOM 2578 C CA . SER A 1 323 ? -12.747 16.480 3.846 1.00 63.00 323 SER A CA 1
ATOM 2579 C C . SER A 1 323 ? -12.966 15.258 2.944 1.00 63.00 323 SER A C 1
ATOM 2581 O O . SER A 1 323 ? -14.075 14.719 2.904 1.00 63.00 323 SER A O 1
ATOM 2583 N N . LYS A 1 324 ? -11.944 14.808 2.203 1.00 72.00 324 LYS A N 1
ATOM 2584 C CA . LYS A 1 324 ? -12.047 13.656 1.292 1.00 72.00 324 LYS A CA 1
ATOM 2585 C C . LYS A 1 324 ? -11.302 12.444 1.842 1.00 72.00 324 LYS A C 1
ATOM 2587 O O . LYS A 1 324 ? -10.140 12.536 2.211 1.00 72.00 324 LYS A O 1
ATOM 2592 N N . ASN A 1 325 ? -11.950 11.281 1.793 1.00 77.25 325 ASN A N 1
ATOM 2593 C CA . ASN A 1 325 ? -11.296 10.012 2.107 1.00 77.25 325 ASN A CA 1
ATOM 2594 C C . ASN A 1 325 ? -10.235 9.694 1.047 1.00 77.25 325 ASN A C 1
ATOM 2596 O O . ASN A 1 325 ? -10.556 9.633 -0.143 1.00 77.25 325 ASN A O 1
ATOM 2600 N N . VAL A 1 326 ? -9.006 9.425 1.479 1.00 81.19 326 VAL A N 1
ATOM 2601 C CA . VAL A 1 326 ? -7.871 9.068 0.620 1.00 81.19 326 VAL A CA 1
ATOM 2602 C C . VAL A 1 326 ? -7.485 7.614 0.883 1.00 81.19 326 VAL A C 1
ATOM 2604 O O . VAL A 1 326 ? -7.322 7.213 2.031 1.00 81.19 326 VAL A O 1
ATOM 2607 N N . PHE A 1 327 ? -7.350 6.810 -0.172 1.00 80.69 327 PHE A N 1
ATOM 2608 C CA . PHE A 1 327 ? -6.944 5.408 -0.069 1.00 80.69 327 PHE A CA 1
ATOM 2609 C C . PHE A 1 327 ? -6.108 5.003 -1.278 1.00 80.69 327 PHE A C 1
ATOM 2611 O O . PHE A 1 327 ? -6.601 5.002 -2.403 1.00 80.69 327 PHE A O 1
ATOM 2618 N N . TYR A 1 328 ? -4.849 4.640 -1.051 1.00 78.56 328 TYR A N 1
ATOM 2619 C CA . TYR A 1 328 ? -3.893 4.284 -2.097 1.00 78.56 328 TYR A CA 1
ATOM 2620 C C . TYR A 1 328 ? -2.830 3.326 -1.543 1.00 78.56 328 TYR A C 1
ATOM 2622 O O . TYR A 1 328 ? -2.735 3.120 -0.335 1.00 78.56 328 TYR A O 1
ATOM 2630 N N . SER A 1 329 ? -2.029 2.735 -2.433 1.00 81.69 329 SER A N 1
ATOM 2631 C CA . SER A 1 329 ? -0.917 1.858 -2.058 1.00 81.69 329 SER A CA 1
ATOM 2632 C C . SER A 1 329 ? 0.418 2.426 -2.545 1.00 81.69 329 SER A C 1
ATOM 2634 O O . SER A 1 329 ? 0.707 2.355 -3.744 1.00 81.69 329 SER A O 1
ATOM 2636 N N . PRO A 1 330 ? 1.249 2.965 -1.636 1.00 84.81 330 PRO A N 1
ATOM 2637 C CA . PRO A 1 330 ? 2.549 3.529 -1.987 1.00 84.81 330 PRO A CA 1
ATOM 2638 C C . PRO A 1 330 ? 3.484 2.493 -2.603 1.00 84.81 330 PRO A C 1
ATOM 2640 O O . PRO A 1 330 ? 4.087 2.769 -3.631 1.00 84.81 330 PRO A O 1
ATOM 2643 N N . ILE A 1 331 ? 3.543 1.287 -2.025 1.00 82.69 331 ILE A N 1
ATOM 2644 C CA . ILE A 1 331 ? 4.410 0.194 -2.494 1.00 82.69 331 ILE A CA 1
ATOM 2645 C C . ILE A 1 331 ? 4.062 -0.256 -3.916 1.00 82.69 331 ILE A C 1
ATOM 2647 O O . ILE A 1 331 ? 4.933 -0.555 -4.730 1.00 82.69 331 ILE A O 1
ATOM 2651 N N . SER A 1 332 ? 2.771 -0.266 -4.236 1.00 80.50 332 SER A N 1
ATOM 2652 C CA . SER A 1 332 ? 2.265 -0.610 -5.558 1.00 80.50 332 SER A CA 1
ATOM 2653 C C . SER A 1 332 ? 2.713 0.442 -6.580 1.00 80.50 332 SER A C 1
ATOM 2655 O O . SER A 1 332 ? 3.291 0.109 -7.610 1.00 80.50 332 SER A O 1
ATOM 2657 N N . VAL A 1 333 ? 2.533 1.728 -6.270 1.00 83.69 333 VAL A N 1
ATOM 2658 C CA . VAL A 1 333 ? 2.944 2.825 -7.160 1.00 83.69 333 VAL A CA 1
ATOM 2659 C C . VAL A 1 333 ? 4.469 2.904 -7.295 1.00 83.69 333 VAL A C 1
ATOM 2661 O O . VAL A 1 333 ? 4.976 3.045 -8.407 1.00 83.69 333 VAL A O 1
ATOM 2664 N N . SER A 1 334 ? 5.215 2.780 -6.197 1.00 87.19 334 SER A N 1
ATOM 2665 C CA . SER A 1 334 ? 6.676 2.883 -6.203 1.00 87.19 334 SER A CA 1
ATOM 2666 C C . SER A 1 334 ? 7.339 1.710 -6.926 1.00 87.19 334 SER A C 1
ATOM 2668 O O . SER A 1 334 ? 8.248 1.942 -7.719 1.00 87.19 334 SER A O 1
ATOM 2670 N N . SER A 1 335 ? 6.838 0.479 -6.768 1.00 80.38 335 SER A N 1
ATOM 2671 C CA . SER A 1 335 ? 7.309 -0.684 -7.542 1.00 80.38 335 SER A CA 1
ATOM 2672 C C . SER A 1 335 ? 7.018 -0.540 -9.039 1.00 80.38 335 SER A C 1
ATOM 2674 O O . SER A 1 335 ? 7.872 -0.840 -9.875 1.00 80.38 335 SER A O 1
ATOM 2676 N N . ALA A 1 336 ? 5.849 -0.003 -9.397 1.00 80.00 336 ALA A N 1
ATOM 2677 C CA . ALA A 1 336 ? 5.491 0.277 -10.783 1.00 80.00 336 ALA A CA 1
ATOM 2678 C C . ALA A 1 336 ? 6.439 1.308 -11.428 1.00 80.00 336 ALA A C 1
ATOM 2680 O O . ALA A 1 336 ? 6.878 1.129 -12.566 1.00 80.00 336 ALA A O 1
ATOM 2681 N N . LEU A 1 337 ? 6.788 2.366 -10.693 1.00 84.12 337 LEU A N 1
ATOM 2682 C CA . LEU A 1 337 ? 7.743 3.388 -11.131 1.00 84.12 337 LEU A CA 1
ATOM 2683 C C . LEU A 1 337 ? 9.187 2.879 -11.136 1.00 84.12 337 LEU A C 1
ATOM 2685 O O . LEU A 1 337 ? 9.954 3.271 -12.011 1.00 84.12 337 LEU A O 1
ATOM 2689 N N . ALA A 1 338 ? 9.550 1.966 -10.234 1.00 84.44 338 ALA A N 1
ATOM 2690 C CA . ALA A 1 338 ? 10.849 1.304 -10.264 1.00 84.44 338 ALA A CA 1
ATOM 2691 C C . ALA A 1 338 ? 11.050 0.531 -11.583 1.00 84.44 338 ALA A C 1
ATOM 2693 O O . ALA A 1 338 ? 12.141 0.563 -12.141 1.00 84.44 338 ALA A O 1
ATOM 2694 N N . MET A 1 339 ? 10.008 -0.076 -12.166 1.00 79.56 339 MET A N 1
ATOM 2695 C CA . MET A 1 339 ? 10.135 -0.695 -13.499 1.00 79.56 339 MET A CA 1
ATOM 2696 C C . MET A 1 339 ? 10.480 0.309 -14.595 1.00 79.56 339 MET A C 1
ATOM 2698 O O . MET A 1 339 ? 11.235 -0.014 -15.502 1.00 79.56 339 MET A O 1
ATOM 2702 N N . VAL A 1 340 ? 9.938 1.524 -14.528 1.00 83.31 340 VAL A N 1
ATOM 2703 C CA . VAL A 1 340 ? 10.268 2.579 -15.497 1.00 83.31 340 VAL A CA 1
ATOM 2704 C C . VAL A 1 340 ? 11.687 3.103 -15.251 1.00 83.31 340 VAL A C 1
ATOM 2706 O O . VAL A 1 340 ? 12.431 3.325 -16.202 1.00 83.31 340 VAL A O 1
ATOM 2709 N N . LEU A 1 341 ? 12.093 3.218 -13.982 1.00 83.19 341 LEU A N 1
ATOM 2710 C CA . LEU A 1 341 ? 13.424 3.682 -13.589 1.00 83.19 341 LEU A CA 1
ATOM 2711 C C . LEU A 1 341 ? 14.548 2.797 -14.153 1.00 83.19 341 LEU A C 1
ATOM 2713 O O . LEU A 1 341 ? 15.585 3.337 -14.523 1.00 83.19 341 LEU A O 1
ATOM 2717 N N . LEU A 1 342 ? 14.334 1.480 -14.289 1.00 81.75 342 LEU A N 1
ATOM 2718 C CA . LEU A 1 342 ? 15.315 0.552 -14.883 1.00 81.75 342 LEU A CA 1
ATOM 2719 C C . LEU A 1 342 ? 15.811 0.989 -16.267 1.00 81.75 342 LEU A C 1
ATOM 2721 O O . LEU A 1 342 ? 16.952 0.702 -16.627 1.00 81.75 342 LEU A O 1
ATOM 2725 N N . GLY A 1 343 ? 14.952 1.627 -17.062 1.00 82.56 343 GLY A N 1
ATOM 2726 C CA . GLY A 1 343 ? 15.309 2.078 -18.403 1.00 82.56 343 GLY A CA 1
ATOM 2727 C C . GLY A 1 343 ? 15.398 3.594 -18.561 1.00 82.56 343 GLY A C 1
ATOM 2728 O O . GLY A 1 343 ? 15.708 4.055 -19.661 1.00 82.56 343 GLY A O 1
ATOM 2729 N N . ALA A 1 344 ? 15.162 4.352 -17.489 1.00 83.75 344 ALA A N 1
ATOM 2730 C CA . ALA A 1 344 ? 15.378 5.790 -17.459 1.00 83.75 344 ALA A CA 1
ATOM 2731 C C . ALA A 1 344 ? 16.869 6.115 -17.327 1.00 83.75 344 ALA A C 1
ATOM 2733 O O . ALA A 1 344 ? 17.613 5.419 -16.633 1.00 83.75 344 ALA A O 1
ATOM 2734 N N . LYS A 1 345 ? 17.311 7.201 -17.961 1.00 85.00 345 LYS A N 1
ATOM 2735 C CA . LYS A 1 345 ? 18.685 7.707 -17.845 1.00 85.00 345 LYS A CA 1
ATOM 2736 C C . LYS A 1 345 ? 18.713 9.193 -17.503 1.00 85.00 345 LYS A C 1
ATOM 2738 O O . LYS A 1 345 ? 17.696 9.879 -17.576 1.00 85.00 345 LYS A O 1
ATOM 2743 N N . GLU A 1 346 ? 19.899 9.663 -17.120 1.00 87.44 346 GLU A N 1
ATOM 2744 C CA . GLU A 1 346 ? 20.217 11.085 -16.940 1.00 87.44 346 GLU A CA 1
ATOM 2745 C C . GLU A 1 346 ? 19.187 11.819 -16.059 1.00 87.44 346 GLU A C 1
ATOM 2747 O O . GLU A 1 346 ? 18.837 11.332 -14.980 1.00 87.44 346 GLU A O 1
ATOM 2752 N N . ASN A 1 347 ? 18.697 12.982 -16.499 1.00 86.44 347 ASN A N 1
ATOM 2753 C CA . ASN A 1 347 ? 17.779 13.816 -15.730 1.00 86.44 347 ASN A CA 1
ATOM 2754 C C . ASN A 1 347 ? 16.443 13.113 -15.454 1.00 86.44 347 ASN A C 1
ATOM 2756 O O . ASN A 1 347 ? 15.909 13.228 -14.351 1.00 86.44 347 ASN A O 1
ATOM 2760 N N . THR A 1 348 ? 15.951 12.304 -16.401 1.00 84.88 348 THR A N 1
ATOM 2761 C CA . THR A 1 348 ? 14.740 11.495 -16.206 1.00 84.88 348 THR A CA 1
ATOM 2762 C C . THR A 1 348 ? 14.914 10.540 -15.021 1.00 84.88 348 THR A C 1
ATOM 2764 O O . THR A 1 348 ? 14.073 10.507 -14.122 1.00 84.88 348 THR A O 1
ATOM 2767 N N . ALA A 1 349 ? 16.033 9.812 -14.958 1.00 84.44 349 ALA A N 1
ATOM 2768 C CA . ALA A 1 349 ? 16.330 8.924 -13.833 1.00 84.44 349 ALA A CA 1
ATOM 2769 C C . ALA A 1 349 ? 16.529 9.697 -12.518 1.00 84.44 349 ALA A C 1
ATOM 2771 O O . ALA A 1 349 ? 16.013 9.283 -11.478 1.00 84.44 349 ALA A O 1
ATOM 2772 N N . ALA A 1 350 ? 17.229 10.835 -12.555 1.00 84.69 350 ALA A N 1
ATOM 2773 C CA . ALA A 1 350 ? 17.484 11.663 -11.377 1.00 84.69 350 ALA A CA 1
ATOM 2774 C C . ALA A 1 350 ? 16.187 12.205 -10.749 1.00 84.69 350 ALA A C 1
ATOM 2776 O O . ALA A 1 350 ? 15.996 12.107 -9.534 1.00 84.69 350 ALA A O 1
ATOM 2777 N N . GLN A 1 351 ? 15.260 12.711 -11.569 1.00 88.56 351 GLN A N 1
ATOM 2778 C CA . GLN A 1 351 ? 13.938 13.154 -11.118 1.00 88.56 351 GLN A CA 1
ATOM 2779 C C . GLN A 1 351 ? 13.143 12.006 -10.487 1.00 88.56 351 GLN A C 1
ATOM 2781 O O . GLN A 1 351 ? 12.558 12.166 -9.413 1.00 88.56 351 GLN A O 1
ATOM 2786 N N . MET A 1 352 ? 13.153 10.829 -11.118 1.00 89.00 352 MET A N 1
ATOM 2787 C CA . MET A 1 352 ? 12.456 9.650 -10.603 1.00 89.00 352 MET A CA 1
ATOM 2788 C C . MET A 1 352 ? 13.017 9.177 -9.258 1.00 89.00 352 MET A C 1
ATOM 2790 O O . MET A 1 352 ? 12.246 8.946 -8.327 1.00 89.00 352 MET A O 1
ATOM 2794 N N . LEU A 1 353 ? 14.343 9.085 -9.127 1.00 86.25 353 LEU A N 1
ATOM 2795 C CA . LEU A 1 353 ? 15.019 8.734 -7.873 1.00 86.25 353 LEU A CA 1
ATOM 2796 C C . LEU A 1 353 ? 14.680 9.719 -6.752 1.00 86.25 353 LEU A C 1
ATOM 2798 O O . LEU A 1 353 ? 14.421 9.299 -5.623 1.00 86.25 353 LEU A O 1
ATOM 2802 N N . LYS A 1 354 ? 14.639 11.018 -7.065 1.00 87.25 354 LYS A N 1
ATOM 2803 C CA . LYS A 1 354 ? 14.277 12.069 -6.110 1.00 87.25 354 LYS A CA 1
ATOM 2804 C C . LYS A 1 354 ? 12.840 11.915 -5.620 1.00 87.25 354 LYS A C 1
ATOM 2806 O O . LYS A 1 354 ? 12.604 11.918 -4.415 1.00 87.25 354 LYS A O 1
ATOM 2811 N N . VAL A 1 355 ? 11.883 11.752 -6.535 1.00 89.75 355 VAL A N 1
ATOM 2812 C CA . VAL A 1 355 ? 10.459 11.613 -6.184 1.00 89.75 355 VAL A CA 1
ATOM 2813 C C . VAL A 1 355 ? 10.194 10.343 -5.382 1.00 89.75 355 VAL A C 1
ATOM 2815 O O . VAL A 1 355 ? 9.426 10.388 -4.425 1.00 89.75 355 VAL A O 1
ATOM 2818 N N . LEU A 1 356 ? 10.859 9.237 -5.718 1.00 86.19 356 LEU A N 1
ATOM 2819 C CA . LEU A 1 356 ? 10.757 7.974 -4.984 1.00 86.19 356 LEU A CA 1
ATOM 2820 C C . LEU A 1 356 ? 11.485 7.984 -3.626 1.00 86.19 356 LEU A C 1
ATOM 2822 O O . LEU A 1 356 ? 11.369 7.018 -2.879 1.00 86.19 356 LEU A O 1
ATOM 2826 N N . GLY A 1 357 ? 12.211 9.057 -3.290 1.00 84.56 357 GLY A N 1
ATOM 2827 C CA . GLY A 1 357 ? 12.889 9.212 -2.001 1.00 84.56 357 GLY A CA 1
ATOM 2828 C C . GLY A 1 357 ? 14.251 8.516 -1.898 1.00 84.56 357 GLY A C 1
ATOM 2829 O O . GLY A 1 357 ? 14.759 8.353 -0.793 1.00 84.56 357 GLY A O 1
ATOM 2830 N N . PHE A 1 358 ? 14.862 8.117 -3.019 1.00 80.44 358 PHE A N 1
ATOM 2831 C CA . PHE A 1 358 ? 16.134 7.378 -3.038 1.00 80.44 358 PHE A CA 1
ATOM 2832 C C . PHE A 1 358 ? 17.389 8.265 -3.076 1.00 80.44 358 PHE A C 1
ATOM 2834 O O . PHE A 1 358 ? 18.485 7.764 -2.847 1.00 80.44 358 PHE A O 1
ATOM 2841 N N . THR A 1 359 ? 17.267 9.571 -3.344 1.00 71.38 359 THR A N 1
ATOM 2842 C CA . THR A 1 359 ? 18.421 10.499 -3.370 1.00 71.38 359 THR A CA 1
ATOM 2843 C C . THR A 1 359 ? 18.842 10.993 -1.987 1.00 71.38 359 THR A C 1
ATOM 2845 O O . THR A 1 359 ? 20.008 11.303 -1.772 1.00 71.38 359 THR A O 1
ATOM 2848 N N . THR A 1 360 ? 17.894 11.098 -1.058 1.00 65.12 360 THR A N 1
ATOM 2849 C CA . THR A 1 360 ? 18.101 11.574 0.319 1.00 65.12 360 THR A CA 1
ATOM 2850 C C . THR A 1 360 ? 17.187 10.773 1.247 1.00 65.12 360 THR A C 1
ATOM 2852 O O . THR A 1 360 ? 16.170 11.304 1.703 1.00 65.12 360 THR A O 1
ATOM 2855 N N . PRO A 1 361 ? 17.464 9.473 1.454 1.00 60.19 361 PRO A N 1
ATOM 2856 C CA . PRO A 1 361 ? 16.623 8.655 2.309 1.00 60.19 361 PRO A CA 1
ATOM 2857 C C . PRO A 1 361 ? 16.696 9.173 3.759 1.00 60.19 361 PRO A C 1
ATOM 2859 O O . PRO A 1 361 ? 17.769 9.603 4.199 1.00 60.19 361 PRO A O 1
ATOM 2862 N N . PRO A 1 362 ? 15.584 9.153 4.512 1.00 59.62 362 PRO A N 1
ATOM 2863 C CA . PRO A 1 362 ? 15.593 9.502 5.930 1.00 59.62 362 PRO A CA 1
ATOM 2864 C C . PRO A 1 362 ? 16.584 8.643 6.735 1.00 59.62 362 PRO A C 1
ATOM 2866 O O . PRO A 1 362 ? 16.878 7.504 6.369 1.00 59.62 362 PRO A O 1
ATOM 2869 N N . ARG A 1 363 ? 17.096 9.151 7.864 1.00 57.19 363 ARG A N 1
ATOM 2870 C CA . ARG A 1 363 ? 17.912 8.343 8.797 1.00 57.19 363 ARG A CA 1
ATOM 2871 C C . ARG A 1 363 ? 17.108 7.120 9.287 1.00 57.19 363 ARG A C 1
ATOM 2873 O O . ARG A 1 363 ? 15.903 7.263 9.504 1.00 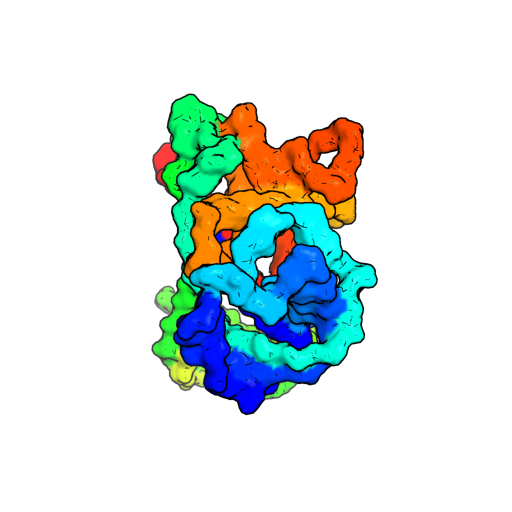57.19 363 ARG A O 1
ATOM 2880 N N . PRO A 1 364 ? 17.732 5.936 9.465 1.00 52.25 364 PRO A N 1
ATOM 2881 C CA . PRO A 1 364 ? 19.171 5.668 9.631 1.00 52.25 364 PRO A CA 1
ATOM 2882 C C . PRO A 1 364 ? 19.954 5.414 8.330 1.00 52.25 364 PRO A C 1
ATOM 2884 O O . PRO A 1 364 ? 21.148 5.142 8.375 1.00 52.25 364 PRO A O 1
ATOM 2887 N N . CYS A 1 365 ? 19.318 5.546 7.166 1.00 55.66 365 CYS A N 1
ATOM 2888 C CA . CYS A 1 365 ? 19.853 5.129 5.866 1.00 55.66 365 CYS A CA 1
ATOM 2889 C C . CYS A 1 365 ? 21.081 5.918 5.373 1.00 55.66 365 CYS A C 1
ATOM 2891 O O . CYS A 1 365 ? 21.679 5.557 4.362 1.00 55.66 365 CYS A O 1
ATOM 2893 N N . THR A 1 366 ? 21.457 7.004 6.055 1.00 51.44 366 THR A N 1
ATOM 2894 C CA . THR A 1 366 ? 22.592 7.853 5.685 1.00 51.44 366 THR A CA 1
ATOM 2895 C C . THR A 1 366 ? 23.879 7.378 6.359 1.00 51.44 366 THR A C 1
ATOM 2897 O O . THR A 1 366 ? 24.194 7.801 7.473 1.00 51.44 366 THR A O 1
ATOM 2900 N N . THR A 1 367 ? 24.680 6.580 5.659 1.00 48.94 367 THR A N 1
ATOM 2901 C CA . THR A 1 367 ? 26.140 6.698 5.785 1.00 48.94 367 THR A CA 1
ATOM 2902 C C . THR A 1 367 ? 26.602 7.835 4.867 1.00 48.94 367 THR A C 1
ATOM 2904 O O . THR A 1 367 ? 26.139 7.907 3.727 1.00 48.94 367 THR A O 1
ATOM 2907 N N . PRO A 1 368 ? 27.469 8.763 5.316 1.00 37.25 368 PRO A N 1
ATOM 2908 C CA . PRO A 1 368 ? 27.988 9.814 4.443 1.00 37.25 368 PRO A CA 1
ATOM 2909 C C . PRO A 1 368 ? 28.653 9.191 3.202 1.00 37.25 368 PRO A C 1
ATOM 2911 O O . PRO A 1 368 ? 29.607 8.431 3.339 1.00 37.25 368 PRO A O 1
ATOM 2914 N N . GLY A 1 369 ? 28.132 9.478 2.003 1.00 45.47 369 GLY A N 1
ATOM 2915 C CA . GLY A 1 369 ? 28.709 9.032 0.725 1.00 45.47 369 GLY A CA 1
ATOM 2916 C C . GLY A 1 369 ? 28.140 7.746 0.101 1.00 45.47 369 GLY A C 1
ATOM 2917 O O . GLY A 1 369 ? 28.615 7.353 -0.964 1.00 45.47 369 GLY A O 1
ATOM 2918 N N . SER A 1 370 ? 27.128 7.089 0.684 1.00 50.12 370 SER A N 1
ATOM 2919 C CA . SER A 1 370 ? 26.501 5.917 0.048 1.00 50.12 370 SER A CA 1
ATOM 2920 C C . SER A 1 370 ? 25.469 6.319 -1.014 1.00 50.12 370 SER A C 1
ATOM 2922 O O . SER A 1 370 ? 24.306 6.601 -0.734 1.00 50.12 370 SER A O 1
ATOM 2924 N N . HIS A 1 371 ? 25.883 6.327 -2.282 1.00 55.16 371 HIS A N 1
ATOM 2925 C CA . HIS A 1 371 ? 24.935 6.341 -3.395 1.00 55.16 371 HIS A CA 1
ATOM 2926 C C . HIS A 1 371 ? 24.266 4.965 -3.507 1.00 55.16 371 HIS A C 1
ATOM 2928 O O . HIS A 1 371 ? 24.926 3.974 -3.819 1.00 55.16 371 HIS A O 1
ATOM 2934 N N . VAL A 1 372 ? 22.952 4.896 -3.268 1.00 63.19 372 VAL A N 1
ATOM 2935 C CA . VAL A 1 372 ? 22.171 3.682 -3.543 1.00 63.19 372 VAL A CA 1
ATOM 2936 C C . VAL A 1 372 ? 22.094 3.509 -5.059 1.00 63.19 372 VAL A C 1
ATOM 2938 O O . VAL A 1 372 ? 21.530 4.354 -5.757 1.00 63.19 372 VAL A O 1
ATOM 2941 N N . SER A 1 373 ? 22.677 2.432 -5.587 1.00 70.38 373 SER A N 1
ATOM 2942 C CA . SER A 1 373 ? 22.611 2.167 -7.026 1.00 70.38 373 SER A CA 1
ATOM 2943 C C . SER A 1 373 ? 21.208 1.712 -7.434 1.00 70.38 373 SER A C 1
ATOM 2945 O O . SER A 1 373 ? 20.477 1.105 -6.648 1.00 70.38 373 SER A O 1
ATOM 2947 N N . THR A 1 374 ? 20.822 1.957 -8.687 1.00 70.69 374 THR A N 1
ATOM 2948 C CA . THR A 1 374 ? 19.534 1.493 -9.232 1.00 70.69 374 THR A CA 1
ATOM 2949 C C . THR A 1 374 ? 19.368 -0.021 -9.080 1.00 70.69 374 THR A C 1
ATOM 2951 O O . THR A 1 374 ? 18.316 -0.488 -8.652 1.00 70.69 374 THR A O 1
ATOM 2954 N N . ASP A 1 375 ? 20.429 -0.799 -9.295 1.00 70.38 375 ASP A N 1
ATOM 2955 C CA . ASP A 1 375 ? 20.418 -2.251 -9.080 1.00 70.38 375 ASP A CA 1
ATOM 2956 C C . ASP A 1 375 ? 20.091 -2.653 -7.635 1.00 70.38 375 ASP A C 1
ATOM 2958 O O . ASP A 1 375 ? 19.367 -3.627 -7.410 1.00 70.38 375 ASP A O 1
ATOM 2962 N N . GLN A 1 376 ? 20.580 -1.900 -6.646 1.00 72.88 376 GLN A N 1
ATOM 2963 C CA . GLN A 1 376 ? 20.245 -2.135 -5.240 1.00 72.88 376 GLN A CA 1
ATOM 2964 C C . GLN A 1 376 ? 18.777 -1.813 -4.946 1.00 72.88 376 GLN A C 1
ATOM 2966 O O . GLN A 1 376 ? 18.148 -2.532 -4.166 1.00 72.88 376 GLN A O 1
ATOM 2971 N N . ILE A 1 377 ? 18.214 -0.785 -5.589 1.00 77.25 377 ILE A N 1
ATOM 2972 C CA . ILE A 1 377 ? 16.793 -0.428 -5.469 1.00 77.25 377 ILE A CA 1
ATOM 2973 C C . ILE A 1 377 ? 15.924 -1.569 -5.998 1.00 77.25 377 ILE A C 1
ATOM 2975 O O . ILE A 1 377 ? 15.046 -2.052 -5.283 1.00 77.25 377 ILE A O 1
ATOM 2979 N N . HIS A 1 378 ? 16.192 -2.051 -7.214 1.00 78.38 378 HIS A N 1
ATOM 2980 C CA . HIS A 1 378 ? 15.405 -3.132 -7.816 1.00 78.38 378 HIS A CA 1
ATOM 2981 C C . HIS A 1 378 ? 15.534 -4.439 -7.031 1.00 78.38 378 HIS A C 1
ATOM 2983 O O . HIS A 1 378 ? 14.521 -5.051 -6.709 1.00 78.38 378 HIS A O 1
ATOM 2989 N N . SER A 1 379 ? 16.748 -4.809 -6.612 1.00 76.00 379 SER A N 1
ATOM 2990 C CA . SER A 1 379 ? 16.968 -5.972 -5.740 1.00 76.00 379 SER A CA 1
ATOM 2991 C C . SER A 1 379 ? 16.162 -5.883 -4.436 1.00 76.00 379 SER A C 1
ATOM 2993 O O . SER A 1 379 ? 15.535 -6.856 -4.018 1.00 76.00 379 SER A O 1
ATOM 2995 N N . SER A 1 380 ? 16.095 -4.695 -3.829 1.00 77.19 380 SER A N 1
ATOM 2996 C CA . SER A 1 380 ? 15.310 -4.476 -2.609 1.00 77.19 380 SER A CA 1
ATOM 2997 C C . SER A 1 380 ? 13.805 -4.619 -2.854 1.00 77.19 380 SER A C 1
ATOM 2999 O O . SER A 1 380 ? 13.119 -5.225 -2.031 1.00 77.19 380 SER A O 1
ATOM 3001 N N . PHE A 1 381 ? 13.287 -4.103 -3.976 1.00 78.50 381 PHE A N 1
ATOM 3002 C CA . PHE A 1 381 ? 11.882 -4.284 -4.357 1.00 78.50 381 PHE A CA 1
ATOM 3003 C C . PHE A 1 381 ? 11.552 -5.747 -4.641 1.00 78.50 381 PHE A C 1
ATOM 3005 O O . PHE A 1 381 ? 10.545 -6.227 -4.133 1.00 78.50 381 PHE A O 1
ATOM 3012 N N . ASN A 1 382 ? 12.394 -6.467 -5.388 1.00 77.50 382 ASN A N 1
ATOM 3013 C CA . ASN A 1 382 ? 12.204 -7.896 -5.640 1.00 77.50 382 ASN A CA 1
ATOM 3014 C C . ASN A 1 382 ? 12.140 -8.674 -4.323 1.00 77.50 382 ASN A C 1
ATOM 3016 O O . ASN A 1 382 ? 11.179 -9.396 -4.072 1.00 77.50 382 ASN A O 1
ATOM 3020 N N . LYS A 1 383 ? 13.103 -8.434 -3.428 1.00 75.75 383 LYS A N 1
ATOM 3021 C CA . LYS A 1 383 ? 13.129 -9.052 -2.104 1.00 75.75 383 LYS A CA 1
ATOM 3022 C C . LYS A 1 383 ? 11.845 -8.752 -1.328 1.00 75.75 383 LYS A C 1
ATOM 3024 O O . LYS A 1 383 ? 11.215 -9.672 -0.823 1.00 75.75 383 LYS A O 1
ATOM 3029 N N . LEU A 1 384 ? 11.413 -7.493 -1.271 1.00 79.69 384 LEU A N 1
ATOM 3030 C CA . LEU A 1 384 ? 10.174 -7.112 -0.589 1.00 79.69 384 LEU A CA 1
ATOM 3031 C C . LEU A 1 384 ? 8.941 -7.799 -1.194 1.00 79.69 384 LEU A C 1
ATOM 3033 O O . LEU A 1 384 ? 8.107 -8.311 -0.455 1.00 79.69 384 LEU A O 1
ATOM 3037 N N . MET A 1 385 ? 8.845 -7.854 -2.521 1.00 75.19 385 MET A N 1
ATOM 3038 C CA . MET A 1 385 ? 7.756 -8.541 -3.215 1.00 75.19 385 MET A CA 1
ATOM 3039 C C . MET A 1 385 ? 7.769 -10.049 -2.952 1.00 75.19 385 MET A C 1
ATOM 3041 O O . MET A 1 385 ? 6.707 -10.623 -2.721 1.00 75.19 385 MET A O 1
ATOM 3045 N N . SER A 1 386 ? 8.949 -10.673 -2.909 1.00 75.19 386 SER A N 1
ATOM 3046 C CA . SER A 1 386 ? 9.090 -12.089 -2.565 1.00 75.19 386 SER A CA 1
ATOM 3047 C C . SER A 1 386 ? 8.647 -12.377 -1.133 1.00 75.19 386 SER A C 1
ATOM 3049 O O . SER A 1 386 ? 7.975 -13.374 -0.920 1.00 75.19 386 SER A O 1
ATOM 3051 N N . GLU A 1 387 ? 8.946 -11.487 -0.174 1.00 75.62 387 GLU A N 1
ATOM 3052 C CA . GLU A 1 387 ? 8.527 -11.602 1.230 1.00 75.62 387 GLU A CA 1
ATOM 3053 C C . GLU A 1 387 ? 7.010 -11.456 1.384 1.00 75.62 387 GLU A C 1
ATOM 3055 O O . GLU A 1 387 ? 6.367 -12.220 2.104 1.00 75.62 387 GLU A O 1
ATOM 3060 N N . LEU A 1 388 ? 6.432 -10.486 0.677 1.00 70.19 388 LEU A N 1
ATOM 3061 C CA . LEU A 1 388 ? 5.005 -10.180 0.715 1.00 70.19 388 LEU A CA 1
ATOM 3062 C C . LEU A 1 388 ? 4.134 -11.232 0.012 1.00 70.19 388 LEU A C 1
ATOM 3064 O O . LEU A 1 388 ? 2.971 -11.394 0.374 1.00 70.19 388 LEU A O 1
ATOM 3068 N N . ASN A 1 389 ? 4.684 -11.939 -0.976 1.00 66.75 389 ASN A N 1
ATOM 3069 C CA . ASN A 1 389 ? 3.996 -12.994 -1.723 1.00 66.75 389 ASN A CA 1
ATOM 3070 C C . ASN A 1 389 ? 4.506 -14.402 -1.371 1.00 66.75 389 ASN A C 1
ATOM 3072 O O . ASN A 1 389 ? 4.299 -15.334 -2.150 1.00 66.75 389 ASN A O 1
ATOM 3076 N N . LYS A 1 390 ? 5.178 -14.582 -0.221 1.00 66.62 390 LYS A N 1
ATOM 3077 C CA . LYS A 1 390 ? 5.661 -15.905 0.200 1.00 66.62 390 LYS A CA 1
ATOM 3078 C C . LYS A 1 390 ? 4.512 -16.919 0.236 1.00 66.62 390 LYS A C 1
ATOM 3080 O O . LYS A 1 390 ? 3.472 -16.629 0.833 1.00 66.62 390 LYS A O 1
ATOM 3085 N N . PRO A 1 391 ? 4.696 -18.130 -0.318 1.00 57.84 391 PRO A N 1
ATOM 3086 C CA . PRO A 1 391 ? 3.747 -19.216 -0.116 1.00 57.84 391 PRO A CA 1
ATOM 3087 C C . PRO A 1 391 ? 3.508 -19.448 1.383 1.00 57.84 391 PRO A C 1
ATOM 3089 O O . PRO A 1 391 ? 4.444 -19.399 2.181 1.00 57.84 391 PRO A O 1
ATOM 3092 N N . GLY A 1 392 ? 2.254 -19.682 1.773 1.00 61.72 392 GLY A N 1
ATOM 3093 C CA . GLY A 1 392 ? 1.894 -19.981 3.163 1.00 61.72 392 GLY A CA 1
ATOM 3094 C C . GLY A 1 392 ? 1.582 -18.774 4.057 1.00 61.72 392 GLY A C 1
ATOM 3095 O O . GLY A 1 392 ? 1.186 -18.978 5.205 1.00 61.72 392 GLY A O 1
ATOM 3096 N N . VAL A 1 393 ? 1.704 -17.527 3.577 1.00 62.16 393 VAL A N 1
ATOM 3097 C CA . VAL A 1 393 ? 1.274 -16.360 4.370 1.00 62.16 393 VAL A CA 1
ATOM 3098 C C . VAL A 1 393 ? -0.257 -16.343 4.551 1.00 62.16 393 VAL A C 1
ATOM 3100 O O . VAL A 1 393 ? -0.997 -16.600 3.601 1.00 62.16 393 VAL A O 1
ATOM 3103 N N . PRO A 1 394 ? -0.784 -16.017 5.748 1.00 71.50 394 PRO A N 1
ATOM 3104 C CA . PRO A 1 394 ? -2.215 -16.121 6.079 1.00 71.50 394 PRO A CA 1
ATOM 3105 C C . PRO A 1 394 ? -3.040 -14.907 5.598 1.00 71.50 394 PRO A C 1
ATOM 3107 O O . PRO A 1 394 ? -4.047 -14.517 6.202 1.00 71.50 394 PRO A O 1
ATOM 3110 N N . TYR A 1 395 ? -2.601 -14.274 4.512 1.00 66.50 395 TYR A N 1
ATOM 3111 C CA . TYR A 1 395 ? -3.262 -13.150 3.862 1.00 66.50 395 TYR A CA 1
ATOM 3112 C C . TYR A 1 395 ? -3.131 -13.268 2.343 1.00 66.50 395 TYR A C 1
ATOM 3114 O O . TYR A 1 395 ? -2.186 -13.847 1.822 1.00 66.50 395 TYR A O 1
ATOM 3122 N N . LEU A 1 396 ? -4.086 -12.686 1.623 1.00 64.50 396 LEU A N 1
ATOM 3123 C CA . LEU A 1 396 ? -4.029 -12.545 0.175 1.00 64.50 396 LEU A CA 1
ATOM 3124 C C . LEU A 1 396 ? -3.628 -11.112 -0.161 1.00 64.50 396 LEU A C 1
ATOM 3126 O O . LEU A 1 396 ? -4.407 -10.176 0.036 1.00 64.50 396 LEU A O 1
ATOM 3130 N N . LEU A 1 397 ? -2.427 -10.952 -0.697 1.00 63.56 397 LEU A N 1
ATOM 3131 C CA . LEU A 1 397 ? -1.960 -9.719 -1.308 1.00 63.56 397 LEU A CA 1
ATOM 3132 C C . LEU A 1 397 ? -1.682 -9.999 -2.784 1.00 63.56 397 LEU A C 1
ATOM 3134 O O . LEU A 1 397 ? -1.022 -10.969 -3.130 1.00 63.56 397 LEU A O 1
ATOM 3138 N N . SER A 1 398 ? -2.221 -9.168 -3.667 1.00 61.88 398 SER A N 1
ATOM 3139 C CA . SER A 1 398 ? -1.963 -9.250 -5.100 1.00 61.88 398 SER A CA 1
ATOM 3140 C C . SER A 1 398 ? -1.627 -7.861 -5.606 1.00 61.88 398 SER A C 1
ATOM 3142 O O . SER A 1 398 ? -2.456 -6.954 -5.534 1.00 61.88 398 SER A O 1
ATOM 3144 N N . ILE A 1 399 ? -0.400 -7.691 -6.089 1.00 64.12 399 ILE A N 1
ATOM 3145 C CA . ILE A 1 399 ? 0.076 -6.469 -6.734 1.00 64.12 399 ILE A CA 1
ATOM 3146 C C . ILE A 1 399 ? 0.327 -6.812 -8.198 1.00 64.12 399 ILE A C 1
ATOM 3148 O O . ILE A 1 399 ? 1.059 -7.748 -8.505 1.00 64.12 399 ILE A O 1
ATOM 3152 N N . ALA A 1 400 ? -0.289 -6.063 -9.105 1.00 57.09 400 ALA A N 1
ATOM 3153 C CA . ALA A 1 400 ? -0.119 -6.230 -10.538 1.00 57.09 400 ALA A CA 1
ATOM 3154 C C . ALA A 1 400 ? 0.415 -4.935 -11.149 1.00 57.09 400 ALA A C 1
ATOM 3156 O O . ALA A 1 400 ? -0.288 -3.926 -11.246 1.00 57.09 400 ALA A O 1
ATOM 3157 N N . ASN A 1 401 ? 1.663 -5.002 -11.601 1.00 62.56 401 ASN A N 1
ATOM 3158 C CA . ASN A 1 401 ? 2.345 -3.928 -12.305 1.00 62.56 401 ASN A CA 1
ATOM 3159 C C . ASN A 1 401 ? 2.533 -4.333 -13.762 1.00 62.56 401 ASN A C 1
ATOM 3161 O O . ASN A 1 401 ? 3.082 -5.398 -14.043 1.00 62.56 401 ASN A O 1
ATOM 3165 N N . ARG A 1 402 ? 2.091 -3.503 -14.711 1.00 60.12 402 ARG A N 1
ATOM 3166 C CA . ARG A 1 402 ? 2.322 -3.785 -16.131 1.00 60.12 402 ARG A CA 1
ATOM 3167 C C . ARG A 1 402 ? 2.572 -2.531 -16.949 1.00 60.12 402 ARG A C 1
ATOM 3169 O O . ARG A 1 402 ? 1.824 -1.557 -16.873 1.00 60.12 402 ARG A O 1
ATOM 3176 N N . LEU A 1 403 ? 3.601 -2.613 -17.785 1.00 59.25 403 LEU A N 1
ATOM 3177 C CA . LEU A 1 403 ? 3.907 -1.641 -18.824 1.00 59.25 403 LEU A CA 1
ATOM 3178 C C . LEU A 1 403 ? 3.309 -2.104 -20.151 1.00 59.25 403 LEU A C 1
ATOM 3180 O O . LEU A 1 403 ? 3.552 -3.222 -20.602 1.00 59.25 403 LEU A O 1
ATOM 3184 N N . TYR A 1 404 ? 2.526 -1.231 -20.772 1.00 58.62 404 TYR A N 1
ATOM 3185 C CA . TYR A 1 404 ? 1.962 -1.426 -22.100 1.00 58.62 404 TYR A CA 1
ATOM 3186 C C . TYR A 1 404 ? 2.580 -0.424 -23.063 1.00 58.62 404 TYR A C 1
ATOM 3188 O O . TYR A 1 404 ? 2.659 0.772 -22.784 1.00 58.62 404 TYR A O 1
ATOM 3196 N N . ARG A 1 405 ? 2.975 -0.902 -24.230 1.00 57.19 405 ARG A N 1
ATOM 3197 C CA . ARG A 1 405 ? 3.492 -0.085 -25.326 1.00 57.19 405 ARG A CA 1
ATOM 3198 C C . ARG A 1 405 ? 2.640 -0.301 -26.567 1.00 57.19 405 ARG A C 1
ATOM 3200 O O . ARG A 1 405 ? 1.931 -1.303 -26.652 1.00 57.19 405 ARG A O 1
ATOM 3207 N N . ASP A 1 406 ? 2.744 0.630 -27.502 1.00 53.41 406 ASP A N 1
ATOM 3208 C CA . ASP A 1 406 ? 2.257 0.398 -28.857 1.00 53.41 406 ASP A CA 1
ATOM 3209 C C . ASP A 1 406 ? 3.098 -0.705 -29.527 1.00 53.41 406 ASP A C 1
ATOM 3211 O O . ASP A 1 406 ? 4.282 -0.859 -29.207 1.00 53.41 406 ASP A O 1
ATOM 3215 N N . GLN A 1 407 ? 2.491 -1.484 -30.422 1.00 54.78 407 GLN A N 1
ATOM 3216 C CA . GLN A 1 407 ? 3.159 -2.574 -31.142 1.00 54.78 407 GLN A CA 1
ATOM 3217 C C . GLN A 1 407 ? 4.276 -2.057 -32.055 1.00 54.78 407 GLN A C 1
ATOM 3219 O O . GLN A 1 407 ? 5.234 -2.784 -32.306 1.00 54.78 407 GLN A O 1
ATOM 3224 N N . CYS A 1 408 ? 4.190 -0.796 -32.484 1.00 50.94 408 CYS A N 1
ATOM 3225 C CA . CYS A 1 408 ? 5.187 -0.146 -33.333 1.00 50.94 408 CYS A CA 1
ATOM 3226 C C . CYS A 1 408 ? 6.538 0.113 -32.637 1.00 50.94 408 CYS A C 1
ATOM 3228 O O . CYS A 1 408 ? 7.505 0.450 -33.314 1.00 50.94 408 CYS A O 1
ATOM 3230 N N . TYR A 1 409 ? 6.632 -0.048 -31.309 1.00 61.62 409 TYR A N 1
ATOM 3231 C CA . TYR A 1 409 ? 7.848 0.237 -30.540 1.00 61.62 409 TYR A CA 1
ATOM 3232 C C . TYR A 1 409 ? 8.540 -1.033 -30.038 1.00 61.62 409 TYR A C 1
ATOM 3234 O O . TYR A 1 409 ? 7.901 -1.952 -29.517 1.00 61.62 409 TYR A O 1
ATOM 3242 N N . GLN A 1 410 ? 9.873 -1.071 -30.096 1.00 64.19 410 GLN A N 1
ATOM 3243 C CA . GLN A 1 410 ? 10.688 -2.185 -29.595 1.00 64.19 410 GLN A CA 1
ATOM 3244 C C . GLN A 1 410 ? 11.305 -1.881 -28.224 1.00 64.19 410 GLN A C 1
ATOM 3246 O O . GLN A 1 410 ? 11.602 -0.743 -27.887 1.00 64.19 410 GLN A O 1
ATOM 3251 N N . PHE A 1 411 ? 11.426 -2.918 -27.398 1.00 73.62 411 PHE A N 1
ATOM 3252 C CA . PHE A 1 411 ? 11.961 -2.850 -26.054 1.00 73.62 411 PHE A CA 1
ATOM 3253 C C . PHE A 1 411 ? 13.321 -3.503 -26.160 1.00 73.62 411 PHE A C 1
ATOM 3255 O O . PHE A 1 411 ? 13.447 -4.563 -26.775 1.00 73.62 411 PHE A O 1
ATOM 3262 N N . VAL A 1 412 ? 14.321 -2.884 -25.554 1.00 78.50 412 VAL A N 1
ATOM 3263 C CA . VAL A 1 412 ? 15.651 -3.461 -25.460 1.00 78.50 412 VAL A CA 1
ATOM 3264 C C . VAL A 1 412 ? 15.538 -4.778 -24.692 1.00 78.50 412 VAL A C 1
ATOM 3266 O O . VAL A 1 412 ? 14.946 -4.840 -23.613 1.00 78.50 412 VAL A O 1
ATOM 3269 N N . GLU A 1 413 ? 16.119 -5.843 -25.236 1.00 71.75 413 GLU A N 1
ATOM 3270 C CA . GLU A 1 413 ? 16.045 -7.183 -24.647 1.00 71.75 413 GLU A CA 1
ATOM 3271 C C . GLU A 1 413 ? 16.620 -7.215 -23.224 1.00 71.75 413 GLU A C 1
ATOM 3273 O O . GLU A 1 413 ? 16.028 -7.795 -22.314 1.00 71.75 413 GLU A O 1
ATOM 3278 N N . LYS A 1 414 ? 17.716 -6.479 -22.998 1.00 73.50 414 LYS A N 1
ATOM 3279 C CA . LYS A 1 414 ? 18.294 -6.270 -21.666 1.00 73.50 414 LYS A CA 1
ATOM 3280 C C . LYS A 1 414 ? 17.264 -5.731 -20.668 1.00 73.50 414 LYS A C 1
ATOM 3282 O O . LYS A 1 414 ? 17.182 -6.245 -19.560 1.00 73.50 414 LYS A O 1
ATOM 3287 N N . PHE A 1 415 ? 16.458 -4.744 -21.060 1.00 75.88 415 PHE A N 1
ATOM 3288 C CA . PHE A 1 415 ? 15.429 -4.166 -20.194 1.00 75.88 415 PHE A CA 1
ATOM 3289 C C . PHE A 1 415 ? 14.333 -5.181 -19.844 1.00 75.88 415 PHE A C 1
ATOM 3291 O O . PHE A 1 415 ? 13.910 -5.264 -18.689 1.00 75.88 415 PHE A O 1
ATOM 3298 N N . LEU A 1 416 ? 13.901 -5.993 -20.814 1.00 68.00 416 LEU A N 1
ATOM 3299 C CA . LEU A 1 416 ? 12.930 -7.065 -20.574 1.00 68.00 416 LEU A CA 1
ATOM 3300 C C . LEU A 1 416 ? 13.480 -8.113 -19.601 1.00 68.00 416 LEU A C 1
ATOM 3302 O O . LEU A 1 416 ? 12.784 -8.501 -18.661 1.00 68.00 416 LEU A O 1
ATOM 3306 N N . ASN A 1 417 ? 14.731 -8.527 -19.796 1.00 68.56 417 ASN A N 1
ATOM 3307 C CA . ASN A 1 417 ? 15.403 -9.504 -18.943 1.00 68.56 417 ASN A CA 1
ATOM 3308 C C . ASN A 1 417 ? 15.634 -8.958 -17.527 1.00 68.56 417 ASN A C 1
ATOM 3310 O O . ASN A 1 417 ? 15.351 -9.650 -16.550 1.00 68.56 417 ASN A O 1
ATOM 3314 N N . ASP A 1 418 ? 16.072 -7.705 -17.396 1.00 66.06 418 ASP A N 1
ATOM 3315 C CA . ASP A 1 418 ? 16.265 -7.050 -16.101 1.00 66.06 418 ASP A CA 1
ATOM 3316 C C . ASP A 1 418 ? 14.935 -6.862 -15.356 1.00 66.06 418 ASP A C 1
ATOM 3318 O O . ASP A 1 418 ? 14.874 -7.115 -14.156 1.00 66.06 418 ASP A O 1
ATOM 3322 N N . THR A 1 419 ? 13.848 -6.505 -16.047 1.00 64.06 419 THR A N 1
ATOM 3323 C CA . THR A 1 419 ? 12.521 -6.353 -15.419 1.00 64.06 419 THR A CA 1
ATOM 3324 C C . THR A 1 419 ? 11.982 -7.689 -14.906 1.00 64.06 419 THR A C 1
ATOM 3326 O O . THR A 1 419 ? 11.478 -7.751 -13.785 1.00 64.06 419 THR A O 1
ATOM 3329 N N . LYS A 1 420 ? 12.130 -8.766 -15.693 1.00 63.31 420 LYS A N 1
ATOM 3330 C CA . LYS A 1 420 ? 11.737 -10.132 -15.301 1.00 63.31 420 LYS A CA 1
ATOM 3331 C C . LYS A 1 420 ? 12.561 -10.695 -14.148 1.00 63.31 420 LYS A C 1
ATOM 3333 O O . LYS A 1 420 ? 12.080 -11.550 -13.426 1.00 63.31 420 LYS A O 1
ATOM 3338 N N . LYS A 1 421 ? 13.823 -10.281 -14.027 1.00 59.66 421 LYS A N 1
ATOM 3339 C CA . LYS A 1 421 ? 14.750 -10.809 -13.020 1.00 59.66 421 LYS A CA 1
ATOM 3340 C C . LYS A 1 421 ? 14.743 -10.006 -11.723 1.00 59.66 421 LYS A C 1
ATOM 3342 O O . LYS A 1 421 ? 15.093 -10.545 -10.678 1.00 59.66 421 LYS A O 1
ATOM 3347 N N . LYS A 1 422 ? 14.466 -8.702 -11.800 1.00 54.97 422 LYS A N 1
ATOM 3348 C CA . LYS A 1 422 ? 14.704 -7.756 -10.702 1.00 54.97 422 LYS A CA 1
ATOM 3349 C C . LYS A 1 422 ? 13.438 -7.105 -10.151 1.00 54.97 422 LYS A C 1
ATOM 3351 O O . LYS A 1 422 ? 13.575 -6.322 -9.220 1.00 54.97 422 LYS A O 1
ATOM 3356 N N . ILE A 1 423 ? 12.242 -7.324 -10.709 1.00 52.09 423 ILE A N 1
ATOM 3357 C CA . ILE A 1 423 ? 11.029 -6.605 -10.258 1.00 52.09 423 ILE A CA 1
ATOM 3358 C C . ILE A 1 423 ? 9.760 -7.456 -10.312 1.00 52.09 423 ILE A C 1
ATOM 3360 O O . ILE A 1 423 ? 8.971 -7.397 -9.368 1.00 52.09 423 ILE A O 1
ATOM 3364 N N . LEU A 1 424 ? 9.555 -8.187 -11.409 1.00 43.03 424 LEU A N 1
ATOM 3365 C CA . LEU A 1 424 ? 8.621 -9.316 -11.450 1.00 43.03 424 LEU A CA 1
ATOM 3366 C C . LEU A 1 424 ? 9.279 -10.517 -10.767 1.00 43.03 424 LEU A C 1
ATOM 3368 O O . LEU A 1 424 ? 8.510 -11.295 -10.171 1.00 43.03 424 LEU A O 1
#